Protein AF-0000000076138857 (afdb_homodimer)

Sequence (582 aa):
MSQYQPGILAAPVPLQARHLFFAVDSLAAVPAALDALVQLADSVAVVGFGEPLVSALGAGIEGLRTFPIVSGPGAHNPSTQQALWVWLHGVDRGELLLRSRAFEKALAPAFRLVQATEGFRYKTGFDLTDYEDGTENPHDDAAVEAALTDSGASFAAIQQWQHDLDGFAALPAQERDHIIGRRHSDNEELDDAPESAHTKRTAQESFTPEAFVVRRSMPWAENGQAGLMFLAFGHSFDAFEAQLRRMSGLEDGIVDGLYRISTPLTGGYYWCPPIKEGRLDLSALFVTASHMSQYQPGILAAPVPLQARHLFFAVDSLAAVPAALDALVQLADSVAVVGFGEPLVSALGAGIEGLRTFPIVSGPGAHNPSTQQALWVWLHGVDRGELLLRSRAFEKALAPAFRLVQATEGFRYKTGFDLTDYEDGTENPHDDAAVEAALTDSGASFAAIQQWQHDLDGFAALPAQERDHIIGRRHSDNEELDDAPESAHTKRTAQESFTPEAFVVRRSMPWAENGQAGLMFLAFGHSFDAFEAQLRRMSGLEDGIVDGLYRISTPLTGGYYWCPPIKEGRLDLSALFVTASH

Solvent-accessible surface area (backbone atoms only — not comparable to full-atom values): 29781 Å² total; per-residue (Å²): 129,57,34,48,48,55,39,79,71,53,76,70,69,52,56,24,32,36,41,38,33,23,37,80,72,28,78,87,37,36,67,64,23,49,53,47,46,49,71,67,52,54,70,50,36,38,56,24,43,8,41,66,42,40,50,72,60,70,26,74,59,90,84,64,49,70,37,63,72,49,70,35,99,70,28,62,37,45,49,57,59,43,23,34,36,38,39,41,55,44,80,43,63,48,61,50,51,53,51,49,50,51,52,50,60,56,29,45,74,12,30,41,82,75,46,75,47,58,28,32,34,22,87,97,40,29,38,88,87,66,44,76,52,62,83,80,43,53,56,71,70,53,26,48,60,28,21,30,37,95,62,18,24,31,24,38,43,38,33,39,32,41,44,39,61,68,65,50,66,70,44,56,68,66,55,49,22,28,29,47,18,28,36,75,91,76,65,43,70,43,86,82,34,51,80,31,4,35,51,63,37,52,41,35,78,76,41,89,71,60,28,58,44,36,60,62,55,28,25,32,69,58,96,91,42,39,29,35,38,41,31,33,28,9,51,46,61,60,32,57,50,55,33,51,41,34,31,25,14,69,76,79,66,50,43,26,36,52,50,79,40,34,43,52,69,35,20,29,31,23,43,22,54,18,24,49,95,89,30,70,43,62,64,66,48,57,64,72,76,79,121,132,59,35,49,50,57,37,78,71,54,76,71,69,51,56,25,33,36,42,37,34,23,36,81,73,27,77,87,37,36,65,62,22,51,54,47,47,49,70,68,54,53,71,49,34,37,58,26,41,6,40,66,43,40,50,73,59,71,27,74,58,91,83,66,48,70,38,62,70,48,72,35,103,72,28,61,38,45,50,58,60,43,22,34,37,38,39,43,57,42,80,46,63,47,59,51,51,53,49,49,50,52,52,50,60,55,28,45,74,12,29,40,82,74,44,73,46,58,30,32,35,21,88,96,39,28,37,88,87,65,41,76,52,62,82,80,41,52,56,70,70,53,26,49,59,28,22,30,36,93,62,18,24,31,24,38,43,37,32,38,30,42,43,39,60,67,66,49,67,70,43,56,68,67,55,50,22,29,29,48,18,27,38,75,89,75,66,44,71,44,86,83,34,51,79,32,4,36,50,63,37,53,40,34,78,77,41,89,70,61,28,58,43,34,60,62,55,28,26,32,71,56,96,91,42,38,29,36,38,43,30,33,29,9,50,47,61,62,32,58,49,55,34,50,40,34,30,26,13,67,77,79,65,50,45,24,35,53,52,80,38,33,43,51,70,34,19,28,31,23,43,22,53,17,23,51,96,90,30,72,44,60,65,66,50,57,65,71,73,81,117

Nearest PDB structures (foldseek):
  7qyq-assembly1_D  TM=9.789E-01  e=3.578E-44  Pseudomonas putida
  7qza-assembly1_A  TM=9.774E-01  e=3.417E-43  Pseudomonas putida
  7qyz-assembly1_A  TM=9.757E-01  e=3.469E-42  Pseudomonas putida
  5de0-assembly2_D  TM=8.853E-01  e=1.471E-26  Vibrio cholerae
  2hag-assembly1_A  TM=8.624E-01  e=6.550E-24  Shewanella oneidensis

Secondary structure (DSSP, 8-state):
-PBP-GGGG-SSPPSEEEEEEEEES-GGGHHHHHHHHHHH--SS-EEEE-HHHHHHTT---TT--PPPPEEETTEEE-----SEEEEEEES-HHHHHHHHHHHHHHHTTTEEEEEEEEEE-BTTTB-TTSSBS-TT---HHHHHHHHB-TTS-EEEEEEEEEE-HHHHHHS-HHHHHHHHTB-TTT-PBPTT--TT-HHHHT-GGGSSS----EE--EEEEETTEEEEEEEEEESSSHHHHHHHHHHTTTTTSPPPGGGGTEEEEEEEEEEEPPEETTEE--GGG------/-PBP-GGGG-SSPPSEEEEEEEEES-GGGHHHHHHHHHHH--SS-EEEE-HHHHHHTT---TT--PPPPEEETTEEE-----SEEEEEEES-HHHHHHHHHHHHHHHTTTEEEEEEEEEE-BTTTB-TTSSBS-TT---HHHHHHHHB-TTS-EEEEEEEEEE-HHHHHHS-HHHHHHHHTB-TTT-PBPTT--TT-HHHHT-GGGSSS----EE--EEEEETTEEEEEEEEEESSSHHHHHHHHHHTTTTTSPPPGGGGTEEEEEEEEEEEPPEETTEE--GGG------

Foldseek 3Di:
DWAALQLQQDPPQFFKKKKWFKAWDALVCQVQLVVVVFVLDASNKFKFFAPVQLVSLVFDDPQGDFDDFAADPQATADTPAHGMMMMHGHHDPVVNVVSVVVSQVSNVVTIHTPDMFMFGADDRAPWPLQAHPCPVADDDPRQCQFFADPNNKKKKKKWDKWFQSVVLVPDPQVVNCLLQQARNVPRHGDPPRDCLHLCNLLVQVVDVVRQHWHWSKGKTDDPHIIGITTMTMGNHCVSVVSSVCSCNCVPPNRHRSRSVTMHTDYIYMTMTATDDPRTGDCCSSNPDPPD/DWAALQLQQDPPQFFKKKKWFKAWDALVCQVQLVVVVFVLDASNKFKFFAPVQLVSLVFDDPQGDFDDFAADPQATADAPAHGMMMMGGHHDPVVNVVSVVVSQVSNVVTIHTPDMFMFGADDRAPWPLQAHPCPVADDDPRQCQFFADPNNKKKKKKWDKWFQSVVLVPDDQVVNCLLQQARNVPRHGDPPRDCLHLCNLLVQVVDVVRQHWHWSKGKTDDPHIIGITTMTMGNHCVSVVSSVCSCNCVPPNRHRSRSVTMHTDYIYMTMTATDDPRTGDCCSSNPDPPD

Organism: NCBI:txid2745518

pLDDT: mean 95.63, std 7.84, range [33.62, 98.94]

Radius of gyration: 26.68 Å; Cα contacts (8 Å, |Δi|>4): 1350; chains: 2; bounding box: 66×84×55 Å

InterPro domains:
  IPR006314 Dyp-type peroxidase [PS51404] (3-282)
  IPR006314 Dyp-type peroxidase [PTHR30521] (43-277)
  IPR006314 Dyp-type peroxidase [TIGR01413] (5-277)
  IPR011008 Dimeric alpha-beta barrel [SSF54909] (1-278)
  IPR048328 Dyp-type peroxidase, C-terminal domain [PF20628] (127-276)

Structure (mmCIF, N/CA/C/O backbone):
data_AF-0000000076138857-model_v1
#
loop_
_entity.id
_entity.type
_entity.pdbx_description
1 polymer 'Dyp-type peroxidase'
#
loop_
_atom_site.group_PDB
_atom_site.id
_atom_site.type_symbol
_atom_site.label_atom_id
_atom_site.label_alt_id
_atom_site.label_comp_id
_atom_site.label_asym_id
_atom_site.label_entity_id
_atom_site.label_seq_id
_atom_site.pdbx_PDB_ins_code
_atom_site.Cartn_x
_atom_site.Cartn_y
_atom_site.Cartn_z
_atom_site.occupancy
_atom_site.B_iso_or_equiv
_atom_site.auth_seq_id
_atom_site.auth_comp_id
_atom_site.auth_asym_id
_atom_site.auth_atom_id
_atom_site.pdbx_PDB_model_num
ATOM 1 N N . MET A 1 1 ? 8.727 37.344 -2.723 1 46.59 1 MET A N 1
ATOM 2 C CA . MET A 1 1 ? 7.434 36.812 -2.268 1 46.59 1 MET A CA 1
ATOM 3 C C . MET A 1 1 ? 7.555 35.375 -1.789 1 46.59 1 MET A C 1
ATOM 5 O O . MET A 1 1 ? 8.156 34.531 -2.467 1 46.59 1 MET A O 1
ATOM 9 N N . SER A 1 2 ? 7.359 35.25 -0.429 1 57.41 2 SER A N 1
ATOM 10 C CA . SER A 1 2 ? 7.473 33.875 0.113 1 57.41 2 SER A CA 1
ATOM 11 C C . SER A 1 2 ? 6.52 32.938 -0.587 1 57.41 2 SER A C 1
ATOM 13 O O . SER A 1 2 ? 5.379 33.281 -0.889 1 57.41 2 SER A O 1
ATOM 15 N N . GLN A 1 3 ? 7.156 31.859 -1.065 1 90 3 GLN A N 1
ATOM 16 C CA . GLN A 1 3 ? 6.375 30.812 -1.729 1 90 3 GLN A CA 1
ATOM 17 C C . GLN A 1 3 ? 6.031 29.688 -0.766 1 90 3 GLN A C 1
ATOM 19 O O . GLN A 1 3 ? 6.648 29.547 0.292 1 90 3 GLN A O 1
ATOM 24 N N . TYR A 1 4 ? 4.914 29.266 -0.814 1 95.94 4 TYR A N 1
ATOM 25 C CA . TYR A 1 4 ? 4.48 28.109 -0.025 1 95.94 4 TYR A CA 1
ATOM 26 C C . TYR A 1 4 ? 4.965 26.812 -0.648 1 95.94 4 TYR A C 1
ATOM 28 O O . TYR A 1 4 ? 5.453 26.797 -1.781 1 95.94 4 TYR A O 1
ATOM 36 N N . GLN A 1 5 ? 5.012 25.781 0.161 1 97.25 5 GLN A N 1
ATOM 37 C CA . GLN A 1 5 ? 5.277 24.453 -0.37 1 97.25 5 GLN A CA 1
ATOM 38 C C . GLN A 1 5 ? 4.168 24 -1.318 1 97.25 5 GLN A C 1
ATOM 40 O O . GLN A 1 5 ? 3.025 23.797 -0.896 1 97.25 5 GLN A O 1
ATOM 45 N N . PRO 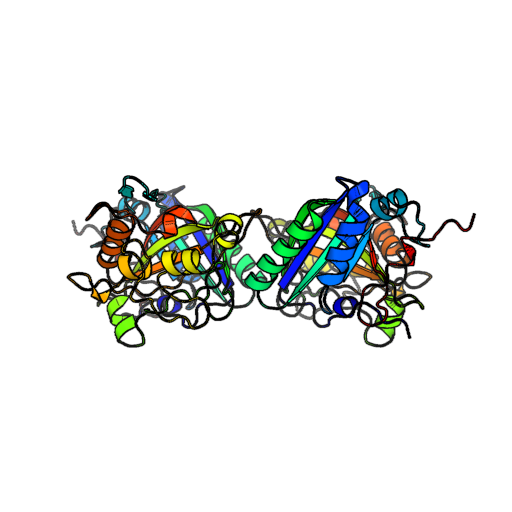A 1 6 ? 4.453 23.812 -2.535 1 94.94 6 PRO A N 1
ATOM 46 C CA . PRO A 1 6 ? 3.4 23.594 -3.531 1 94.94 6 PRO A CA 1
ATOM 47 C C . PRO A 1 6 ? 2.551 22.359 -3.236 1 94.94 6 PRO A C 1
ATOM 49 O O . PRO A 1 6 ? 1.369 22.312 -3.59 1 94.94 6 PRO A O 1
ATOM 52 N N . GLY A 1 7 ? 3.146 21.328 -2.623 1 95.19 7 GLY A N 1
ATOM 53 C CA . GLY A 1 7 ? 2.408 20.109 -2.312 1 95.19 7 GLY A CA 1
ATOM 54 C C . GLY A 1 7 ? 1.172 20.375 -1.469 1 95.19 7 GLY A C 1
ATOM 55 O O . GLY A 1 7 ? 0.234 19.562 -1.477 1 95.19 7 GLY A O 1
ATOM 56 N N . ILE A 1 8 ? 1.116 21.453 -0.767 1 96.62 8 ILE A N 1
ATOM 57 C CA . ILE A 1 8 ? 0.022 21.812 0.129 1 96.62 8 ILE A CA 1
ATOM 58 C C . ILE A 1 8 ? -1.265 21.984 -0.674 1 96.62 8 ILE A C 1
ATOM 60 O O . ILE A 1 8 ? -2.348 21.625 -0.216 1 96.62 8 ILE A O 1
ATOM 64 N N . LEU A 1 9 ? -1.113 22.531 -1.896 1 94.19 9 LEU A N 1
ATOM 65 C CA . LEU A 1 9 ? -2.293 22.828 -2.697 1 94.19 9 LEU A CA 1
ATOM 66 C C . LEU A 1 9 ? -2.4 21.891 -3.893 1 94.19 9 LEU A C 1
ATOM 68 O O . LEU A 1 9 ? -3.039 22.219 -4.895 1 94.19 9 LEU A O 1
ATOM 72 N N . ALA A 1 10 ? -1.716 20.766 -3.795 1 88.81 10 ALA A N 1
ATOM 73 C CA . ALA A 1 10 ? -1.812 19.781 -4.871 1 88.81 10 ALA A CA 1
ATOM 74 C C . ALA A 1 10 ? -3.26 19.359 -5.105 1 88.81 10 ALA A C 1
ATOM 76 O O . ALA A 1 10 ? -3.947 18.938 -4.172 1 88.81 10 ALA A O 1
ATOM 77 N N . ALA A 1 11 ? -3.766 19.484 -6.363 1 87.75 11 ALA A N 1
ATOM 78 C CA . ALA A 1 11 ? -5.109 19.078 -6.77 1 87.75 11 ALA A CA 1
ATOM 79 C C . ALA A 1 11 ? -5.094 18.453 -8.156 1 87.75 11 ALA A C 1
ATOM 81 O O . ALA A 1 11 ? -4.441 18.953 -9.07 1 87.75 11 ALA A O 1
ATOM 82 N N . PRO A 1 12 ? -5.793 17.328 -8.305 1 92 12 PRO A N 1
ATOM 83 C CA . PRO A 1 12 ? -6.457 16.531 -7.266 1 92 12 PRO A CA 1
ATOM 84 C C . PRO A 1 12 ? -5.469 15.891 -6.293 1 92 12 PRO A C 1
ATOM 86 O O . PRO A 1 12 ? -4.254 16.016 -6.465 1 92 12 PRO A O 1
ATOM 89 N N . VAL A 1 13 ? -6.027 15.32 -5.227 1 93.81 13 VAL A N 1
ATOM 90 C CA . VAL A 1 13 ? -5.16 14.578 -4.32 1 93.81 13 VAL A CA 1
ATOM 91 C C . VAL A 1 13 ? -4.32 13.578 -5.117 1 93.81 13 VAL A C 1
ATOM 93 O O . VAL A 1 13 ? -4.789 13.016 -6.105 1 93.81 13 VAL A O 1
ATOM 96 N N . PRO A 1 14 ? -3.082 13.359 -4.672 1 94.62 14 PRO A N 1
ATOM 97 C CA . PRO A 1 14 ? -2.174 12.492 -5.422 1 94.62 14 PRO A CA 1
ATOM 98 C C . PRO A 1 14 ? -2.656 11.047 -5.484 1 94.62 14 PRO A C 1
ATOM 100 O O . PRO A 1 14 ? -3.449 10.617 -4.641 1 94.62 14 PRO A O 1
ATOM 103 N N . LEU A 1 15 ? -2.189 10.305 -6.418 1 97 15 LEU A N 1
ATOM 104 C CA . LEU A 1 15 ? -2.561 8.898 -6.59 1 97 15 LEU A CA 1
ATOM 105 C C . LEU A 1 15 ? -2.004 8.047 -5.453 1 97 15 LEU A C 1
ATOM 107 O O . LEU A 1 15 ? -2.66 7.113 -4.992 1 97 15 LEU A O 1
ATOM 111 N N . GLN A 1 16 ? -0.763 8.375 -5.109 1 97.62 16 GLN A N 1
ATOM 112 C CA . GLN A 1 16 ? -0.045 7.672 -4.055 1 97.62 16 GLN A CA 1
ATOM 113 C C . GLN A 1 16 ? 0.661 8.656 -3.121 1 97.62 16 GLN A C 1
ATOM 115 O O . GLN A 1 16 ? 1.058 9.742 -3.543 1 97.62 16 GLN A O 1
ATOM 120 N N . ALA A 1 17 ? 0.803 8.227 -1.903 1 98.12 17 ALA A N 1
ATOM 121 C CA . ALA A 1 17 ? 1.542 9.062 -0.962 1 98.12 17 ALA A CA 1
ATOM 122 C C . ALA A 1 17 ? 2.107 8.227 0.185 1 98.12 17 ALA A C 1
ATOM 124 O O . ALA A 1 17 ? 1.764 7.055 0.336 1 98.12 17 ALA A O 1
ATOM 125 N N . ARG A 1 18 ? 3.025 8.773 0.893 1 98.25 18 ARG A N 1
ATOM 126 C CA . ARG A 1 18 ? 3.561 8.227 2.135 1 98.25 18 ARG A CA 1
ATOM 127 C C . ARG A 1 18 ? 3.711 9.312 3.191 1 98.25 18 ARG A C 1
ATOM 129 O O . ARG A 1 18 ? 4.297 10.367 2.926 1 98.25 18 ARG A O 1
ATOM 136 N N . HIS A 1 19 ? 3.096 9.102 4.297 1 98.81 19 HIS A N 1
ATOM 137 C CA . HIS A 1 19 ? 3.324 9.922 5.48 1 98.81 19 HIS A CA 1
ATOM 138 C C . HIS A 1 19 ? 4.449 9.344 6.336 1 98.81 19 HIS A C 1
ATOM 140 O O . HIS A 1 19 ? 4.398 8.188 6.742 1 98.81 19 HIS A O 1
ATOM 146 N N . LEU A 1 20 ? 5.445 10.156 6.633 1 98.81 20 LEU A N 1
ATOM 147 C CA . LEU A 1 20 ? 6.531 9.766 7.527 1 98.81 20 LEU A CA 1
ATOM 148 C C . LEU A 1 20 ? 6.531 10.625 8.789 1 98.81 20 LEU A C 1
ATOM 150 O O . LEU A 1 20 ? 6.547 11.859 8.703 1 98.81 20 LEU A O 1
ATOM 154 N N . PHE A 1 21 ? 6.488 9.992 9.914 1 98.94 21 PHE A N 1
ATOM 155 C CA . PHE A 1 21 ? 6.508 10.672 11.203 1 98.94 21 PHE A CA 1
ATOM 156 C C . PHE A 1 21 ? 7.77 10.32 11.984 1 98.94 21 PHE A C 1
ATOM 158 O O . PHE A 1 21 ? 8.102 9.148 12.133 1 98.94 21 PHE A O 1
ATOM 165 N N . PHE A 1 22 ? 8.461 11.375 12.516 1 98.94 22 PHE A N 1
ATOM 166 C CA . PHE A 1 22 ? 9.742 11.156 13.172 1 98.94 22 PHE A CA 1
ATOM 167 C C . PHE A 1 22 ? 9.734 11.742 14.578 1 98.94 22 PHE A C 1
ATOM 169 O O . PHE A 1 22 ? 9.141 12.797 14.812 1 98.94 22 PHE A O 1
ATOM 176 N N . ALA A 1 23 ? 10.406 11.078 15.461 1 98.81 23 ALA A N 1
ATOM 177 C CA . ALA A 1 23 ? 10.742 11.602 16.781 1 98.81 23 ALA A CA 1
ATOM 178 C C . ALA A 1 23 ? 12.219 12.008 16.844 1 98.81 23 ALA A C 1
ATOM 180 O O . ALA A 1 23 ? 13.039 11.5 16.078 1 98.81 23 ALA A O 1
ATOM 181 N N . VAL A 1 24 ? 12.547 12.891 17.766 1 98.56 24 VAL A N 1
ATOM 182 C CA . VAL A 1 24 ? 13.938 13.289 17.953 1 98.56 24 VAL A CA 1
ATOM 183 C C . VAL A 1 24 ? 14.688 12.211 18.734 1 98.56 24 VAL A C 1
ATOM 185 O O . VAL A 1 24 ? 14.203 11.734 19.766 1 98.56 24 VAL A O 1
ATOM 188 N N . ASP A 1 25 ? 15.781 11.836 18.25 1 98.06 25 ASP A N 1
ATOM 189 C CA . ASP A 1 25 ? 16.641 10.867 18.922 1 98.06 25 ASP A CA 1
ATOM 190 C C . ASP A 1 25 ? 17.906 11.539 19.469 1 98.06 25 ASP A C 1
ATOM 192 O O . ASP A 1 25 ? 18.312 11.273 20.594 1 98.06 25 ASP A O 1
ATOM 196 N N . SER A 1 26 ? 18.484 12.453 18.672 1 98.19 26 SER A N 1
ATOM 197 C CA . SER A 1 26 ? 19.688 13.18 19.078 1 98.19 26 SER A CA 1
ATOM 198 C C . SER A 1 26 ? 19.609 14.641 18.672 1 98.19 26 SER A C 1
ATOM 200 O O . SER A 1 26 ? 19.828 14.984 17.5 1 98.19 26 SER A O 1
ATOM 202 N N . LEU A 1 27 ? 19.438 15.43 19.656 1 97.06 27 LEU A N 1
ATOM 203 C CA . LEU A 1 27 ? 19.266 16.859 19.406 1 97.06 27 LEU A CA 1
ATOM 204 C C . LEU A 1 27 ? 20.531 17.453 18.797 1 97.06 27 LEU A C 1
ATOM 206 O O . LEU A 1 27 ? 20.453 18.359 17.969 1 97.06 27 LEU A O 1
ATOM 210 N N . ALA A 1 28 ? 21.625 16.938 19.172 1 97.56 28 ALA A N 1
ATOM 211 C CA . ALA A 1 28 ? 22.906 17.469 18.719 1 97.56 28 ALA A CA 1
ATOM 212 C C . ALA A 1 28 ? 23.078 17.281 17.219 1 97.56 28 ALA A C 1
ATOM 214 O O . ALA A 1 28 ? 23.75 18.062 16.562 1 97.56 28 ALA A O 1
ATOM 215 N N . ALA A 1 29 ? 22.438 16.297 16.656 1 98.5 29 ALA A N 1
ATOM 216 C CA . ALA A 1 29 ? 22.594 15.961 15.242 1 98.5 29 ALA A CA 1
ATOM 217 C C . ALA A 1 29 ? 21.516 16.625 14.391 1 98.5 29 ALA A C 1
ATOM 219 O O . ALA A 1 29 ? 21.531 16.5 13.164 1 98.5 29 ALA A O 1
ATOM 220 N N . VAL A 1 30 ? 20.609 17.344 15.039 1 98.25 30 VAL A N 1
ATOM 221 C CA . VAL A 1 30 ? 19.422 17.875 14.359 1 98.25 30 VAL A CA 1
ATOM 222 C C . VAL A 1 30 ? 19.844 18.875 13.297 1 98.25 30 VAL A C 1
ATOM 224 O O . VAL A 1 30 ? 19.375 18.844 12.164 1 98.25 30 VAL A O 1
ATOM 227 N N . PRO A 1 31 ? 20.812 19.797 13.562 1 97.06 31 PRO A N 1
ATOM 228 C CA . PRO A 1 31 ? 21.156 20.781 12.531 1 97.06 31 PRO A CA 1
ATOM 229 C C . PRO A 1 31 ? 21.641 20.125 11.242 1 97.06 31 PRO A C 1
ATOM 231 O O . PRO A 1 31 ? 21.172 20.484 10.156 1 97.06 31 PRO A O 1
ATOM 234 N N . ALA A 1 32 ? 22.484 19.188 11.352 1 98.06 32 ALA A N 1
ATOM 235 C CA . ALA A 1 32 ? 23 18.484 10.172 1 98.06 32 ALA A CA 1
ATOM 236 C C . ALA A 1 32 ? 21.875 17.719 9.461 1 98.06 32 ALA A C 1
ATOM 238 O O . ALA A 1 32 ? 21.828 17.688 8.227 1 98.06 32 ALA A O 1
ATOM 239 N N . ALA A 1 33 ? 21.016 17.094 10.211 1 98.56 33 ALA A N 1
ATOM 240 C CA . ALA A 1 33 ? 19.891 16.344 9.648 1 98.56 33 ALA A CA 1
ATOM 241 C C . ALA A 1 33 ? 18.938 17.281 8.898 1 98.56 33 ALA A C 1
ATOM 243 O O . ALA A 1 33 ? 18.406 16.922 7.848 1 98.56 33 ALA A O 1
ATOM 244 N N . LEU A 1 34 ? 18.719 18.422 9.414 1 98 34 LEU A N 1
ATOM 245 C CA . LEU A 1 34 ? 17.828 19.391 8.758 1 98 34 LEU A CA 1
ATOM 246 C C . LEU A 1 34 ? 18.453 19.906 7.465 1 98 34 LEU A C 1
ATOM 248 O O . LEU A 1 34 ? 17.75 20.172 6.492 1 98 34 LEU A O 1
ATOM 252 N N . ASP A 1 35 ? 19.781 20.094 7.484 1 97.44 35 ASP A N 1
ATOM 253 C CA . ASP A 1 35 ? 20.469 20.422 6.234 1 97.44 35 ASP A CA 1
ATOM 254 C C . ASP A 1 35 ? 20.219 19.359 5.172 1 97.44 35 ASP A C 1
ATOM 256 O O . ASP A 1 35 ? 19.922 19.688 4.016 1 97.44 35 ASP A O 1
ATOM 260 N N . ALA A 1 36 ? 20.328 18.125 5.586 1 98.06 36 ALA A N 1
ATOM 261 C CA . ALA A 1 36 ? 20.062 17.016 4.676 1 98.06 36 ALA A CA 1
ATOM 262 C C . ALA A 1 36 ? 18.609 17 4.211 1 98.06 36 ALA A C 1
ATOM 264 O O . ALA A 1 36 ? 18.328 16.75 3.037 1 98.06 36 ALA A O 1
ATOM 265 N N . LEU A 1 37 ? 17.719 17.297 5.129 1 98.25 37 LEU A N 1
ATOM 266 C CA . LEU A 1 37 ? 16.297 17.359 4.832 1 98.25 37 LEU A CA 1
ATOM 267 C C . LEU A 1 37 ? 16 18.391 3.75 1 98.25 37 LEU A C 1
ATOM 269 O O . LEU A 1 37 ? 15.266 18.109 2.799 1 98.25 37 LEU A O 1
ATOM 273 N N . VAL A 1 38 ? 16.609 19.531 3.893 1 97.19 38 VAL A N 1
ATOM 274 C CA . VAL A 1 38 ? 16.375 20.625 2.951 1 97.19 38 VAL A CA 1
ATOM 275 C C . VAL A 1 38 ? 16.891 20.219 1.567 1 97.19 38 VAL A C 1
ATOM 277 O O . VAL A 1 38 ? 16.281 20.562 0.553 1 97.19 38 VAL A O 1
ATOM 280 N N . GLN A 1 39 ? 17.922 19.469 1.516 1 96 39 GLN A N 1
ATOM 281 C CA . GLN A 1 39 ? 18.484 19.031 0.244 1 96 39 GLN A CA 1
ATOM 282 C C . GLN A 1 39 ? 17.594 17.984 -0.416 1 96 39 GLN A C 1
ATOM 284 O O . GLN A 1 39 ? 17.516 17.906 -1.644 1 96 39 GLN A O 1
ATOM 289 N N . LEU A 1 40 ? 16.984 17.172 0.388 1 96.56 40 LEU A N 1
ATOM 290 C CA . LEU A 1 40 ? 16.172 16.078 -0.121 1 96.56 40 LEU A CA 1
ATOM 291 C C . LEU A 1 40 ? 14.789 16.562 -0.54 1 96.56 40 LEU A C 1
ATOM 293 O O . LEU A 1 40 ? 14.18 16 -1.457 1 96.56 40 LEU A O 1
ATOM 297 N N . ALA A 1 41 ? 14.305 17.531 0.206 1 95.06 41 ALA A N 1
ATOM 298 C CA . ALA A 1 41 ? 12.938 17.984 -0.032 1 95.06 41 ALA A CA 1
ATOM 299 C C . ALA A 1 41 ? 12.82 18.688 -1.381 1 95.06 41 ALA A C 1
ATOM 301 O O . ALA A 1 41 ? 13.586 19.609 -1.678 1 95.06 41 ALA A O 1
ATOM 302 N N . ASP A 1 42 ? 12 18.156 -2.223 1 89.38 42 ASP A N 1
ATOM 303 C CA . ASP A 1 42 ? 11.727 18.781 -3.512 1 89.38 42 ASP A CA 1
ATOM 304 C C . ASP A 1 42 ? 10.383 19.5 -3.496 1 89.38 42 ASP A C 1
ATOM 306 O O . ASP A 1 42 ? 9.828 19.766 -2.428 1 89.38 42 ASP A O 1
ATOM 310 N N . SER A 1 43 ? 9.883 19.844 -4.703 1 83.94 43 SER A N 1
ATOM 311 C CA . SER A 1 43 ? 8.688 20.672 -4.805 1 83.94 43 SER A CA 1
ATOM 312 C C . SER A 1 43 ? 7.43 19.859 -4.504 1 83.94 43 SER A C 1
ATOM 314 O O . SER A 1 43 ? 6.363 20.438 -4.262 1 83.94 43 SER A O 1
ATOM 316 N N . VAL A 1 44 ? 7.586 18.609 -4.398 1 88.56 44 VAL A N 1
ATOM 317 C CA . VAL A 1 44 ? 6.383 17.781 -4.25 1 88.56 44 VAL A CA 1
ATOM 318 C C . VAL A 1 44 ? 6.207 17.391 -2.785 1 88.56 44 VAL A C 1
ATOM 320 O O . VAL A 1 44 ? 5.078 17.266 -2.301 1 88.56 44 VAL A O 1
ATOM 323 N N . ALA A 1 45 ? 7.254 17.281 -2.09 1 96.12 45 ALA A N 1
ATOM 324 C CA . ALA A 1 45 ? 7.195 16.891 -0.682 1 96.12 45 ALA A CA 1
ATOM 325 C C . ALA A 1 45 ? 6.66 18.031 0.18 1 96.12 45 ALA A C 1
ATOM 327 O O . ALA A 1 45 ? 6.875 19.219 -0.131 1 96.12 45 ALA A O 1
ATOM 328 N N . VAL A 1 46 ? 5.922 17.734 1.184 1 98.44 46 VAL A N 1
ATOM 329 C CA . VAL A 1 46 ? 5.551 18.688 2.225 1 98.44 46 VAL A CA 1
ATOM 330 C C . VAL A 1 46 ? 6.203 18.297 3.547 1 98.44 46 VAL A C 1
ATOM 332 O O . VAL A 1 46 ? 6.137 17.141 3.955 1 98.44 46 VAL A O 1
ATOM 335 N N . VAL A 1 47 ? 6.887 19.219 4.129 1 98.81 47 VAL A N 1
ATOM 336 C CA . VAL A 1 47 ? 7.566 19 5.402 1 98.81 47 VAL A CA 1
ATOM 337 C C . VAL A 1 47 ? 6.906 19.828 6.492 1 98.81 47 VAL A C 1
ATOM 339 O O . VAL A 1 47 ? 6.594 21 6.281 1 98.81 47 VAL A O 1
ATOM 342 N N . GLY A 1 48 ? 6.641 19.219 7.598 1 98.88 48 GLY A N 1
ATOM 343 C CA . GLY A 1 48 ? 6.066 19.891 8.75 1 98.88 48 GLY A CA 1
ATOM 344 C C . GLY A 1 48 ? 6.836 19.625 10.031 1 98.88 48 GLY A C 1
ATOM 345 O O . GLY A 1 48 ? 7.305 18.516 10.273 1 98.88 48 GLY A O 1
ATOM 346 N N . PHE A 1 49 ? 6.934 20.656 10.82 1 98.94 49 PHE A N 1
ATOM 347 C CA . PHE A 1 49 ? 7.656 20.609 12.086 1 98.94 49 PHE A CA 1
ATOM 348 C C . PHE A 1 49 ? 6.688 20.656 13.258 1 98.94 49 PHE A C 1
ATOM 350 O O . PHE A 1 49 ? 5.812 21.516 13.32 1 98.94 49 PHE A O 1
ATOM 357 N N . GLY A 1 50 ? 6.891 19.688 14.188 1 98.88 50 GLY A N 1
ATOM 358 C CA . GLY A 1 50 ? 6.047 19.641 15.367 1 98.88 50 GLY A CA 1
ATOM 359 C C . GLY A 1 50 ? 6.613 20.422 16.547 1 98.88 50 GLY A C 1
ATOM 360 O O . GLY A 1 50 ? 7.805 20.734 16.562 1 98.88 50 GLY A O 1
ATOM 361 N N . GLU A 1 51 ? 5.762 20.672 17.469 1 98.38 51 GLU A N 1
ATOM 362 C CA . GLU A 1 51 ? 6.098 21.484 18.641 1 98.38 51 GLU A CA 1
ATOM 363 C C . GLU A 1 51 ? 7.277 20.875 19.406 1 98.38 51 GLU A C 1
ATOM 365 O O . GLU A 1 51 ? 8.172 21.609 19.844 1 98.38 51 GLU A O 1
ATOM 370 N N . PRO A 1 52 ? 7.355 19.594 19.547 1 98 52 PRO A N 1
ATOM 371 C CA . PRO A 1 52 ? 8.477 19.031 20.297 1 98 52 PRO A CA 1
ATOM 372 C C . PRO A 1 52 ? 9.836 19.391 19.703 1 98 52 PRO A C 1
ATOM 374 O O . PRO A 1 52 ? 10.789 19.656 20.438 1 98 52 PRO A O 1
ATOM 377 N N . LEU A 1 53 ? 9.93 19.375 18.422 1 98.44 53 LEU A N 1
ATOM 378 C CA . LEU A 1 53 ? 11.203 19.703 17.797 1 98.44 53 LEU A CA 1
ATOM 379 C C . LEU A 1 53 ? 11.477 21.203 17.906 1 98.44 53 LEU A C 1
ATOM 381 O O . LEU A 1 53 ? 12.594 21.609 18.25 1 98.44 53 LEU A O 1
ATOM 385 N N . VAL A 1 54 ? 10.5 22.031 17.609 1 98.31 54 VAL A N 1
ATOM 386 C CA . VAL A 1 54 ? 10.656 23.484 17.641 1 98.31 54 VAL A CA 1
ATOM 387 C C . VAL A 1 54 ? 11.078 23.938 19.031 1 98.31 54 VAL A C 1
ATOM 389 O O . VAL A 1 54 ? 12.016 24.719 19.172 1 98.31 54 VAL A O 1
ATOM 392 N N . SER A 1 55 ? 10.438 23.375 20.016 1 97.06 55 SER A N 1
ATOM 393 C CA . SER A 1 55 ? 10.766 23.703 21.406 1 97.06 55 SER A CA 1
ATOM 394 C C . SER A 1 55 ? 12.18 23.234 21.766 1 97.06 55 SER A C 1
ATOM 396 O O . SER A 1 55 ? 12.93 23.969 22.422 1 97.06 55 SER A O 1
ATOM 398 N N . ALA A 1 56 ? 12.516 22.094 21.359 1 96.5 56 ALA A N 1
ATOM 399 C CA . ALA A 1 56 ? 13.836 21.531 21.656 1 96.5 56 ALA A CA 1
ATOM 400 C C . ALA A 1 56 ? 14.945 22.391 21.062 1 96.5 56 ALA A C 1
ATOM 402 O O . ALA A 1 56 ? 16.047 22.469 21.594 1 96.5 56 ALA A O 1
ATOM 403 N N . LEU A 1 57 ? 14.625 23.047 19.984 1 96.56 57 LEU A N 1
ATOM 404 C CA . LEU A 1 57 ? 15.602 23.891 19.312 1 96.56 57 LEU A CA 1
ATOM 405 C C . LEU A 1 57 ? 15.625 25.281 19.938 1 96.56 57 LEU A C 1
ATOM 407 O O . LEU A 1 57 ? 16.391 26.156 19.516 1 96.56 57 LEU A O 1
ATOM 411 N N . GLY A 1 58 ? 14.75 25.484 20.938 1 95.12 58 GLY A N 1
ATOM 412 C CA . GLY A 1 58 ? 14.672 26.781 21.594 1 95.12 58 GLY A CA 1
ATOM 413 C C . GLY A 1 58 ? 13.992 27.844 20.75 1 95.12 58 GLY A C 1
ATOM 414 O O . GLY A 1 58 ? 14.195 29.031 20.953 1 95.12 58 GLY A O 1
ATOM 415 N N . ALA A 1 59 ? 13.281 27.375 19.766 1 95.75 59 ALA A N 1
ATOM 416 C CA . ALA A 1 59 ? 12.57 28.297 18.875 1 95.75 59 ALA A CA 1
ATOM 417 C C . ALA A 1 59 ? 11.109 28.438 19.281 1 95.75 59 ALA A C 1
ATOM 419 O O . ALA A 1 59 ? 10.656 27.766 20.219 1 95.75 59 ALA A O 1
ATOM 420 N N . GLY A 1 60 ? 10.445 29.391 18.641 1 94.62 60 GLY A N 1
ATOM 421 C CA . GLY A 1 60 ? 9.023 29.609 18.828 1 94.62 60 GLY A CA 1
ATOM 422 C C . GLY A 1 60 ? 8.312 30.016 17.547 1 94.62 60 GLY A C 1
ATOM 423 O O . GLY A 1 60 ? 8.695 31 16.906 1 94.62 60 GLY A O 1
ATOM 424 N N . ILE A 1 61 ? 7.426 29.25 17.203 1 96.56 61 ILE A N 1
ATOM 425 C CA . ILE A 1 61 ? 6.586 29.547 16.047 1 96.56 61 ILE A CA 1
ATOM 426 C C . ILE A 1 61 ? 5.184 29.938 16.516 1 96.56 61 ILE A C 1
ATOM 428 O O . ILE A 1 61 ? 4.5 29.141 17.172 1 96.56 61 ILE A O 1
ATOM 432 N N . GLU A 1 62 ? 4.797 31.141 16.203 1 96.56 62 GLU A N 1
ATOM 433 C CA . GLU A 1 62 ? 3.467 31.609 16.594 1 96.56 62 GLU A CA 1
ATOM 434 C C . GLU A 1 62 ? 2.381 30.672 16.062 1 96.56 62 GLU A C 1
ATOM 436 O O . GLU A 1 62 ? 2.379 30.297 14.891 1 96.56 62 GLU A O 1
ATOM 441 N N . GLY A 1 63 ? 1.539 30.203 16.969 1 97.62 63 GLY A N 1
ATOM 442 C CA . GLY A 1 63 ? 0.403 29.375 16.594 1 97.62 63 GLY A CA 1
ATOM 443 C C . GLY A 1 63 ? 0.685 27.891 16.703 1 97.62 63 GLY A C 1
ATOM 444 O O . GLY A 1 63 ? -0.241 27.078 16.719 1 97.62 63 GLY A O 1
ATOM 445 N N . LEU A 1 64 ? 1.975 27.547 16.703 1 98.62 64 LEU A N 1
ATOM 446 C CA . LEU A 1 64 ? 2.309 26.125 16.812 1 98.62 64 LEU A CA 1
ATOM 447 C C . LEU A 1 64 ? 2.018 25.609 18.203 1 98.62 64 LEU A C 1
ATOM 449 O O . LEU A 1 64 ? 2.311 26.281 19.203 1 98.62 64 LEU A O 1
ATOM 453 N N . ARG A 1 65 ? 1.423 24.562 18.312 1 98.38 65 ARG A N 1
ATOM 454 C CA . ARG A 1 65 ? 1.121 23.844 19.562 1 98.38 65 ARG A CA 1
ATOM 455 C C . ARG A 1 65 ? 0.95 22.359 19.312 1 98.38 65 ARG A C 1
ATOM 457 O O . ARG A 1 65 ? 0.925 21.906 18.156 1 98.38 65 ARG A O 1
ATOM 464 N N . THR A 1 66 ? 0.915 21.625 20.359 1 98.38 66 THR A N 1
ATOM 465 C CA . THR A 1 66 ? 0.728 20.188 20.297 1 98.38 66 THR A CA 1
ATOM 466 C C . THR A 1 66 ? -0.738 19.844 20.047 1 98.38 66 THR A C 1
ATOM 468 O O . THR A 1 66 ? -1.634 20.5 20.594 1 98.38 66 THR A O 1
ATOM 471 N N . PHE A 1 67 ? -0.906 18.828 19.219 1 98.69 67 PHE A N 1
ATOM 472 C CA . PHE A 1 67 ? -2.268 18.328 19.031 1 98.69 67 PHE A CA 1
ATOM 473 C C . PHE A 1 67 ? -2.908 18 20.375 1 98.69 67 PHE A C 1
ATOM 475 O O . PHE A 1 67 ? -2.316 17.297 21.188 1 98.69 67 PHE A O 1
ATOM 482 N N . PRO A 1 68 ? -4.047 18.469 20.672 1 97.12 68 PRO A N 1
ATOM 483 C CA . PRO A 1 68 ? -4.68 18.219 21.969 1 97.12 68 PRO A CA 1
ATOM 484 C C . PRO A 1 68 ? -5.336 16.844 22.062 1 97.12 68 PRO A C 1
ATOM 486 O O . PRO A 1 68 ? -5.719 16.266 21.047 1 97.12 68 PRO A O 1
ATOM 489 N N . ILE A 1 69 ? -5.41 16.375 23.281 1 97.12 69 ILE A N 1
ATOM 490 C CA . ILE A 1 69 ? -6.32 15.266 23.531 1 97.12 69 ILE A CA 1
ATOM 491 C C . ILE A 1 69 ? -7.754 15.781 23.609 1 97.12 69 ILE A C 1
ATOM 493 O O . ILE A 1 69 ? -8.07 16.641 24.438 1 97.12 69 ILE A O 1
ATOM 497 N N . VAL A 1 70 ? -8.594 15.367 22.766 1 96.25 70 VAL A N 1
ATOM 498 C CA . VAL A 1 70 ? -9.984 15.805 22.734 1 96.25 70 VAL A CA 1
ATOM 499 C C . VAL A 1 70 ? -10.906 14.609 22.984 1 96.25 70 VAL A C 1
ATOM 501 O O . VAL A 1 70 ? -10.984 13.695 22.156 1 96.25 70 VAL A O 1
ATOM 504 N N . SER A 1 71 ? -11.508 14.648 24.141 1 94.75 71 SER A N 1
ATOM 505 C CA . SER A 1 71 ? -12.414 13.562 24.484 1 94.75 71 SER A CA 1
ATOM 506 C C . SER A 1 71 ? -13.781 14.086 24.922 1 94.75 71 SER A C 1
ATOM 508 O O . SER A 1 71 ? -13.859 15.078 25.641 1 94.75 71 SER A O 1
ATOM 510 N N . GLY A 1 72 ? -14.766 13.523 24.406 1 91.19 72 GLY A N 1
ATOM 511 C CA . GLY A 1 72 ? -16.156 13.742 24.797 1 91.19 72 GLY A CA 1
ATOM 512 C C . GLY A 1 72 ? -16.891 12.461 25.078 1 91.19 72 GLY A C 1
ATOM 513 O O . GLY A 1 72 ? -16.297 11.391 25.172 1 91.19 72 GLY A O 1
ATOM 514 N N . PRO A 1 73 ? -18.219 12.453 25.438 1 86.75 73 PRO A N 1
ATOM 515 C CA . PRO A 1 73 ? -18.984 11.273 25.859 1 86.75 73 PRO A CA 1
ATOM 516 C C . PRO A 1 73 ? -18.891 10.125 24.859 1 86.75 73 PRO A C 1
ATOM 518 O O . PRO A 1 73 ? -18.812 8.961 25.25 1 86.75 73 PRO A O 1
ATOM 521 N N . GLY A 1 74 ? -18.547 10.32 23.609 1 91.75 74 GLY A N 1
ATOM 522 C CA . GLY A 1 74 ? -18.547 9.297 22.578 1 91.75 74 GLY A CA 1
ATOM 523 C C . GLY A 1 74 ? -17.422 9.461 21.578 1 91.75 74 GLY A C 1
ATOM 524 O O . GLY A 1 74 ? -17.422 8.82 20.531 1 91.75 74 GLY A O 1
ATOM 525 N N . ALA A 1 75 ? -16.547 10.258 21.953 1 96.38 75 ALA A N 1
ATOM 526 C CA . ALA A 1 75 ? -15.453 10.539 21.047 1 96.38 75 ALA A CA 1
ATOM 527 C C . ALA A 1 75 ? -14.133 10.664 21.797 1 96.38 75 ALA A C 1
ATOM 529 O O . ALA A 1 75 ? -14.07 11.289 22.859 1 96.38 75 ALA A O 1
ATOM 530 N N . HIS A 1 76 ? -13.172 9.953 21.328 1 97.81 76 HIS A N 1
ATOM 531 C CA . HIS A 1 76 ? -11.82 10.062 21.875 1 97.81 76 HIS A CA 1
ATOM 532 C C . HIS A 1 76 ? -10.797 10.281 20.766 1 97.81 76 HIS A C 1
ATOM 534 O O . HIS A 1 76 ? -10.617 9.422 19.906 1 97.81 76 HIS A O 1
ATOM 540 N N . ASN A 1 77 ? -10.211 11.391 20.75 1 98.5 77 ASN A N 1
ATOM 541 C CA . ASN A 1 77 ? -9.141 11.758 19.812 1 98.5 77 ASN A CA 1
ATOM 542 C C . ASN A 1 77 ? -7.789 11.836 20.516 1 98.5 77 ASN A C 1
ATOM 544 O O . ASN A 1 77 ? -7.512 12.797 21.234 1 98.5 77 ASN A O 1
ATOM 548 N N . PRO A 1 78 ? -6.945 10.852 20.312 1 98.56 78 PRO A N 1
ATOM 549 C CA . PRO A 1 78 ? -5.656 10.859 21.016 1 98.56 78 PRO A CA 1
ATOM 550 C C . PRO A 1 78 ? -4.668 11.852 20.406 1 98.56 78 PRO A C 1
ATOM 552 O O . PRO A 1 78 ? -4.781 12.219 19.234 1 98.56 78 PRO A O 1
ATOM 555 N N . SER A 1 79 ? -3.766 12.305 21.203 1 98.62 79 SER A N 1
ATOM 556 C CA . SER A 1 79 ? -2.607 13.07 20.75 1 98.62 79 SER A CA 1
ATOM 557 C C . SER A 1 79 ? -1.369 12.188 20.641 1 98.62 79 SER A C 1
ATOM 559 O O . SER A 1 79 ? -0.907 11.633 21.641 1 98.62 79 SER A O 1
ATOM 561 N N . THR A 1 80 ? -0.885 12 19.484 1 98.62 80 THR A N 1
ATOM 562 C CA . THR A 1 80 ? 0.338 11.242 19.234 1 98.62 80 THR A CA 1
ATOM 563 C C . THR A 1 80 ? 1.374 12.117 18.531 1 98.62 80 THR A C 1
ATOM 565 O O . THR A 1 80 ? 2.002 11.688 17.562 1 98.62 80 THR A O 1
ATOM 568 N N . GLN A 1 81 ? 1.521 13.273 19.031 1 98.88 81 GLN A N 1
ATOM 569 C CA . GLN A 1 81 ? 2.336 14.32 18.422 1 98.88 81 GLN A CA 1
ATOM 570 C C . GLN A 1 81 ? 3.77 13.844 18.203 1 98.88 81 GLN A C 1
ATOM 572 O O . GLN A 1 81 ? 4.387 13.281 19.109 1 98.88 81 GLN A O 1
ATOM 577 N N . GLN A 1 82 ? 4.27 14.078 17 1 98.81 82 GLN A N 1
ATOM 578 C CA . GLN A 1 82 ? 5.66 13.766 16.672 1 98.81 82 GLN A CA 1
ATOM 579 C C . GLN A 1 82 ? 6.441 15.039 16.344 1 98.81 82 GLN A C 1
ATOM 581 O O . GLN A 1 82 ? 5.871 16.125 16.281 1 98.81 82 GLN A O 1
ATOM 586 N N . ALA A 1 83 ? 7.75 14.891 16.125 1 98.88 83 ALA A N 1
ATOM 587 C CA . ALA A 1 83 ? 8.664 16.016 15.984 1 98.88 83 ALA A CA 1
ATOM 588 C C . ALA A 1 83 ? 8.68 16.531 14.547 1 98.88 83 ALA A C 1
ATOM 590 O O . ALA A 1 83 ? 8.836 17.734 14.312 1 98.88 83 ALA A O 1
ATOM 591 N N . LEU A 1 84 ? 8.578 15.625 13.633 1 98.88 84 LEU A N 1
ATOM 592 C CA . LEU A 1 84 ? 8.75 15.922 12.211 1 98.88 84 LEU A CA 1
ATOM 593 C C . LEU A 1 84 ? 7.832 15.055 11.359 1 98.88 84 LEU A C 1
ATOM 595 O O . LEU A 1 84 ? 7.668 13.867 11.633 1 98.88 84 LEU A O 1
ATOM 599 N N . TRP A 1 85 ? 7.211 15.656 10.406 1 98.94 85 TRP A N 1
ATOM 600 C CA . TRP A 1 85 ? 6.332 14.992 9.453 1 98.94 85 TRP A CA 1
ATOM 601 C C . TRP A 1 85 ? 6.746 15.297 8.023 1 98.94 85 TRP A C 1
ATOM 603 O O . TRP A 1 85 ? 7.055 16.453 7.691 1 98.94 85 TRP A O 1
ATOM 613 N N . VAL A 1 86 ? 6.859 14.328 7.191 1 98.88 86 VAL A N 1
ATOM 614 C CA . VAL A 1 86 ? 7.121 14.469 5.766 1 98.88 86 VAL A CA 1
ATOM 615 C C . VAL A 1 86 ? 6.039 13.75 4.965 1 98.88 86 VAL A C 1
ATOM 617 O O . VAL A 1 86 ? 5.754 12.578 5.215 1 98.88 86 VAL A O 1
ATOM 620 N N . TRP A 1 87 ? 5.387 14.445 4.109 1 98.75 87 TRP A N 1
ATOM 621 C CA . TRP A 1 87 ? 4.398 13.891 3.189 1 98.75 87 TRP A CA 1
ATOM 622 C C . TRP A 1 87 ? 4.957 13.82 1.772 1 98.75 87 TRP A C 1
ATOM 624 O O . TRP A 1 87 ? 5.16 14.852 1.125 1 98.75 87 TRP A O 1
ATOM 634 N N . LEU A 1 88 ? 5.254 12.602 1.37 1 98.31 88 LEU A N 1
ATOM 635 C CA . LEU A 1 88 ? 5.699 12.344 0.005 1 98.31 88 LEU A CA 1
ATOM 636 C C . LEU A 1 88 ? 4.531 11.898 -0.872 1 98.31 88 LEU A C 1
ATOM 638 O O . LEU A 1 88 ? 3.678 11.125 -0.434 1 98.31 88 LEU A O 1
ATOM 642 N N . HIS A 1 89 ? 4.395 12.469 -2.002 1 96.75 89 HIS A N 1
ATOM 643 C CA . HIS A 1 89 ? 3.305 12.008 -2.854 1 96.75 89 HIS A CA 1
ATOM 644 C C . HIS A 1 89 ? 3.732 11.961 -4.316 1 96.75 89 HIS A C 1
ATOM 646 O O . HIS A 1 89 ? 4.746 12.555 -4.691 1 96.75 89 HIS A O 1
ATOM 652 N N . GLY A 1 90 ? 3.117 11.188 -5.113 1 95.81 90 GLY A N 1
ATOM 653 C CA . GLY A 1 90 ? 3.434 10.93 -6.512 1 95.81 90 GLY A CA 1
ATOM 654 C C . GLY A 1 90 ? 2.547 9.875 -7.141 1 95.81 90 GLY A C 1
ATOM 655 O O . GLY A 1 90 ? 1.407 9.68 -6.711 1 95.81 90 GLY A O 1
ATOM 656 N N . VAL A 1 91 ? 3.086 9.242 -8.188 1 96.12 91 VAL A N 1
ATOM 657 C CA . VAL A 1 91 ? 2.244 8.32 -8.945 1 96.12 91 VAL A CA 1
ATOM 658 C C . VAL A 1 91 ? 2.83 6.91 -8.867 1 96.12 91 VAL A C 1
ATOM 660 O O . VAL A 1 91 ? 2.113 5.922 -9.055 1 96.12 91 VAL A O 1
ATOM 663 N N . ASP A 1 92 ? 4.098 6.84 -8.609 1 97.38 92 ASP A N 1
ATOM 664 C CA . ASP A 1 92 ? 4.793 5.555 -8.602 1 97.38 92 ASP A CA 1
ATOM 665 C C . ASP A 1 92 ? 5.113 5.117 -7.172 1 97.38 92 ASP A C 1
ATOM 667 O O . ASP A 1 92 ? 5.938 5.73 -6.496 1 97.38 92 ASP A O 1
ATOM 671 N N . ARG A 1 93 ? 4.52 4.02 -6.711 1 97.38 93 ARG A N 1
ATOM 672 C CA . ARG A 1 93 ? 4.648 3.535 -5.34 1 97.38 93 ARG A CA 1
ATOM 673 C C . ARG A 1 93 ? 6.086 3.127 -5.035 1 97.38 93 ARG A C 1
ATOM 675 O O . ARG A 1 93 ? 6.57 3.316 -3.918 1 97.38 93 ARG A O 1
ATOM 682 N N . GLY A 1 94 ? 6.754 2.508 -6.004 1 98 94 GLY A N 1
ATOM 683 C CA . GLY A 1 94 ? 8.141 2.119 -5.812 1 98 94 GLY A CA 1
ATOM 684 C C . GLY A 1 94 ? 9.07 3.303 -5.637 1 98 94 GLY A C 1
ATOM 685 O O . GLY A 1 94 ? 9.945 3.287 -4.762 1 98 94 GLY A O 1
ATOM 686 N N . GLU A 1 95 ? 8.867 4.312 -6.484 1 97.44 95 GLU A N 1
ATOM 687 C CA . GLU A 1 95 ? 9.664 5.527 -6.34 1 97.44 95 GLU A CA 1
ATOM 688 C C . GLU A 1 95 ? 9.453 6.164 -4.969 1 97.44 95 GLU A C 1
ATOM 690 O O . GLU A 1 95 ? 10.414 6.598 -4.328 1 97.44 95 GLU A O 1
ATOM 695 N N . LEU A 1 96 ? 8.219 6.199 -4.547 1 97.62 96 LEU A N 1
ATOM 696 C CA . LEU A 1 96 ? 7.914 6.805 -3.258 1 97.62 96 LEU A CA 1
ATOM 697 C C . LEU A 1 96 ? 8.539 6.004 -2.119 1 97.62 96 LEU A C 1
ATOM 699 O O . LEU A 1 96 ? 9.008 6.578 -1.135 1 97.62 96 LEU A O 1
ATOM 703 N N . LEU A 1 97 ? 8.508 4.691 -2.254 1 98 97 LEU A N 1
ATOM 704 C CA . LEU A 1 97 ? 9.141 3.842 -1.252 1 98 97 LEU A CA 1
ATOM 705 C C . LEU A 1 97 ? 10.633 4.141 -1.148 1 98 97 LEU A C 1
ATOM 707 O O . LEU A 1 97 ? 11.148 4.355 -0.051 1 98 97 LEU A O 1
ATOM 711 N N . LEU A 1 98 ? 11.281 4.156 -2.242 1 97.25 98 LEU A N 1
ATOM 712 C CA . LEU A 1 98 ? 12.727 4.375 -2.244 1 97.25 98 LEU A CA 1
ATOM 713 C C . LEU A 1 98 ? 13.062 5.777 -1.753 1 97.25 98 LEU A C 1
ATOM 715 O O . LEU A 1 98 ? 14.047 5.969 -1.03 1 97.25 98 LEU A O 1
ATOM 719 N N . ARG A 1 99 ? 12.258 6.738 -2.15 1 97.19 99 ARG A N 1
ATOM 720 C CA . ARG A 1 99 ? 12.438 8.102 -1.652 1 97.19 99 ARG A CA 1
ATOM 721 C C . ARG A 1 99 ? 12.258 8.156 -0.139 1 97.19 99 ARG A C 1
ATOM 723 O O . ARG A 1 99 ? 13.031 8.82 0.557 1 97.19 99 ARG A O 1
ATOM 730 N N . SER A 1 100 ? 11.273 7.504 0.344 1 97.75 100 SER A N 1
ATOM 731 C CA . SER A 1 100 ? 11.039 7.473 1.783 1 97.75 100 SER A CA 1
ATOM 732 C C . SER A 1 100 ? 12.227 6.875 2.525 1 97.75 100 SER A C 1
ATOM 734 O O . SER A 1 100 ? 12.594 7.348 3.604 1 97.75 100 SER A O 1
ATOM 736 N N . ARG A 1 101 ? 12.797 5.855 1.972 1 97 101 ARG A N 1
ATOM 737 C CA . ARG A 1 101 ? 13.969 5.242 2.578 1 97 101 ARG A CA 1
ATOM 738 C C . ARG A 1 101 ? 15.148 6.211 2.598 1 97 101 ARG A C 1
ATOM 740 O O . ARG A 1 101 ? 15.914 6.242 3.561 1 97 101 ARG A O 1
ATOM 747 N N . ALA A 1 102 ? 15.297 6.969 1.562 1 97 102 ALA A N 1
ATOM 748 C CA . ALA A 1 102 ? 16.359 7.977 1.507 1 97 102 ALA A CA 1
ATOM 749 C C . ALA A 1 102 ? 16.172 9.023 2.605 1 97 102 ALA A C 1
ATOM 751 O O . ALA A 1 102 ? 17.141 9.414 3.266 1 97 102 ALA A O 1
ATOM 752 N N . PHE A 1 103 ? 14.961 9.492 2.801 1 98.38 103 PHE A N 1
ATOM 753 C CA . PHE A 1 103 ? 14.664 10.422 3.881 1 98.38 103 PHE A CA 1
ATOM 754 C C . PHE A 1 103 ? 15.016 9.82 5.234 1 98.38 103 PHE A C 1
ATOM 756 O O . PHE A 1 103 ? 15.68 10.453 6.051 1 98.38 103 PHE A O 1
ATOM 763 N N . GLU A 1 104 ? 14.57 8.625 5.402 1 98.12 104 GLU A N 1
ATOM 764 C CA . GLU A 1 104 ? 14.805 7.957 6.68 1 98.12 104 GLU A CA 1
ATOM 765 C C . GLU A 1 104 ? 16.297 7.836 6.969 1 98.12 104 GLU A C 1
ATOM 767 O O . GLU A 1 104 ? 16.75 8.133 8.078 1 98.12 104 GLU A O 1
ATOM 772 N N . LYS A 1 105 ? 17.031 7.434 5.98 1 97.31 105 LYS A N 1
ATOM 773 C CA . LYS A 1 105 ? 18.469 7.258 6.137 1 97.31 105 LYS A CA 1
ATOM 774 C C . LYS A 1 105 ? 19.156 8.586 6.441 1 97.31 105 LYS A C 1
ATOM 776 O O . LYS A 1 105 ? 19.984 8.672 7.348 1 97.31 105 LYS A O 1
ATOM 781 N N . ALA A 1 106 ? 18.781 9.578 5.742 1 98.06 106 ALA A N 1
ATOM 782 C CA . ALA A 1 106 ? 19.391 10.898 5.902 1 98.06 106 ALA A CA 1
ATOM 783 C C . ALA A 1 106 ? 19.078 11.484 7.273 1 98.06 106 ALA A C 1
ATOM 785 O O . ALA A 1 106 ? 19.906 12.203 7.848 1 98.06 106 ALA A O 1
ATOM 786 N N . LEU A 1 107 ? 17.984 11.164 7.832 1 98.75 107 LEU A N 1
ATOM 787 C CA . LEU A 1 107 ? 17.516 11.781 9.07 1 98.75 107 LEU A CA 1
ATOM 788 C C . LEU A 1 107 ? 17.875 10.922 10.273 1 98.75 107 LEU A C 1
ATOM 790 O O . LEU A 1 107 ? 17.797 11.383 11.414 1 98.75 107 LEU A O 1
ATOM 794 N N . ALA A 1 108 ? 18.375 9.742 10.055 1 98.38 108 ALA A N 1
ATOM 795 C CA . ALA A 1 108 ? 18.562 8.719 11.078 1 98.38 108 ALA A CA 1
ATOM 796 C C . ALA A 1 108 ? 19.516 9.195 12.164 1 98.38 108 ALA A C 1
ATOM 798 O O . ALA A 1 108 ? 19.359 8.836 13.336 1 98.38 108 ALA A O 1
ATOM 799 N N . PRO A 1 109 ? 20.516 10.008 11.844 1 98.5 109 PRO A N 1
ATOM 800 C CA . PRO A 1 109 ? 21.422 10.445 12.914 1 98.5 109 PRO A CA 1
ATOM 801 C C . PRO A 1 109 ? 20.703 11.258 13.992 1 98.5 109 PRO A C 1
ATOM 803 O O . PRO A 1 109 ? 21.141 11.258 15.148 1 98.5 109 PRO A O 1
ATOM 806 N N . ALA A 1 110 ? 19.594 11.906 13.602 1 98.81 110 ALA A N 1
ATOM 807 C CA . ALA A 1 110 ? 18.938 12.828 14.539 1 98.81 110 ALA A CA 1
ATOM 808 C C . ALA A 1 110 ? 17.531 12.367 14.883 1 98.81 110 ALA A C 1
ATOM 810 O O . ALA A 1 110 ? 17 12.719 15.93 1 98.81 110 ALA A O 1
ATOM 811 N N . PHE A 1 111 ? 16.938 11.617 13.969 1 98.88 111 PHE A N 1
ATOM 812 C CA . PHE A 1 111 ? 15.523 11.305 14.094 1 98.88 111 PHE A CA 1
ATOM 813 C C . PHE A 1 111 ? 15.273 9.805 13.945 1 98.88 111 PHE A C 1
ATOM 815 O O . PHE A 1 111 ? 15.984 9.133 13.195 1 98.88 111 PHE A O 1
ATOM 822 N N . ARG A 1 112 ? 14.297 9.336 14.594 1 98.62 112 ARG A N 1
ATOM 823 C CA . ARG A 1 112 ? 13.82 7.969 14.43 1 98.62 112 ARG A CA 1
ATOM 824 C C . ARG A 1 112 ? 12.445 7.945 13.766 1 98.62 112 ARG A C 1
ATOM 826 O O . ARG A 1 112 ? 11.531 8.656 14.195 1 98.62 112 ARG A O 1
ATOM 833 N N . LEU A 1 113 ? 12.297 7.141 12.797 1 98.5 113 LEU A N 1
ATOM 834 C CA . LEU A 1 113 ? 10.992 6.945 12.172 1 98.5 113 LEU A CA 1
ATOM 835 C C . LEU A 1 113 ? 10.039 6.215 13.117 1 98.5 113 LEU A C 1
ATOM 837 O O . LEU A 1 113 ? 10.32 5.09 13.531 1 98.5 113 LEU A O 1
ATOM 841 N N . VAL A 1 114 ? 8.945 6.848 13.43 1 98.19 114 VAL A N 1
ATOM 842 C CA . VAL A 1 114 ? 7.98 6.285 14.367 1 98.19 114 VAL A CA 1
ATOM 843 C C . VAL A 1 114 ? 6.867 5.574 13.594 1 98.19 114 VAL A C 1
ATOM 845 O O . VAL A 1 114 ? 6.316 4.578 14.07 1 98.19 114 VAL A O 1
ATOM 848 N N . GLN A 1 115 ? 6.582 6.129 12.43 1 97.81 115 GLN A N 1
ATOM 849 C CA . GLN A 1 115 ? 5.469 5.613 11.633 1 97.81 115 GLN A CA 1
ATOM 850 C C . GLN A 1 115 ? 5.613 6.004 10.164 1 97.81 115 GLN A C 1
ATOM 852 O O . GLN A 1 115 ? 6.02 7.125 9.852 1 97.81 115 GLN A O 1
ATOM 857 N N . ALA A 1 116 ? 5.383 5.105 9.367 1 98.19 116 ALA A N 1
ATOM 858 C CA . ALA A 1 116 ? 5.184 5.34 7.938 1 98.19 116 ALA A CA 1
ATOM 859 C C . ALA A 1 116 ? 3.855 4.762 7.465 1 98.19 116 ALA A C 1
ATOM 861 O O . ALA A 1 116 ? 3.535 3.607 7.758 1 98.19 116 ALA A O 1
ATOM 862 N N . THR A 1 117 ? 3.014 5.539 6.816 1 98.06 117 THR A N 1
ATOM 863 C CA . THR A 1 117 ? 1.71 5.094 6.336 1 98.06 117 THR A CA 1
ATOM 864 C C . THR A 1 117 ? 1.522 5.453 4.867 1 98.06 117 THR A C 1
ATOM 866 O O . THR A 1 117 ? 1.701 6.605 4.473 1 98.06 117 THR A O 1
ATOM 869 N N . GLU A 1 118 ? 1.189 4.473 4.078 1 98 118 GLU A N 1
ATOM 870 C CA . GLU A 1 118 ? 0.893 4.734 2.676 1 98 118 GLU A CA 1
ATOM 871 C C . GLU A 1 118 ? -0.549 5.203 2.494 1 98 118 GLU A C 1
ATOM 873 O O . GLU A 1 118 ? -1.463 4.672 3.129 1 98 118 GLU A O 1
ATOM 878 N N . GLY A 1 119 ? -0.708 6.219 1.706 1 98.12 119 GLY A N 1
ATOM 879 C CA . GLY A 1 119 ? -2.012 6.691 1.264 1 98.12 119 GLY A CA 1
ATOM 880 C C . GLY A 1 119 ? -2.217 6.555 -0.233 1 98.12 119 GLY A C 1
ATOM 881 O O . GLY A 1 119 ? -1.251 6.469 -0.993 1 98.12 119 GLY A O 1
ATOM 882 N N . PHE A 1 120 ? -3.439 6.516 -0.579 1 98.56 120 PHE A N 1
ATOM 883 C CA . PHE A 1 120 ? -3.754 6.406 -1.999 1 98.56 120 PHE A CA 1
ATOM 884 C C . PHE A 1 120 ? -5.066 7.113 -2.318 1 98.56 120 PHE A C 1
ATOM 886 O O . PHE A 1 120 ? -5.895 7.324 -1.432 1 98.56 120 PHE A O 1
ATOM 893 N N . ARG A 1 121 ? -5.211 7.461 -3.504 1 97.88 121 ARG A N 1
ATOM 894 C CA . ARG A 1 121 ? -6.477 8.023 -3.961 1 97.88 121 ARG A CA 1
ATOM 895 C C . ARG A 1 121 ? -7.461 6.922 -4.352 1 97.88 121 ARG A C 1
ATOM 897 O O . ARG A 1 121 ? -7.105 6 -5.086 1 97.88 121 ARG A O 1
ATOM 904 N N . TYR A 1 122 ? -8.602 6.941 -3.803 1 98.31 122 TYR A N 1
ATOM 905 C CA . TYR A 1 122 ? -9.719 6.086 -4.199 1 98.31 122 TYR A CA 1
ATOM 906 C C . TYR A 1 122 ? -10.711 6.855 -5.062 1 98.31 122 TYR A C 1
ATOM 908 O O . TYR A 1 122 ? -11.25 7.879 -4.637 1 98.31 122 TYR A O 1
ATOM 916 N N . LYS A 1 123 ? -10.93 6.332 -6.371 1 97.12 123 LYS A N 1
ATOM 917 C CA . LYS A 1 123 ? -11.75 7.043 -7.348 1 97.12 123 LYS A CA 1
ATOM 918 C C . LYS A 1 123 ? -11.242 8.469 -7.559 1 97.12 123 LYS A C 1
ATOM 920 O O . LYS A 1 123 ? -10.086 8.672 -7.93 1 97.12 123 LYS A O 1
ATOM 925 N N . THR A 1 124 ? -11.969 9.492 -7.43 1 95 124 THR A N 1
ATOM 926 C CA . THR A 1 124 ? -11.539 10.875 -7.637 1 95 124 THR A CA 1
ATOM 927 C C . THR A 1 124 ? -11.297 11.57 -6.301 1 95 124 THR A C 1
ATOM 929 O O . THR A 1 124 ? -11.312 12.805 -6.23 1 95 124 THR A O 1
ATOM 932 N N . GLY A 1 125 ? -11.141 10.82 -5.281 1 95.88 125 GLY A N 1
ATOM 933 C CA . GLY A 1 125 ? -10.938 11.406 -3.967 1 95.88 125 GLY A CA 1
ATOM 934 C C . GLY A 1 125 ? -12 11 -2.963 1 95.88 125 GLY A C 1
ATOM 935 O O . GLY A 1 125 ? -12.445 11.82 -2.158 1 95.88 125 GLY A O 1
ATOM 936 N N . PHE A 1 126 ? -12.406 9.727 -3.027 1 97.25 126 PHE A N 1
ATOM 937 C CA . PHE A 1 126 ? -13.438 9.188 -2.152 1 97.25 126 PHE A CA 1
ATOM 938 C C . PHE A 1 126 ? -12.828 8.578 -0.898 1 97.25 126 PHE A C 1
ATOM 940 O O . PHE A 1 126 ? -11.641 8.242 -0.883 1 97.25 126 PHE A O 1
ATOM 947 N N . ASP A 1 127 ? -13.633 8.578 0.083 1 97.31 127 ASP A N 1
ATOM 948 C CA . ASP A 1 127 ? -13.398 7.73 1.244 1 97.31 127 ASP A CA 1
ATOM 949 C C . ASP A 1 127 ? -13.781 6.277 0.95 1 97.31 127 ASP A C 1
ATOM 951 O O . ASP A 1 127 ? -14.633 6.016 0.104 1 97.31 127 ASP A O 1
ATOM 955 N N . LEU A 1 128 ? -13.172 5.34 1.709 1 98.12 128 LEU A N 1
ATOM 956 C CA . LEU A 1 128 ? -13.43 3.924 1.461 1 98.12 128 LEU A CA 1
ATOM 957 C C . LEU A 1 128 ? -14.875 3.568 1.813 1 98.12 128 LEU A C 1
ATOM 959 O O . LEU A 1 128 ? -15.352 2.488 1.463 1 98.12 128 LEU A O 1
ATOM 963 N N . THR A 1 129 ? -15.586 4.473 2.479 1 97.31 129 THR A N 1
ATOM 964 C CA . THR A 1 129 ? -17.031 4.309 2.676 1 97.31 129 THR A CA 1
ATOM 965 C C . THR A 1 129 ? -17.781 4.562 1.375 1 97.31 129 THR A C 1
ATOM 967 O O . THR A 1 129 ? -19 4.352 1.306 1 97.31 129 THR A O 1
ATOM 970 N N . ASP A 1 130 ? -17.078 5.039 0.39 1 96.69 130 ASP A N 1
ATOM 971 C CA . ASP A 1 130 ? -17.578 5.281 -0.958 1 96.69 130 ASP A CA 1
ATOM 972 C C . ASP A 1 130 ? -18.328 6.609 -1.031 1 96.69 130 ASP A C 1
ATOM 974 O O . ASP A 1 130 ? -19.156 6.812 -1.922 1 96.69 130 ASP A O 1
ATOM 978 N N . TYR A 1 131 ? -18.125 7.449 -0.047 1 97.19 131 TYR A N 1
ATOM 979 C CA . TYR A 1 131 ? -18.578 8.836 -0.116 1 97.19 131 TYR A CA 1
ATOM 980 C C . TYR A 1 131 ? -17.422 9.766 -0.484 1 97.19 131 TYR A C 1
ATOM 982 O O . TYR A 1 131 ? -16.281 9.531 -0.087 1 97.19 131 TYR A O 1
ATOM 990 N N . GLU A 1 132 ? -17.734 10.781 -1.168 1 94.31 132 GLU A N 1
ATOM 991 C CA . GLU A 1 132 ? -16.703 11.75 -1.561 1 94.31 132 GLU A CA 1
ATOM 992 C C . GLU A 1 132 ? -16.172 12.516 -0.352 1 94.31 132 GLU A C 1
ATOM 994 O O . GLU A 1 132 ? -16.953 12.93 0.515 1 94.31 132 GLU A O 1
ATOM 999 N N . ASP A 1 133 ? -14.922 12.641 -0.284 1 90.94 133 ASP A N 1
ATOM 1000 C CA . ASP A 1 133 ? -14.281 13.445 0.748 1 90.94 133 ASP A CA 1
ATOM 1001 C C . ASP A 1 133 ? -13.859 14.805 0.199 1 90.94 133 ASP A C 1
ATOM 1003 O O . ASP A 1 133 ? -13.445 14.914 -0.957 1 90.94 133 ASP A O 1
ATOM 1007 N N . GLY A 1 134 ? -13.984 15.836 0.938 1 83.69 134 GLY A N 1
ATOM 1008 C CA . GLY A 1 134 ? -13.516 17.156 0.57 1 83.69 134 GLY A CA 1
ATOM 1009 C C . GLY A 1 134 ? -14.445 17.875 -0.385 1 83.69 134 GLY A C 1
ATOM 1010 O O . GLY A 1 134 ? -14.008 18.688 -1.205 1 83.69 134 GLY A O 1
ATOM 1011 N N . THR A 1 135 ? -15.648 17.547 -0.334 1 85.06 135 THR A N 1
ATOM 1012 C CA . THR A 1 135 ? -16.641 18.188 -1.193 1 85.06 135 THR A CA 1
ATOM 1013 C C . THR A 1 135 ? -16.641 19.703 -0.971 1 85.06 135 THR A C 1
ATOM 1015 O O . THR A 1 135 ? -16.844 20.469 -1.912 1 85.06 135 THR A O 1
ATOM 1018 N N . GLU A 1 136 ? -16.344 20.188 0.239 1 87.19 136 GLU A N 1
ATOM 1019 C CA . GLU A 1 136 ? -16.422 21.609 0.581 1 87.19 136 GLU A CA 1
ATOM 1020 C C . GLU A 1 136 ? -15.047 22.25 0.592 1 87.19 136 GLU A C 1
ATOM 1022 O O . GLU A 1 136 ? -14.859 23.328 1.182 1 87.19 136 GLU A O 1
ATOM 1027 N N . ASN A 1 137 ? -14.125 21.625 0.004 1 93.62 137 ASN A N 1
ATOM 1028 C CA . ASN A 1 137 ? -12.789 22.203 -0.084 1 93.62 137 ASN A CA 1
ATOM 1029 C C . ASN A 1 137 ? -12.812 23.547 -0.807 1 93.62 137 ASN A C 1
ATOM 1031 O O . ASN A 1 137 ? -13.391 23.672 -1.889 1 93.62 137 ASN A O 1
ATOM 1035 N N . PRO A 1 138 ? -12.195 24.578 -0.168 1 95.56 138 PRO A N 1
ATOM 1036 C CA . PRO A 1 138 ? -12.039 25.812 -0.938 1 95.56 138 PRO A CA 1
ATOM 1037 C C . PRO A 1 138 ? -11.156 25.625 -2.174 1 95.56 138 PRO A C 1
ATOM 1039 O O . PRO A 1 138 ? -10.352 24.703 -2.227 1 95.56 138 PRO A O 1
ATOM 1042 N N . HIS A 1 139 ? -11.367 26.547 -3.17 1 93.94 139 HIS A N 1
ATOM 1043 C CA . HIS A 1 139 ? -10.625 26.438 -4.422 1 93.94 139 HIS A CA 1
ATOM 1044 C C . HIS A 1 139 ? -9.875 27.734 -4.734 1 93.94 139 HIS A C 1
ATOM 1046 O O . HIS A 1 139 ? -10.219 28.797 -4.227 1 93.94 139 HIS A O 1
ATOM 1052 N N . ASP A 1 140 ? -8.867 27.547 -5.469 1 93.38 140 ASP A N 1
ATOM 1053 C CA . ASP A 1 140 ? -8.094 28.656 -6.004 1 93.38 140 ASP A CA 1
ATOM 1054 C C . ASP A 1 140 ? -7.699 29.641 -4.895 1 93.38 140 ASP A C 1
ATOM 1056 O O . ASP A 1 140 ? -7.141 29.234 -3.875 1 93.38 140 ASP A O 1
ATOM 1060 N N . ASP A 1 141 ? -8.102 30.875 -5.094 1 95.25 141 ASP A N 1
ATOM 1061 C CA . ASP A 1 141 ? -7.68 31.906 -4.152 1 95.25 141 ASP A CA 1
ATOM 1062 C C . ASP A 1 141 ? -8.211 31.625 -2.75 1 95.25 141 ASP A C 1
ATOM 1064 O O . ASP A 1 141 ? -7.543 31.906 -1.756 1 95.25 141 ASP A O 1
ATOM 1068 N N . ALA A 1 142 ? -9.352 31.078 -2.695 1 96.38 142 ALA A N 1
ATOM 1069 C CA . ALA A 1 142 ? -9.93 30.734 -1.396 1 96.38 142 ALA A CA 1
ATOM 1070 C C . ALA A 1 142 ? -9.117 29.656 -0.702 1 96.38 142 ALA A C 1
ATOM 1072 O O . ALA A 1 142 ? -8.992 29.641 0.525 1 96.38 142 ALA A O 1
ATOM 1073 N N . ALA A 1 143 ? -8.609 28.781 -1.492 1 96.69 143 ALA A N 1
ATOM 1074 C CA . ALA A 1 143 ? -7.758 27.734 -0.932 1 96.69 143 ALA A CA 1
ATOM 1075 C C . ALA A 1 143 ? -6.469 28.328 -0.373 1 96.69 143 ALA A C 1
ATOM 1077 O O . ALA A 1 143 ? -6.02 27.938 0.711 1 96.69 143 ALA A O 1
ATOM 1078 N N . VAL A 1 144 ? -5.926 29.234 -1.107 1 96.81 144 VAL A N 1
ATOM 1079 C CA . VAL A 1 144 ? -4.699 29.891 -0.672 1 96.81 144 VAL A CA 1
ATOM 1080 C C . VAL A 1 144 ? -4.945 30.625 0.648 1 96.81 144 VAL A C 1
ATOM 1082 O O . VAL A 1 144 ? -4.176 30.469 1.599 1 96.81 144 VAL A O 1
ATOM 1085 N N . GLU A 1 145 ? -5.996 31.312 0.709 1 96.94 145 GLU A N 1
ATOM 1086 C CA . GLU A 1 145 ? -6.336 32.094 1.893 1 96.94 145 GLU A CA 1
ATOM 1087 C C . GLU A 1 145 ? -6.578 31.203 3.1 1 96.94 145 GLU A C 1
ATOM 1089 O O . GLU A 1 145 ? -6.191 31.547 4.223 1 96.94 145 GLU A O 1
ATOM 1094 N N . ALA A 1 146 ? -7.191 30.109 2.85 1 97.88 146 ALA A N 1
ATOM 1095 C CA . ALA A 1 146 ? -7.527 29.203 3.938 1 97.88 146 ALA A CA 1
ATOM 1096 C C . ALA A 1 146 ? -6.285 28.469 4.434 1 97.88 146 ALA A C 1
ATOM 1098 O O . ALA A 1 146 ? -6.125 28.25 5.637 1 97.88 146 ALA A O 1
ATOM 1099 N N . ALA A 1 147 ? -5.383 28.156 3.545 1 98.19 147 ALA A N 1
ATOM 1100 C CA . ALA A 1 147 ? -4.312 27.219 3.852 1 98.19 147 ALA A CA 1
ATOM 1101 C C . ALA A 1 147 ? -3.057 27.938 4.328 1 98.19 147 ALA A C 1
ATOM 1103 O O . ALA A 1 147 ? -2.236 27.375 5.047 1 98.19 147 ALA A O 1
ATOM 1104 N N . LEU A 1 148 ? -2.902 29.188 3.898 1 98.31 148 LEU A N 1
ATOM 1105 C CA . LEU A 1 148 ? -1.569 29.781 4.008 1 98.31 148 LEU A CA 1
ATOM 1106 C C . LEU A 1 148 ? -1.603 31.047 4.844 1 98.31 148 LEU A C 1
ATOM 1108 O O . LEU A 1 148 ? -2.568 31.812 4.777 1 98.31 148 LEU A O 1
ATOM 1112 N N . THR A 1 149 ? -0.539 31.266 5.594 1 97.62 149 THR A N 1
ATOM 1113 C CA . THR A 1 149 ? -0.285 32.562 6.207 1 97.62 149 THR A CA 1
ATOM 1114 C C . THR A 1 149 ? 0.297 33.531 5.188 1 97.62 149 THR A C 1
ATOM 1116 O O . THR A 1 149 ? 0.65 33.156 4.074 1 97.62 149 THR A O 1
ATOM 1119 N N . ASP A 1 150 ? 0.439 34.75 5.656 1 95.25 150 ASP A N 1
ATOM 1120 C CA . ASP A 1 150 ? 1 35.781 4.781 1 95.25 150 ASP A CA 1
ATOM 1121 C C . ASP A 1 150 ? 2.447 35.469 4.418 1 95.25 150 ASP A C 1
ATOM 1123 O O . ASP A 1 150 ? 2.922 35.844 3.346 1 95.25 150 ASP A O 1
ATOM 1127 N N . SER A 1 151 ? 3.125 34.719 5.281 1 94.38 151 SER A N 1
ATOM 1128 C CA . SER A 1 151 ? 4.527 34.406 5.051 1 94.38 151 SER A CA 1
ATOM 1129 C C . SER A 1 151 ? 4.676 33.25 4.082 1 94.38 151 SER A C 1
ATOM 1131 O O . SER A 1 151 ? 5.781 32.938 3.629 1 94.38 151 SER A O 1
ATOM 1133 N N . GLY A 1 152 ? 3.576 32.562 3.791 1 96.25 152 GLY A N 1
ATOM 1134 C CA . GLY A 1 152 ? 3.639 31.359 2.959 1 96.25 152 GLY A CA 1
ATOM 1135 C C . GLY A 1 152 ? 3.691 30.078 3.764 1 96.25 152 GLY A C 1
ATOM 1136 O O . GLY A 1 152 ? 3.684 28.984 3.195 1 96.25 152 GLY A O 1
ATOM 1137 N N . ALA A 1 153 ? 3.701 30.219 5.062 1 98.06 153 ALA A N 1
ATOM 1138 C CA . ALA A 1 153 ? 3.65 29.047 5.938 1 98.06 153 ALA A CA 1
ATOM 1139 C C . ALA A 1 153 ? 2.236 28.469 6.008 1 98.06 153 ALA A C 1
ATOM 1141 O O . ALA A 1 153 ? 1.276 29.125 5.594 1 98.06 153 ALA A O 1
ATOM 1142 N N . SER A 1 154 ? 2.186 27.281 6.453 1 98.69 154 SER A N 1
ATOM 1143 C CA . SER A 1 154 ? 0.912 26.609 6.688 1 98.69 154 SER A CA 1
ATOM 1144 C C . SER A 1 154 ? 0.961 25.75 7.953 1 98.69 154 SER A C 1
ATOM 1146 O O . SER A 1 154 ? 2.023 25.594 8.555 1 98.69 154 SER A O 1
ATOM 1148 N N . PHE A 1 155 ? -0.171 25.391 8.406 1 98.94 155 PHE A N 1
ATOM 1149 C CA . PHE A 1 155 ? -0.335 24.484 9.539 1 98.94 155 PHE A CA 1
ATOM 1150 C C . PHE A 1 155 ? -1.11 23.234 9.117 1 98.94 155 PHE A C 1
ATOM 1152 O O . PHE A 1 155 ? -2.188 23.328 8.531 1 98.94 155 PHE A O 1
ATOM 1159 N N . ALA A 1 156 ? -0.532 22.109 9.398 1 98.94 156 ALA A N 1
ATOM 1160 C CA . ALA A 1 156 ? -1.154 20.844 9.023 1 98.94 156 ALA A CA 1
ATOM 1161 C C . ALA A 1 156 ? -1.698 20.109 10.25 1 98.94 156 ALA A C 1
ATOM 1163 O O . ALA A 1 156 ? -0.996 19.969 11.25 1 98.94 156 ALA A O 1
ATOM 1164 N N . ALA A 1 157 ? -2.918 19.719 10.188 1 98.94 157 ALA A N 1
ATOM 1165 C CA . ALA A 1 157 ? -3.533 18.797 11.141 1 98.94 157 ALA A CA 1
ATOM 1166 C C . ALA A 1 157 ? -3.732 17.422 10.523 1 98.94 157 ALA A C 1
ATOM 1168 O O . ALA A 1 157 ? -4.336 17.281 9.453 1 98.94 157 ALA A O 1
ATOM 1169 N N . ILE A 1 158 ? -3.221 16.422 11.195 1 98.88 158 ILE A N 1
ATOM 1170 C CA . ILE A 1 158 ? -3.238 15.07 10.625 1 98.88 158 ILE A CA 1
ATOM 1171 C C . ILE A 1 158 ? -3.812 14.094 11.648 1 98.88 158 ILE A C 1
ATOM 1173 O O . ILE A 1 158 ? -3.432 14.109 12.82 1 98.88 158 ILE A O 1
ATOM 1177 N N . GLN A 1 159 ? -4.742 13.273 11.234 1 98.88 159 GLN A N 1
ATOM 1178 C CA . GLN A 1 159 ? -5.273 12.164 12.023 1 98.88 159 GLN A CA 1
ATOM 1179 C C . GLN A 1 159 ? -5.359 10.891 11.188 1 98.88 159 GLN A C 1
ATOM 1181 O O . GLN A 1 159 ? -5.715 10.938 10.008 1 98.88 159 GLN A O 1
ATOM 1186 N N . GLN A 1 160 ? -4.988 9.82 11.766 1 98.88 160 GLN A N 1
ATOM 1187 C CA . GLN A 1 160 ? -5.281 8.516 11.18 1 98.88 160 GLN A CA 1
ATOM 1188 C C . GLN A 1 160 ? -6.562 7.926 11.758 1 98.88 160 GLN A C 1
ATOM 1190 O O . GLN A 1 160 ? -6.66 7.719 12.969 1 98.88 160 GLN A O 1
ATOM 1195 N N . TRP A 1 161 ? -7.547 7.699 10.938 1 98.81 161 TRP A N 1
ATOM 1196 C CA . TRP A 1 161 ? -8.82 7.113 11.336 1 98.81 161 TRP A CA 1
ATOM 1197 C C . TRP A 1 161 ? -8.938 5.676 10.828 1 98.81 161 TRP A C 1
ATOM 1199 O O . TRP A 1 161 ? -8.641 5.395 9.672 1 98.81 161 TRP A O 1
ATOM 1209 N N . GLN A 1 162 ? -9.305 4.781 11.672 1 98.81 162 GLN A N 1
ATOM 1210 C CA . GLN A 1 162 ? -9.602 3.41 11.273 1 98.81 162 GLN A CA 1
ATOM 1211 C C . GLN A 1 162 ? -11.109 3.203 11.102 1 98.81 162 GLN A C 1
ATOM 1213 O O . GLN A 1 162 ? -11.891 3.488 12.008 1 98.81 162 GLN A O 1
ATOM 1218 N N . HIS A 1 163 ? -11.508 2.717 9.953 1 98.75 163 HIS A N 1
ATOM 1219 C CA . HIS A 1 163 ? -12.922 2.504 9.664 1 98.75 163 HIS A CA 1
ATOM 1220 C C . HIS A 1 163 ? -13.352 1.086 10.023 1 98.75 163 HIS A C 1
ATOM 1222 O O . HIS A 1 163 ? -12.609 0.131 9.797 1 98.75 163 HIS A O 1
ATOM 1228 N N . ASP A 1 164 ? -14.508 0.967 10.57 1 98.25 164 ASP A N 1
ATOM 1229 C CA . ASP A 1 164 ? -15.25 -0.293 10.586 1 98.25 164 ASP A CA 1
ATOM 1230 C C . ASP A 1 164 ? -16.047 -0.476 9.297 1 98.25 164 ASP A C 1
ATOM 1232 O O . ASP A 1 164 ? -17.266 -0.321 9.289 1 98.25 164 ASP A O 1
ATOM 1236 N N . LEU A 1 165 ? -15.383 -0.846 8.297 1 97.62 165 LEU A N 1
ATOM 1237 C CA . LEU A 1 165 ? -15.992 -0.901 6.973 1 97.62 165 LEU A CA 1
ATOM 1238 C C . LEU A 1 165 ? -17.109 -1.941 6.93 1 97.62 165 LEU A C 1
ATOM 1240 O O . LEU A 1 165 ? -18.141 -1.725 6.297 1 97.62 165 LEU A O 1
ATOM 1244 N N . ASP A 1 166 ? -16.922 -3.047 7.57 1 96.06 166 ASP A N 1
ATOM 1245 C CA . ASP A 1 166 ? -17.953 -4.082 7.605 1 96.06 166 ASP A CA 1
ATOM 1246 C C . ASP A 1 166 ? -19.172 -3.607 8.367 1 96.06 166 ASP A C 1
ATOM 1248 O O . ASP A 1 166 ? -20.312 -3.805 7.918 1 96.06 166 ASP A O 1
ATOM 1252 N N . GLY A 1 167 ? -18.891 -2.988 9.516 1 97.19 167 GLY A N 1
ATOM 1253 C CA . GLY A 1 167 ? -20 -2.432 10.266 1 97.19 167 GLY A CA 1
ATOM 1254 C C . GLY A 1 167 ? -20.781 -1.384 9.492 1 97.19 167 GLY A C 1
ATOM 1255 O O . GLY A 1 167 ? -22 -1.375 9.516 1 97.19 167 GLY A O 1
ATOM 1256 N N . PHE A 1 168 ? -20.109 -0.547 8.789 1 97.88 168 PHE A N 1
ATOM 1257 C CA . PHE A 1 168 ? -20.75 0.497 7.996 1 97.88 168 PHE A CA 1
ATOM 1258 C C . PHE A 1 168 ? -21.562 -0.11 6.871 1 97.88 168 PHE A C 1
ATOM 1260 O O . PHE A 1 168 ? -22.703 0.297 6.641 1 97.88 168 PHE A O 1
ATOM 1267 N N . ALA A 1 169 ? -21.031 -1.07 6.219 1 95.38 169 ALA A N 1
ATOM 1268 C CA . ALA A 1 169 ? -21.703 -1.709 5.09 1 95.38 169 ALA A CA 1
ATOM 1269 C C . ALA A 1 169 ? -22.969 -2.439 5.543 1 95.38 169 ALA A C 1
ATOM 1271 O O . ALA A 1 169 ? -23.906 -2.602 4.766 1 95.38 169 ALA A O 1
ATOM 1272 N N . ALA A 1 170 ? -23 -2.838 6.727 1 96.56 170 ALA A N 1
ATOM 1273 C CA . ALA A 1 170 ? -24.109 -3.623 7.254 1 96.56 170 ALA A CA 1
ATOM 1274 C C . ALA A 1 170 ? -25.281 -2.725 7.637 1 96.56 170 ALA A C 1
ATOM 1276 O O . ALA A 1 170 ? -26.391 -3.205 7.848 1 96.56 170 ALA A O 1
ATOM 1277 N N . LEU A 1 171 ? -25.078 -1.439 7.691 1 97.94 171 LEU A N 1
ATOM 1278 C CA . LEU A 1 171 ? -26.156 -0.506 8.039 1 97.94 171 LEU A CA 1
ATOM 1279 C C . LEU A 1 171 ? -27.109 -0.33 6.871 1 97.94 171 LEU A C 1
ATOM 1281 O O . LEU A 1 171 ? -26.719 -0.425 5.707 1 97.94 171 LEU A O 1
ATOM 1285 N N . PRO A 1 172 ? -28.391 -0.026 7.254 1 97.62 172 PRO A N 1
ATOM 1286 C CA . PRO A 1 172 ? -29.281 0.38 6.172 1 97.62 172 PRO A CA 1
ATOM 1287 C C . PRO A 1 172 ? -28.797 1.611 5.422 1 97.62 172 PRO A C 1
ATOM 1289 O O . PRO A 1 172 ? -28.188 2.506 6.023 1 97.62 172 PRO A O 1
ATOM 1292 N N . ALA A 1 173 ? -29.094 1.63 4.184 1 97 173 ALA A N 1
ATOM 1293 C CA . ALA A 1 173 ? -28.625 2.701 3.314 1 97 173 ALA A CA 1
ATOM 1294 C C . ALA A 1 173 ? -28.969 4.07 3.889 1 97 173 ALA A C 1
ATOM 1296 O O . ALA A 1 173 ? -28.141 4.984 3.883 1 97 173 ALA A O 1
ATOM 1297 N N . GLN A 1 174 ? -30.141 4.195 4.355 1 96.81 174 GLN A N 1
ATOM 1298 C CA . GLN A 1 174 ? -30.578 5.477 4.898 1 96.81 174 GLN A CA 1
ATOM 1299 C C . GLN A 1 174 ? -29.75 5.871 6.117 1 96.81 174 GLN A C 1
ATOM 1301 O O . GLN A 1 174 ? -29.438 7.051 6.309 1 96.81 174 GLN A O 1
ATOM 1306 N N . GLU A 1 175 ? -29.453 4.922 6.906 1 97.75 175 GLU A N 1
ATOM 1307 C CA . GLU A 1 175 ? -28.641 5.199 8.086 1 97.75 175 GLU A CA 1
ATOM 1308 C C . GLU A 1 175 ? -27.219 5.629 7.703 1 97.75 175 GLU A C 1
ATOM 1310 O O . GLU A 1 175 ? -26.656 6.547 8.305 1 97.75 175 GLU A O 1
ATOM 1315 N N . ARG A 1 176 ? -26.609 4.973 6.723 1 98.38 176 ARG A N 1
ATOM 1316 C CA . ARG A 1 176 ? -25.312 5.383 6.219 1 98.38 176 ARG A CA 1
ATOM 1317 C C . ARG A 1 176 ? -25.344 6.824 5.719 1 98.38 176 ARG A C 1
ATOM 1319 O O . ARG A 1 176 ? -24.484 7.637 6.086 1 98.38 176 ARG A O 1
ATOM 1326 N N . ASP A 1 177 ? -26.375 7.102 4.953 1 98.38 177 ASP A N 1
ATOM 1327 C CA . ASP A 1 177 ? -26.547 8.461 4.441 1 98.38 177 ASP A CA 1
ATOM 1328 C C . ASP A 1 177 ? -26.703 9.453 5.586 1 98.38 177 ASP A C 1
ATOM 1330 O O . ASP A 1 177 ? -26.188 10.57 5.52 1 98.38 177 ASP A O 1
ATOM 1334 N N . HIS A 1 178 ? -27.406 9.062 6.594 1 98.25 178 HIS A N 1
ATOM 1335 C CA . HIS A 1 178 ? -27.672 9.938 7.727 1 98.25 178 HIS A CA 1
ATOM 1336 C C . HIS A 1 178 ? -26.391 10.18 8.539 1 98.25 178 HIS A C 1
ATOM 1338 O O . HIS A 1 178 ? -26.203 11.266 9.094 1 98.25 178 HIS A O 1
ATOM 1344 N N . ILE A 1 179 ? -25.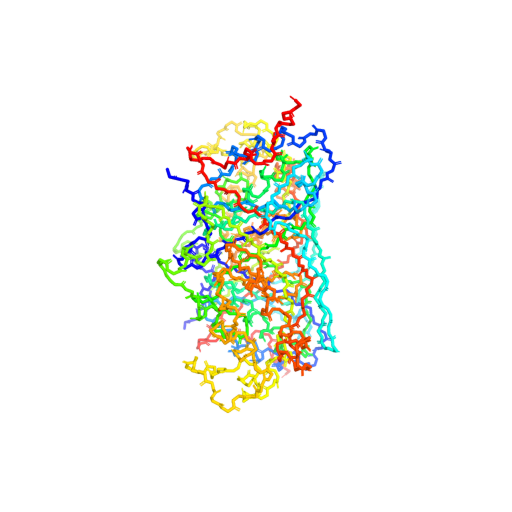562 9.195 8.664 1 98.31 179 ILE A N 1
ATOM 1345 C CA . ILE A 1 179 ? -24.297 9.375 9.344 1 98.31 179 ILE A CA 1
ATOM 1346 C C . ILE A 1 179 ? -23.453 10.406 8.609 1 98.31 179 ILE A C 1
ATOM 1348 O O . ILE A 1 179 ? -22.891 11.32 9.227 1 98.31 179 ILE A O 1
ATOM 1352 N N . ILE A 1 180 ? -23.438 10.297 7.312 1 97.94 180 ILE A N 1
ATOM 1353 C CA . ILE A 1 180 ? -22.641 11.18 6.477 1 97.94 180 ILE A CA 1
ATOM 1354 C C . ILE A 1 180 ? -23.344 12.523 6.32 1 97.94 180 ILE A C 1
ATOM 1356 O O . ILE A 1 180 ? -22.703 13.578 6.395 1 97.94 180 ILE A O 1
ATOM 1360 N N . GLY A 1 181 ? -24.625 12.547 6.121 1 97.75 181 GLY A N 1
ATOM 1361 C CA . GLY A 1 181 ? -25.422 13.734 5.863 1 97.75 181 GLY A CA 1
ATOM 1362 C C . GLY A 1 181 ? -25.641 13.992 4.383 1 97.75 181 GLY A C 1
ATOM 1363 O O . GLY A 1 181 ? -26.125 15.062 4.004 1 97.75 181 GLY A O 1
ATOM 1364 N N . ARG A 1 182 ? -25.281 13.023 3.521 1 97.62 182 ARG A N 1
ATOM 1365 C CA . ARG A 1 182 ? -25.453 13.102 2.074 1 97.62 182 ARG A CA 1
ATOM 1366 C C . ARG A 1 182 ? -25.969 11.789 1.509 1 97.62 182 ARG A C 1
ATOM 1368 O O . ARG A 1 182 ? -25.688 10.719 2.049 1 97.62 182 ARG A O 1
ATOM 1375 N N . ARG A 1 183 ? -26.625 11.938 0.444 1 96.56 183 ARG A N 1
ATOM 1376 C CA . ARG A 1 183 ? -27.094 10.75 -0.257 1 96.56 183 ARG A CA 1
ATOM 1377 C C . ARG A 1 183 ? -25.984 10.125 -1.085 1 96.56 183 ARG A C 1
ATOM 1379 O O . ARG A 1 183 ? -25.328 10.805 -1.882 1 96.56 183 ARG A O 1
ATOM 1386 N N . HIS A 1 184 ? -25.828 8.875 -0.85 1 95.5 184 HIS A N 1
ATOM 1387 C CA . HIS A 1 184 ? -24.734 8.148 -1.476 1 95.5 184 HIS A CA 1
ATOM 1388 C C . HIS A 1 184 ? -24.812 8.227 -2.996 1 95.5 184 HIS A C 1
ATOM 1390 O O . HIS A 1 184 ? -23.797 8.422 -3.668 1 95.5 184 HIS A O 1
ATOM 1396 N N . SER A 1 185 ? -25.969 8.219 -3.574 1 93.81 185 SER A N 1
ATOM 1397 C CA . SER A 1 185 ? -26.188 8.031 -5.004 1 93.81 185 SER A CA 1
ATOM 1398 C C . SER A 1 185 ? -25.797 9.281 -5.789 1 93.81 185 SER A C 1
ATOM 1400 O O . SER A 1 185 ? -25.312 9.188 -6.918 1 93.81 185 SER A O 1
ATOM 1402 N N . ASP A 1 186 ? -25.969 10.492 -5.148 1 93.62 186 ASP A N 1
ATOM 1403 C CA . ASP A 1 186 ? -25.75 11.695 -5.945 1 93.62 186 ASP A CA 1
ATOM 1404 C C . ASP A 1 186 ? -25 12.75 -5.148 1 93.62 186 ASP A C 1
ATOM 1406 O O . ASP A 1 186 ? -24.859 13.891 -5.59 1 93.62 186 ASP A O 1
ATOM 1410 N N . ASN A 1 187 ? -24.625 12.406 -3.945 1 93.69 187 ASN A N 1
ATOM 1411 C CA . ASN A 1 187 ? -23.766 13.25 -3.125 1 93.69 187 ASN A CA 1
ATOM 1412 C C . ASN A 1 187 ? -24.5 14.508 -2.654 1 93.69 187 ASN A C 1
ATOM 1414 O O . ASN A 1 187 ? -23.875 15.477 -2.24 1 93.69 187 ASN A O 1
ATOM 1418 N N . GLU A 1 188 ? -25.812 14.477 -2.721 1 95.19 188 GLU A N 1
ATOM 1419 C CA . GLU A 1 188 ? -26.578 15.633 -2.266 1 95.19 188 GLU A CA 1
ATOM 1420 C C . GLU A 1 188 ? -26.75 15.617 -0.75 1 95.19 188 GLU A C 1
ATOM 1422 O O . GLU A 1 188 ? -27 14.562 -0.16 1 95.19 188 GLU A O 1
ATOM 1427 N N . GLU A 1 189 ? -26.625 16.734 -0.179 1 95.31 189 GLU A N 1
ATOM 1428 C CA . GLU A 1 189 ? -26.859 16.844 1.259 1 95.31 189 GLU A CA 1
ATOM 1429 C C . GLU A 1 189 ? -28.328 16.594 1.598 1 95.31 189 GLU A C 1
ATOM 1431 O O . GLU A 1 189 ? -29.219 17.047 0.877 1 95.31 189 GLU A O 1
ATOM 1436 N N . LEU A 1 190 ? -28.484 15.992 2.719 1 96.81 190 LEU A N 1
ATOM 1437 C CA . LEU A 1 190 ? -29.828 15.641 3.164 1 96.81 190 LEU A CA 1
ATOM 1438 C C . LEU A 1 190 ? -30.375 16.672 4.141 1 96.81 190 LEU A C 1
ATOM 1440 O O . LEU A 1 190 ? -29.828 16.844 5.238 1 96.81 190 LEU A O 1
ATOM 1444 N N . ASP A 1 191 ? -31.469 17.234 3.826 1 94.44 191 ASP A N 1
ATOM 1445 C CA . ASP A 1 191 ? -32.094 18.234 4.695 1 94.44 191 ASP A CA 1
ATOM 1446 C C . ASP A 1 191 ? -32.562 17.594 6.004 1 94.44 191 ASP A C 1
ATOM 1448 O O . ASP A 1 191 ? -32.5 18.219 7.062 1 94.44 191 ASP A O 1
ATOM 1452 N N . ASP A 1 192 ? -33 16.422 5.918 1 95.56 192 ASP A N 1
ATOM 1453 C CA . ASP A 1 192 ? -33.562 15.773 7.09 1 95.56 192 ASP A CA 1
ATOM 1454 C C . ASP A 1 192 ? -32.531 14.953 7.836 1 95.56 192 ASP A C 1
ATOM 1456 O O . ASP A 1 192 ? -32.875 14.125 8.68 1 95.56 192 ASP A O 1
ATOM 1460 N N . ALA A 1 193 ? -31.281 15.109 7.461 1 97.19 193 ALA A N 1
ATOM 1461 C CA . ALA A 1 193 ? -30.234 14.422 8.219 1 97.19 193 ALA A CA 1
ATOM 1462 C C . ALA A 1 193 ? -30.266 14.836 9.688 1 97.19 193 ALA A C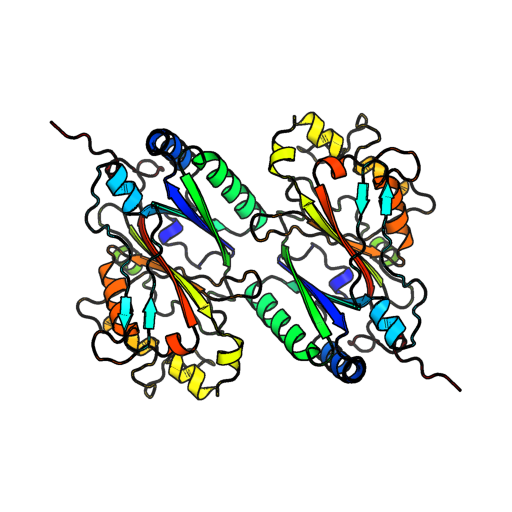 1
ATOM 1464 O O . ALA A 1 193 ? -30.578 15.984 10.008 1 97.19 193 ALA A O 1
ATOM 1465 N N . PRO A 1 194 ? -29.953 13.891 10.555 1 98.06 194 PRO A N 1
ATOM 1466 C CA . PRO A 1 194 ? -29.922 14.25 11.977 1 98.06 194 PRO A CA 1
ATOM 1467 C C . PRO A 1 194 ? -28.812 15.242 12.297 1 98.06 194 PRO A C 1
ATOM 1469 O O . PRO A 1 194 ? -27.891 15.445 11.492 1 98.06 194 PRO A O 1
ATOM 1472 N N . GLU A 1 195 ? -28.844 15.859 13.477 1 97.56 195 GLU A N 1
ATOM 1473 C CA . GLU A 1 195 ? -27.844 16.828 13.906 1 97.56 195 GLU A CA 1
ATOM 1474 C C . GLU A 1 195 ? -26.469 16.188 14.031 1 97.56 195 GLU A C 1
ATOM 1476 O O . GLU A 1 195 ? -25.438 16.875 13.945 1 97.56 195 GLU A O 1
ATOM 1481 N N . SER A 1 196 ? -26.422 14.891 14.211 1 98.12 196 SER A N 1
ATOM 1482 C CA . SER A 1 196 ? -25.172 14.148 14.375 1 98.12 196 SER A CA 1
ATOM 1483 C C . SER A 1 196 ? -24.5 13.875 13.031 1 98.12 196 SER A C 1
ATOM 1485 O O . SER A 1 196 ? -23.375 13.375 12.977 1 98.12 196 SER A O 1
ATOM 1487 N N . ALA A 1 197 ? -25.203 14.242 11.961 1 98.31 197 ALA A N 1
ATOM 1488 C CA . ALA A 1 197 ? -24.625 14 10.648 1 98.31 197 ALA A CA 1
ATOM 1489 C C . ALA A 1 197 ? -23.297 14.734 10.492 1 98.31 197 ALA A C 1
ATOM 1491 O O . ALA A 1 197 ? -23.156 15.883 10.922 1 98.31 197 ALA A O 1
ATOM 1492 N N . HIS A 1 198 ? -22.375 14.078 9.836 1 97.69 198 HIS A N 1
ATOM 1493 C CA . HIS A 1 198 ? -21.031 14.617 9.703 1 97.69 198 HIS A CA 1
ATOM 1494 C C . HIS A 1 198 ? -21.047 15.984 9.023 1 97.69 198 HIS A C 1
ATOM 1496 O O . HIS A 1 198 ? -20.359 16.906 9.461 1 97.69 198 HIS A O 1
ATOM 1502 N N . THR A 1 199 ? -21.828 16.109 7.926 1 96.69 199 THR A N 1
ATOM 1503 C CA . THR A 1 199 ? -21.859 17.359 7.168 1 96.69 199 THR A CA 1
ATOM 1504 C C . THR A 1 199 ? -22.406 18.5 8.031 1 96.69 199 THR A C 1
ATOM 1506 O O . THR A 1 199 ? -22.031 19.656 7.848 1 96.69 199 THR A O 1
ATOM 1509 N N . LYS A 1 200 ? -23.281 18.172 8.906 1 96.69 200 LYS A N 1
ATOM 1510 C CA . LYS A 1 200 ? -23.828 19.203 9.789 1 96.69 200 LYS A CA 1
ATOM 1511 C C . LYS A 1 200 ? -22.844 19.562 10.898 1 96.69 200 LYS A C 1
ATOM 1513 O O . LYS A 1 200 ? -22.719 20.719 11.273 1 96.69 200 LYS A O 1
ATOM 1518 N N . ARG A 1 201 ? -22.188 18.547 11.391 1 97.06 201 ARG A N 1
ATOM 1519 C CA . ARG A 1 201 ? -21.219 18.781 12.453 1 97.06 201 ARG A CA 1
ATOM 1520 C C . ARG A 1 201 ? -20.047 19.609 11.953 1 97.06 201 ARG A C 1
ATOM 1522 O O . ARG A 1 201 ? -19.438 20.359 12.719 1 97.06 201 ARG A O 1
ATOM 1529 N N . THR A 1 202 ? -19.719 19.5 10.633 1 96.25 202 THR A N 1
ATOM 1530 C CA . THR A 1 202 ? -18.484 20.078 10.141 1 96.25 202 THR A CA 1
ATOM 1531 C C . THR A 1 202 ? -18.75 21.109 9.055 1 96.25 202 THR A C 1
ATOM 1533 O O . THR A 1 202 ? -17.875 21.438 8.258 1 96.25 202 THR A O 1
ATOM 1536 N N . ALA A 1 203 ? -19.969 21.609 8.977 1 94.69 203 ALA A N 1
ATOM 1537 C CA . ALA A 1 203 ? -20.266 22.656 8.016 1 94.69 203 ALA A CA 1
ATOM 1538 C C . ALA A 1 203 ? -19.406 23.906 8.273 1 94.69 203 ALA A C 1
ATOM 1540 O O . ALA A 1 203 ? -19.688 24.672 9.195 1 94.69 203 ALA A O 1
ATOM 1541 N N . GLN A 1 204 ? -18.469 24.156 7.422 1 93.5 204 GLN A N 1
ATOM 1542 C CA . GLN A 1 204 ? -17.422 25.125 7.68 1 93.5 204 GLN A CA 1
ATOM 1543 C C . GLN A 1 204 ? -17.969 26.531 7.789 1 93.5 204 GLN A C 1
ATOM 1545 O O . GLN A 1 204 ? -17.469 27.359 8.555 1 93.5 204 GLN A O 1
ATOM 1550 N N . GLU A 1 205 ? -19.047 26.812 7.066 1 93.81 205 GLU A N 1
ATOM 1551 C CA . GLU A 1 205 ? -19.656 28.141 7.051 1 93.81 205 GLU A CA 1
ATOM 1552 C C . GLU A 1 205 ? -20.469 28.391 8.32 1 93.81 205 GLU A C 1
ATOM 1554 O O . GLU A 1 205 ? -20.859 29.531 8.602 1 93.81 205 GLU A O 1
ATOM 1559 N N . SER A 1 206 ? -20.703 27.328 9.055 1 93.19 206 SER A N 1
ATOM 1560 C CA . SER A 1 206 ? -21.609 27.453 10.203 1 93.19 206 SER A CA 1
ATOM 1561 C C . SER A 1 206 ? -20.859 27.938 11.445 1 93.19 206 SER A C 1
ATOM 1563 O O . SER A 1 206 ? -21.484 28.234 12.469 1 93.19 206 SER A O 1
ATOM 1565 N N . PHE A 1 207 ? -19.609 28.016 11.367 1 95.81 207 PHE A N 1
ATOM 1566 C CA . PHE A 1 207 ? -18.797 28.469 12.492 1 95.81 207 PHE A CA 1
ATOM 1567 C C . PHE A 1 207 ? -18.594 29.969 12.445 1 95.81 207 PHE A C 1
ATOM 1569 O O . PHE A 1 207 ? -18.797 30.609 11.398 1 95.81 207 PHE A O 1
ATOM 1576 N N . THR A 1 208 ? -18.234 30.578 13.641 1 95.5 208 THR A N 1
ATOM 1577 C CA . THR A 1 208 ? -17.828 31.969 13.75 1 95.5 208 THR A CA 1
ATOM 1578 C C . THR A 1 208 ? -16.5 32.094 14.5 1 95.5 208 THR A C 1
ATOM 1580 O O . THR A 1 208 ? -16.438 31.844 15.711 1 95.5 208 THR A O 1
ATOM 1583 N N . PRO A 1 209 ? -15.492 32.531 13.789 1 95.94 209 PRO A N 1
ATOM 1584 C CA . PRO A 1 209 ? -15.414 32.719 12.344 1 95.94 209 PRO A CA 1
ATOM 1585 C C . PRO A 1 209 ? -15.562 31.422 11.555 1 95.94 209 PRO A C 1
ATOM 1587 O O . PRO A 1 209 ? -15.477 30.344 12.125 1 95.94 209 PRO A O 1
ATOM 1590 N N . GLU A 1 210 ? -15.789 31.531 10.234 1 96.56 210 GLU A N 1
ATOM 1591 C CA . GLU A 1 210 ? -15.891 30.359 9.375 1 96.56 210 GLU A CA 1
ATOM 1592 C C . GLU A 1 210 ? -14.641 29.484 9.477 1 96.56 210 GLU A C 1
ATOM 1594 O O . GLU A 1 210 ? -13.523 30 9.57 1 96.56 210 GLU A O 1
ATOM 1599 N N . ALA A 1 211 ? -14.82 28.219 9.43 1 97.38 211 ALA A N 1
ATOM 1600 C CA . ALA A 1 211 ? -13.75 27.266 9.734 1 97.38 211 ALA A CA 1
ATOM 1601 C C . ALA A 1 211 ? -13.32 26.5 8.484 1 97.38 211 ALA A C 1
ATOM 1603 O O . ALA A 1 211 ? -13.32 25.281 8.469 1 97.38 211 ALA A O 1
ATOM 1604 N N . PHE A 1 212 ? -12.836 27.234 7.492 1 97.31 212 PHE A N 1
ATOM 1605 C CA . PHE A 1 212 ? -12.406 26.609 6.25 1 97.31 212 PHE A CA 1
ATOM 1606 C C . PHE A 1 212 ? -11.008 26.016 6.398 1 97.31 212 PHE A C 1
ATOM 1608 O O . PHE A 1 212 ? -10.125 26.641 6.988 1 97.31 212 PHE A O 1
ATOM 1615 N N . VAL A 1 213 ? -10.844 24.828 5.945 1 97.75 213 VAL A N 1
ATOM 1616 C CA . VAL A 1 213 ? -9.555 24.156 5.82 1 97.75 213 VAL A CA 1
ATOM 1617 C C . VAL A 1 213 ? -9.422 23.547 4.422 1 97.75 213 VAL A C 1
ATOM 1619 O O . VAL A 1 213 ? -10.414 23.359 3.719 1 97.75 213 VAL A O 1
ATOM 1622 N N . VAL A 1 214 ? -8.203 23.328 3.947 1 97.69 214 VAL A N 1
ATOM 1623 C CA . VAL A 1 214 ? -7.949 22.594 2.705 1 97.69 214 VAL A CA 1
ATOM 1624 C C . VAL A 1 214 ? -7.602 21.141 3.016 1 97.69 214 VAL A C 1
ATOM 1626 O O . VAL A 1 214 ? -6.543 20.859 3.574 1 97.69 214 VAL A O 1
ATOM 1629 N N . ARG A 1 215 ? -8.477 20.266 2.623 1 97.44 215 ARG A N 1
ATOM 1630 C CA . ARG A 1 215 ? -8.305 18.859 2.934 1 97.44 215 ARG A CA 1
ATOM 1631 C C . ARG A 1 215 ? -7.531 18.141 1.83 1 97.44 215 ARG A C 1
ATOM 1633 O O . ARG A 1 215 ? -7.762 18.391 0.645 1 97.44 215 ARG A O 1
ATOM 1640 N N . ARG A 1 216 ? -6.613 17.328 2.215 1 97 216 ARG A N 1
ATOM 1641 C CA . ARG A 1 216 ? -5.859 16.438 1.336 1 97 216 ARG A CA 1
ATOM 1642 C C . ARG A 1 216 ? -5.848 15.016 1.879 1 97 216 ARG A C 1
ATOM 1644 O O . ARG A 1 216 ? -4.805 14.359 1.899 1 97 216 ARG A O 1
ATOM 1651 N N . SER A 1 217 ? -6.984 14.555 2.354 1 97.81 217 SER A N 1
ATOM 1652 C CA . SER A 1 217 ? -7.137 13.242 2.973 1 97.81 217 SER A CA 1
ATOM 1653 C C . SER A 1 217 ? -7 12.125 1.942 1 97.81 217 SER A C 1
ATOM 1655 O O . SER A 1 217 ? -7.375 12.297 0.78 1 97.81 217 SER A O 1
ATOM 1657 N N . MET A 1 218 ? -6.469 11.047 2.396 1 98.19 218 MET A N 1
ATOM 1658 C CA . MET A 1 218 ? -6.32 9.859 1.551 1 98.19 218 MET A CA 1
ATOM 1659 C C . MET A 1 218 ? -6.609 8.594 2.34 1 98.19 218 MET A C 1
ATOM 1661 O O . MET A 1 218 ? -6.215 8.477 3.502 1 98.19 218 MET A O 1
ATOM 1665 N N . PRO A 1 219 ? -7.238 7.613 1.698 1 98.69 219 PRO A N 1
ATOM 1666 C CA . PRO A 1 219 ? -7.367 6.305 2.344 1 98.69 219 PRO A CA 1
ATOM 1667 C C . PRO A 1 219 ? -6.02 5.641 2.613 1 98.69 219 PRO A C 1
ATOM 1669 O O . PRO A 1 219 ? -5.023 5.977 1.966 1 98.69 219 PRO A O 1
ATOM 1672 N N . TRP A 1 220 ? -6.051 4.82 3.557 1 98.44 220 TRP A N 1
ATOM 1673 C CA . TRP A 1 220 ? -4.938 3.922 3.84 1 98.44 220 TRP A CA 1
ATOM 1674 C C . TRP A 1 220 ? -5.438 2.506 4.113 1 98.44 220 TRP A C 1
ATOM 1676 O O . TRP A 1 220 ? -6.609 2.309 4.441 1 98.44 220 TRP A O 1
ATOM 1686 N N . ALA A 1 221 ? -4.641 1.517 3.83 1 97.56 221 ALA A N 1
ATOM 1687 C CA . ALA A 1 221 ? -4.898 0.111 4.133 1 97.56 221 ALA A CA 1
ATOM 1688 C C . ALA A 1 221 ? -3.605 -0.621 4.48 1 97.56 221 ALA A C 1
ATOM 1690 O O . ALA A 1 221 ? -2.635 -0.574 3.721 1 97.56 221 ALA A O 1
ATOM 1691 N N . GLU A 1 222 ? -3.598 -1.263 5.574 1 94.38 222 GLU A N 1
ATOM 1692 C CA . GLU A 1 222 ? -2.416 -1.977 6.051 1 94.38 222 GLU A CA 1
ATOM 1693 C C . GLU A 1 222 ? -2.791 -3.051 7.066 1 94.38 222 GLU A C 1
ATOM 1695 O O . GLU A 1 222 ? -3.588 -2.803 7.977 1 94.38 222 GLU A O 1
ATOM 1700 N N . ASN A 1 223 ? -2.26 -4.254 6.918 1 91.75 223 ASN A N 1
ATOM 1701 C CA . ASN A 1 223 ? -2.4 -5.344 7.879 1 91.75 223 ASN A CA 1
ATOM 1702 C C . ASN A 1 223 ? -3.867 -5.633 8.188 1 91.75 223 ASN A C 1
ATOM 1704 O O . ASN A 1 223 ? -4.242 -5.785 9.352 1 91.75 223 ASN A O 1
ATOM 1708 N N . GLY A 1 224 ? -4.672 -5.535 7.238 1 91.62 224 GLY A N 1
ATOM 1709 C CA . GLY A 1 224 ? -6.074 -5.898 7.387 1 91.62 224 GLY A CA 1
ATOM 1710 C C . GLY A 1 224 ? -6.934 -4.754 7.887 1 91.62 224 GLY A C 1
ATOM 1711 O O . GLY A 1 224 ? -8.156 -4.895 8 1 91.62 224 GLY A O 1
ATOM 1712 N N . GLN A 1 225 ? -6.285 -3.656 8.219 1 96.12 225 GLN A N 1
ATOM 1713 C CA . GLN A 1 225 ? -7.008 -2.463 8.648 1 96.12 225 GLN A CA 1
ATOM 1714 C C . GLN A 1 225 ? -7.035 -1.408 7.543 1 96.12 225 GLN A C 1
ATOM 1716 O O . GLN A 1 225 ? -6.23 -1.456 6.609 1 96.12 225 GLN A O 1
ATOM 1721 N N . ALA A 1 226 ? -8.016 -0.544 7.621 1 98.44 226 ALA A N 1
ATOM 1722 C CA . ALA A 1 226 ? -8.164 0.504 6.613 1 98.44 226 ALA A CA 1
ATOM 1723 C C . ALA A 1 226 ? -8.93 1.698 7.176 1 98.44 226 ALA A C 1
ATOM 1725 O O . ALA A 1 226 ? -9.633 1.576 8.18 1 98.44 226 ALA A O 1
ATOM 1726 N N . GLY A 1 227 ? -8.727 2.77 6.559 1 98.69 227 GLY A N 1
ATOM 1727 C CA . GLY A 1 227 ? -9.422 3.98 6.961 1 98.69 227 GLY A CA 1
ATOM 1728 C C . GLY A 1 227 ? -8.984 5.207 6.188 1 98.69 227 GLY A C 1
ATOM 1729 O O . GLY A 1 227 ? -8.891 5.168 4.957 1 98.69 227 GLY A O 1
ATOM 1730 N N . LEU A 1 228 ? -8.836 6.285 6.934 1 98.69 228 LEU A N 1
ATOM 1731 C CA . LEU A 1 228 ? -8.539 7.566 6.305 1 98.69 228 LEU A CA 1
ATOM 1732 C C . LEU A 1 228 ? -7.398 8.273 7.023 1 98.69 228 LEU A C 1
ATOM 1734 O O . LEU A 1 228 ? -7.422 8.414 8.25 1 98.69 228 LEU A O 1
ATOM 1738 N N . MET A 1 229 ? -6.406 8.625 6.234 1 98.75 229 MET A N 1
ATOM 1739 C CA . MET A 1 229 ? -5.477 9.648 6.707 1 98.75 229 MET A CA 1
ATOM 1740 C C . MET A 1 229 ? -6.035 11.047 6.473 1 98.75 229 MET A C 1
ATOM 1742 O O . MET A 1 229 ? -5.906 11.594 5.375 1 98.75 229 MET A O 1
ATOM 1746 N N . PHE A 1 230 ? -6.633 11.531 7.52 1 98.69 230 PHE A N 1
ATOM 1747 C CA . PHE A 1 230 ? -7.141 12.898 7.422 1 98.69 230 PHE A CA 1
ATOM 1748 C C . PHE A 1 230 ? -5.996 13.906 7.441 1 98.69 230 PHE A C 1
ATOM 1750 O O . PHE A 1 230 ? -5.102 13.812 8.281 1 98.69 230 PHE A O 1
ATOM 1757 N N . LEU A 1 231 ? -6.02 14.766 6.5 1 98.56 231 LEU A N 1
ATOM 1758 C CA . LEU A 1 231 ? -5.027 15.836 6.402 1 98.56 231 LEU A CA 1
ATOM 1759 C C . LEU A 1 231 ? -5.688 17.156 6.02 1 98.56 231 LEU A C 1
ATOM 1761 O O . LEU A 1 231 ? -6.379 17.234 5 1 98.56 231 LEU A O 1
ATOM 1765 N N . ALA A 1 232 ? -5.512 18.125 6.82 1 98.31 232 ALA A N 1
ATOM 1766 C CA . ALA A 1 232 ? -6.051 19.453 6.559 1 98.31 232 ALA A CA 1
ATOM 1767 C C . ALA A 1 232 ? -4.977 20.531 6.734 1 98.31 232 ALA A C 1
ATOM 1769 O O . ALA A 1 232 ? -4.207 20.484 7.699 1 98.31 232 ALA A O 1
ATOM 1770 N N . PHE A 1 233 ? -4.934 21.438 5.812 1 98.62 233 PHE A N 1
ATOM 1771 C CA . PHE A 1 233 ? -4.059 22.609 5.902 1 98.62 233 PHE A CA 1
ATOM 1772 C C . PHE A 1 233 ? -4.855 23.859 6.234 1 98.62 233 PHE A C 1
ATOM 1774 O O . PHE A 1 233 ? -5.977 24.031 5.758 1 98.62 233 PHE A O 1
ATOM 1781 N N . GLY A 1 234 ? -4.277 24.703 7.039 1 98.69 234 GLY A N 1
ATOM 1782 C CA . GLY A 1 234 ? -4.844 26 7.398 1 98.69 234 GLY A CA 1
ATOM 1783 C C . GLY A 1 234 ? -3.793 27.047 7.707 1 98.69 234 GLY A C 1
ATOM 1784 O O . GLY A 1 234 ? -2.623 26.719 7.914 1 98.69 234 GLY A O 1
ATOM 1785 N N . HIS A 1 235 ? -4.238 28.297 7.691 1 98.44 235 HIS A N 1
ATOM 1786 C CA . HIS A 1 235 ? -3.336 29.359 8.117 1 98.44 235 HIS A CA 1
ATOM 1787 C C . HIS A 1 235 ? -3.174 29.359 9.633 1 98.44 235 HIS A C 1
ATOM 1789 O O . HIS A 1 235 ? -2.348 30.109 10.172 1 98.44 235 HIS A O 1
ATOM 1795 N N . SER A 1 236 ? -3.881 28.594 10.336 1 98.5 236 SER A N 1
ATOM 1796 C CA . SER A 1 236 ? -3.799 28.25 11.75 1 98.5 236 SER A CA 1
ATOM 1797 C C . SER A 1 236 ? -4.52 26.938 12.039 1 98.5 236 SER A C 1
ATOM 1799 O O . SER A 1 236 ? -5.121 26.344 11.148 1 98.5 236 SER A O 1
ATOM 1801 N N . PHE A 1 237 ? -4.48 26.469 13.336 1 98.75 237 PHE A N 1
ATOM 1802 C CA . PHE A 1 237 ? -5.16 25.234 13.711 1 98.75 237 PHE A CA 1
ATOM 1803 C C . PHE A 1 237 ? -6.605 25.516 14.102 1 98.75 237 PHE A C 1
ATOM 1805 O O . PHE A 1 237 ? -7.383 24.578 14.328 1 98.75 237 PHE A O 1
ATOM 1812 N N . ASP A 1 238 ? -6.996 26.766 14.164 1 98.44 238 ASP A N 1
ATOM 1813 C CA . ASP A 1 238 ? -8.242 27.156 14.82 1 98.44 238 ASP A CA 1
ATOM 1814 C C . ASP A 1 238 ? -9.445 26.562 14.109 1 98.44 238 ASP A C 1
ATOM 1816 O O . ASP A 1 238 ? -10.367 26.047 14.75 1 98.44 238 ASP A O 1
ATOM 1820 N N . ALA A 1 239 ? -9.469 26.656 12.797 1 98.19 239 ALA A N 1
ATOM 1821 C CA . ALA A 1 239 ? -10.594 26.125 12.031 1 98.19 239 ALA A CA 1
ATOM 1822 C C . ALA A 1 239 ? -10.766 24.625 12.281 1 98.19 239 ALA A C 1
ATOM 1824 O O . ALA A 1 239 ? -11.883 24.156 12.516 1 98.19 239 ALA A O 1
ATOM 1825 N N . PHE A 1 240 ? -9.688 23.891 12.242 1 98.38 240 PHE A N 1
ATOM 1826 C CA . PHE A 1 240 ? -9.727 22.453 12.484 1 98.38 240 PHE A CA 1
ATOM 1827 C C . PHE A 1 240 ? -10.219 22.156 13.898 1 98.38 240 PHE A C 1
ATOM 1829 O O . PHE A 1 240 ? -11.07 21.281 14.094 1 98.38 240 PHE A O 1
ATOM 1836 N N . GLU A 1 241 ? -9.664 22.844 14.844 1 98.06 241 GLU A N 1
ATOM 1837 C CA . GLU A 1 241 ? -10.031 22.609 16.234 1 98.06 241 GLU A CA 1
ATOM 1838 C C . GLU A 1 241 ? -11.516 22.875 16.469 1 98.06 241 GLU A C 1
ATOM 1840 O O . GLU A 1 241 ? -12.172 22.141 17.219 1 98.06 241 GLU A O 1
ATOM 1845 N N . ALA A 1 242 ? -12.016 23.938 15.875 1 97.94 242 ALA A N 1
ATOM 1846 C CA . ALA A 1 242 ? -13.445 24.219 16 1 97.94 242 ALA A CA 1
ATOM 1847 C C . ALA A 1 242 ? -14.281 23.047 15.5 1 97.94 242 ALA A C 1
ATOM 1849 O O . ALA A 1 242 ? -15.227 22.609 16.172 1 97.94 242 ALA A O 1
ATOM 1850 N N . GLN A 1 243 ? -13.922 22.516 14.383 1 97.81 243 GLN A N 1
ATOM 1851 C CA . GLN A 1 243 ? -14.648 21.391 13.805 1 97.81 243 GLN A CA 1
ATOM 1852 C C . GLN A 1 243 ? -14.516 20.156 14.672 1 97.81 243 GLN A C 1
ATOM 1854 O O . GLN A 1 243 ? -15.5 19.453 14.938 1 97.81 243 GLN A O 1
ATOM 1859 N N . LEU A 1 244 ? -13.305 19.891 15.148 1 98.12 244 LEU A N 1
ATOM 1860 C CA . LEU A 1 244 ? -13.047 18.688 15.945 1 98.12 244 LEU A CA 1
ATOM 1861 C C . LEU A 1 244 ? -13.828 18.734 17.25 1 98.12 244 LEU A C 1
ATOM 1863 O O . LEU A 1 244 ? -14.383 17.719 17.688 1 98.12 244 LEU A O 1
ATOM 1867 N N . ARG A 1 245 ? -13.836 19.844 17.906 1 97.12 245 ARG A N 1
ATOM 1868 C CA . ARG A 1 245 ? -14.57 20 19.156 1 97.12 245 ARG A CA 1
ATOM 1869 C C . ARG A 1 245 ? -16.062 19.766 18.953 1 97.12 245 ARG A C 1
ATOM 1871 O O . ARG A 1 245 ? -16.703 19.078 19.75 1 97.12 245 ARG A O 1
ATOM 1878 N N . ARG A 1 246 ? -16.594 20.312 17.906 1 97.06 246 ARG A N 1
ATOM 1879 C CA . ARG A 1 246 ? -18.016 20.094 17.609 1 97.06 246 ARG A CA 1
ATOM 1880 C C . ARG A 1 246 ? -18.281 18.625 17.281 1 97.06 246 ARG A C 1
ATOM 1882 O O . ARG A 1 246 ? -19.25 18.047 17.781 1 97.06 246 ARG A O 1
ATOM 1889 N N . MET A 1 247 ? -17.438 18.031 16.438 1 97.94 247 MET A N 1
ATOM 1890 C CA . MET A 1 247 ? -17.578 16.609 16.094 1 97.94 247 MET A CA 1
ATOM 1891 C C . MET A 1 247 ? -17.594 15.75 17.359 1 97.94 247 MET A C 1
ATOM 1893 O O . MET A 1 247 ? -18.312 14.758 17.422 1 97.94 247 MET A O 1
ATOM 1897 N N . SER A 1 248 ? -16.828 16.188 18.344 1 97.94 248 SER A N 1
ATOM 1898 C CA . SER A 1 248 ? -16.625 15.367 19.547 1 97.94 248 SER A CA 1
ATOM 1899 C C . SER A 1 248 ? -17.734 15.602 20.562 1 97.94 248 SER A C 1
ATOM 1901 O O . SER A 1 248 ? -17.734 15 21.641 1 97.94 248 SER A O 1
ATOM 1903 N N . GLY A 1 249 ? -18.609 16.547 20.297 1 96.94 249 GLY A N 1
ATOM 1904 C CA . GLY A 1 249 ? -19.75 16.797 21.188 1 96.94 249 GLY A CA 1
ATOM 1905 C C . GLY A 1 249 ? -19.406 17.734 22.328 1 96.94 249 GLY A C 1
ATOM 1906 O O . GLY A 1 249 ? -20.156 17.812 23.312 1 96.94 249 GLY A O 1
ATOM 1907 N N . LEU A 1 250 ? -18.359 18.359 22.234 1 96.12 250 LEU A N 1
ATOM 1908 C CA . LEU A 1 250 ? -17.922 19.203 23.344 1 96.12 250 LEU A CA 1
ATOM 1909 C C . LEU A 1 250 ? -18.719 20.5 23.406 1 96.12 250 LEU A C 1
ATOM 1911 O O . LEU A 1 250 ? -18.766 21.141 24.438 1 96.12 250 LEU A O 1
ATOM 1915 N N . GLU A 1 251 ? -19.281 20.906 22.344 1 92.44 251 GLU A N 1
ATOM 1916 C CA . GLU A 1 251 ? -20.031 22.156 22.297 1 92.44 251 GLU A CA 1
ATOM 1917 C C . GLU A 1 251 ? -21.469 21.969 22.75 1 92.44 251 GLU A C 1
ATOM 1919 O O . GLU A 1 251 ? -22.016 22.797 23.484 1 92.44 251 GLU A O 1
ATOM 1924 N N . ASP A 1 252 ? -22.109 20.859 22.375 1 95.06 252 ASP A N 1
ATOM 1925 C CA . ASP A 1 252 ? -23.562 20.75 22.578 1 95.06 252 ASP A CA 1
ATOM 1926 C C . ASP A 1 252 ? -23.938 19.328 22.984 1 95.06 252 ASP A C 1
ATOM 1928 O O . ASP A 1 252 ? -25.125 19.016 23.094 1 95.06 252 ASP A O 1
ATOM 1932 N N . GLY A 1 253 ? -22.938 18.484 23.125 1 96.06 253 GLY A N 1
ATOM 1933 C CA . GLY A 1 253 ? -23.172 17.125 23.562 1 96.06 253 GLY A CA 1
ATOM 1934 C C . GLY A 1 253 ? -23.516 16.188 22.406 1 96.06 253 GLY A C 1
ATOM 1935 O O . GLY A 1 253 ? -23.688 14.984 22.625 1 96.06 253 GLY A O 1
ATOM 1936 N N . ILE A 1 254 ? -23.656 16.672 21.203 1 97.56 254 ILE A N 1
ATOM 1937 C CA . ILE A 1 254 ? -23.984 15.859 20.031 1 97.56 254 ILE A CA 1
ATOM 1938 C C . ILE A 1 254 ? -22.703 15.398 19.359 1 97.56 254 ILE A C 1
ATOM 1940 O O . ILE A 1 254 ? -21.922 16.219 18.859 1 97.56 254 ILE A O 1
ATOM 1944 N N . VAL A 1 255 ? -22.5 14.094 19.344 1 97.94 255 VAL A N 1
ATOM 1945 C CA . VAL A 1 255 ? -21.297 13.508 18.766 1 97.94 255 VAL A CA 1
ATOM 1946 C C . VAL A 1 255 ? -21.516 13.203 17.297 1 97.94 255 VAL A C 1
ATOM 1948 O O . VAL A 1 255 ? -22.578 12.688 16.922 1 97.94 255 VAL A O 1
ATOM 1951 N N . ASP A 1 256 ? -20.594 13.523 16.469 1 98.31 256 ASP A N 1
ATOM 1952 C CA . ASP A 1 256 ? -20.609 13.203 15.047 1 98.31 256 ASP A CA 1
ATOM 1953 C C . ASP A 1 256 ? -20.812 11.703 14.828 1 98.31 256 ASP A C 1
A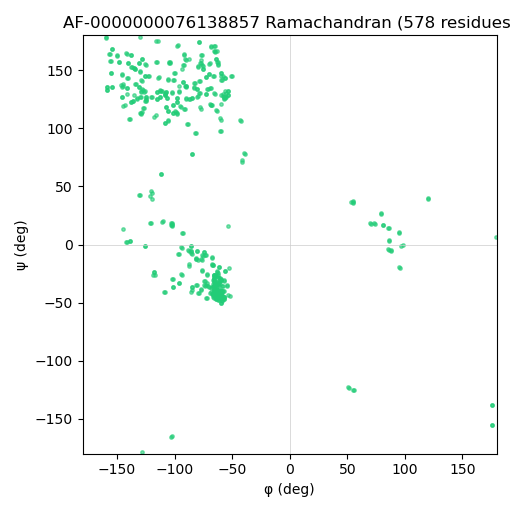TOM 1955 O O . ASP A 1 256 ? -20.125 10.875 15.43 1 98.31 256 ASP A O 1
ATOM 1959 N N . GLY A 1 257 ? -21.719 11.398 13.938 1 97.94 257 GLY A N 1
ATOM 1960 C CA . GLY A 1 257 ? -22.047 10.008 13.656 1 97.94 257 GLY A CA 1
ATOM 1961 C C . GLY A 1 257 ? -20.859 9.211 13.117 1 97.94 257 GLY A C 1
ATOM 1962 O O . GLY A 1 257 ? -20.859 7.984 13.18 1 97.94 257 GLY A O 1
ATOM 1963 N N . LEU A 1 258 ? -19.859 9.867 12.617 1 97.56 258 LEU A N 1
ATOM 1964 C CA . LEU A 1 258 ? -18.672 9.195 12.078 1 97.56 258 LEU A CA 1
ATOM 1965 C C . LEU A 1 258 ? -18 8.359 13.156 1 97.56 258 LEU A C 1
ATOM 1967 O O . LEU A 1 258 ? -17.391 7.332 12.859 1 97.56 258 LEU A O 1
ATOM 1971 N N . TYR A 1 259 ? -18.109 8.766 14.398 1 98.31 259 TYR A N 1
ATOM 1972 C CA . TYR A 1 259 ? -17.453 8.062 15.492 1 98.31 259 TYR A CA 1
ATOM 1973 C C . TYR A 1 259 ? -18.078 6.68 15.695 1 98.31 259 TYR A C 1
ATOM 1975 O O . TYR A 1 259 ? -17.5 5.824 16.359 1 98.31 259 TYR A O 1
ATOM 1983 N N . ARG A 1 260 ? -19.219 6.477 15.164 1 97 260 ARG A N 1
ATOM 1984 C CA . ARG A 1 260 ? -19.859 5.168 15.25 1 97 260 ARG A CA 1
ATOM 1985 C C . ARG A 1 260 ? -19.156 4.148 14.367 1 97 260 ARG A C 1
ATOM 1987 O O . ARG A 1 260 ? -19.188 2.947 14.633 1 97 260 ARG A O 1
ATOM 1994 N N . ILE A 1 261 ? -18.484 4.664 13.305 1 97.69 261 ILE A N 1
ATOM 1995 C CA . ILE A 1 261 ? -18 3.74 12.289 1 97.69 261 ILE A CA 1
ATOM 1996 C C . ILE A 1 261 ? -16.5 3.945 12.078 1 97.69 261 ILE A C 1
ATOM 1998 O O . ILE A 1 261 ? -15.891 3.271 11.242 1 97.69 261 ILE A O 1
ATOM 2002 N N . SER A 1 262 ? -15.953 4.863 12.781 1 98.25 262 SER A N 1
ATOM 2003 C CA . SER A 1 262 ? -14.539 5.191 12.609 1 98.25 262 SER A CA 1
ATOM 2004 C C . SER A 1 262 ? -13.906 5.594 13.93 1 98.25 262 SER A C 1
ATOM 2006 O O . SER A 1 262 ? -14.555 6.207 14.781 1 98.25 262 SER A O 1
ATOM 2008 N N . THR A 1 263 ? -12.656 5.262 14.094 1 98.38 263 THR A N 1
ATOM 2009 C CA . THR A 1 263 ? -11.922 5.523 15.328 1 98.38 263 THR A CA 1
ATOM 2010 C C . THR A 1 263 ? -10.617 6.262 15.031 1 98.38 263 THR A C 1
ATOM 2012 O O . THR A 1 263 ? -9.766 5.758 14.305 1 98.38 263 THR A O 1
ATOM 2015 N N . PRO A 1 264 ? -10.492 7.453 15.539 1 98.38 264 PRO A N 1
ATOM 2016 C CA . PRO A 1 264 ? -9.18 8.094 15.406 1 98.38 264 PRO A CA 1
ATOM 2017 C C . PRO A 1 264 ? -8.078 7.363 16.172 1 98.38 264 PRO A C 1
ATOM 2019 O O . PRO A 1 264 ? -8.234 7.082 17.359 1 98.38 264 PRO A O 1
ATOM 2022 N N . LEU A 1 265 ? -7 7.09 15.523 1 98.56 265 LEU A N 1
ATOM 2023 C CA . LEU A 1 265 ? -5.883 6.363 16.125 1 98.56 265 LEU A CA 1
ATOM 2024 C C . LEU A 1 265 ? -4.766 7.316 16.531 1 98.56 265 LEU A C 1
ATOM 2026 O O . LEU A 1 265 ? -4.039 7.055 17.484 1 98.56 265 LEU A O 1
ATOM 2030 N N . THR A 1 266 ? -4.547 8.328 15.742 1 98.69 266 THR A N 1
ATOM 2031 C CA . THR A 1 266 ? -3.453 9.266 15.969 1 98.69 266 THR A CA 1
ATOM 2032 C C . THR A 1 266 ? -3.916 10.695 15.719 1 98.69 266 THR A C 1
ATOM 2034 O O . THR A 1 266 ? -4.992 10.922 15.156 1 98.69 266 THR A O 1
ATOM 2037 N N . GLY A 1 267 ? -3.148 11.648 16.203 1 98.75 267 GLY A N 1
ATOM 2038 C CA . GLY A 1 267 ? -3.32 13.07 15.953 1 98.75 267 GLY A CA 1
ATOM 2039 C C . GLY A 1 267 ? -2.027 13.859 16.078 1 98.75 267 GLY A C 1
ATOM 2040 O O . GLY A 1 267 ? -1.237 13.625 17 1 98.75 267 GLY A O 1
ATOM 2041 N N . GLY A 1 268 ? -1.777 14.742 15.172 1 98.88 268 GLY A N 1
ATOM 2042 C CA . GLY A 1 268 ? -0.58 15.562 15.188 1 98.88 268 GLY A CA 1
ATOM 2043 C C . GLY A 1 268 ? -0.749 16.875 14.453 1 98.88 268 GLY A C 1
ATOM 2044 O O . GLY A 1 268 ? -1.511 16.953 13.484 1 98.88 268 GLY A O 1
ATOM 2045 N N . TYR A 1 269 ? -0.041 17.906 14.969 1 98.94 269 TYR A N 1
ATOM 2046 C CA . TYR A 1 269 ? 0.025 19.234 14.375 1 98.94 269 TYR A CA 1
ATOM 2047 C C . TYR A 1 269 ? 1.432 19.547 13.875 1 98.94 269 TYR A C 1
ATOM 2049 O O . TYR A 1 269 ? 2.418 19.203 14.531 1 98.94 269 TYR A O 1
ATOM 2057 N N . TYR A 1 270 ? 1.482 20.25 12.773 1 98.94 270 TYR A N 1
ATOM 2058 C CA . TYR A 1 270 ? 2.795 20.562 12.227 1 98.94 270 TYR A CA 1
ATOM 2059 C C . TYR A 1 270 ? 2.785 21.938 11.555 1 98.94 270 TYR A C 1
ATOM 2061 O O . TYR A 1 270 ? 1.829 22.281 10.859 1 98.94 270 TYR A O 1
ATOM 2069 N N . TRP A 1 271 ? 3.777 22.688 11.781 1 98.88 271 TRP A N 1
ATOM 2070 C CA . TRP A 1 271 ? 4.047 23.922 11.047 1 98.88 271 TRP A CA 1
ATOM 2071 C C . TRP A 1 271 ? 4.848 23.641 9.781 1 98.88 271 TRP A C 1
ATOM 2073 O O . TRP A 1 271 ? 5.902 23 9.836 1 98.88 271 TRP A O 1
ATOM 2083 N N . CYS A 1 272 ? 4.344 24.062 8.688 1 98.81 272 CYS A N 1
ATOM 2084 C CA . CYS A 1 272 ? 5.012 23.922 7.398 1 98.81 272 CYS A CA 1
ATOM 2085 C C . CYS A 1 272 ? 5.668 25.234 6.973 1 98.81 272 CYS A C 1
ATOM 2087 O O . CYS A 1 272 ? 4.98 26.172 6.578 1 98.81 272 CYS A O 1
ATOM 2089 N N . PRO A 1 273 ? 6.961 25.266 6.922 1 97.94 273 PRO A N 1
ATOM 2090 C CA . PRO A 1 273 ? 7.648 26.531 6.617 1 97.94 273 PRO A CA 1
ATOM 2091 C C . PRO A 1 273 ? 7.457 26.969 5.168 1 97.94 273 PRO A C 1
ATOM 2093 O O . PRO A 1 273 ? 7.168 26.141 4.301 1 97.94 273 PRO A O 1
ATOM 2096 N N . PRO A 1 274 ? 7.586 28.25 4.953 1 97.06 274 PRO A N 1
ATOM 2097 C CA . PRO A 1 274 ? 7.578 28.734 3.572 1 97.06 274 PRO A CA 1
ATOM 2098 C C . PRO A 1 274 ? 8.812 28.312 2.785 1 97.06 274 PRO A C 1
ATOM 2100 O O . PRO A 1 274 ? 9.703 27.656 3.336 1 97.06 274 PRO A O 1
ATOM 2103 N N . ILE A 1 275 ? 8.742 28.562 1.535 1 96.25 275 ILE A N 1
ATOM 2104 C CA . ILE A 1 275 ? 9.867 28.344 0.634 1 96.25 275 ILE A CA 1
ATOM 2105 C C . ILE A 1 275 ? 10.539 29.672 0.314 1 96.25 275 ILE A C 1
ATOM 2107 O O . ILE A 1 275 ? 9.867 30.672 0.067 1 96.25 275 ILE A O 1
ATOM 2111 N N . LYS A 1 276 ? 11.781 29.734 0.431 1 93.12 276 LYS A N 1
ATOM 2112 C CA . LYS A 1 276 ? 12.625 30.859 0.022 1 93.12 276 LYS A CA 1
ATOM 2113 C C . LYS A 1 276 ? 13.719 30.391 -0.934 1 93.12 276 LYS A C 1
ATOM 2115 O O . LYS A 1 276 ? 14.484 29.484 -0.621 1 93.12 276 LYS A O 1
ATOM 2120 N N . GLU A 1 277 ? 13.789 31 -2.062 1 90.56 277 GLU A N 1
ATOM 2121 C CA . GLU A 1 277 ? 14.766 30.656 -3.09 1 90.56 277 GLU A CA 1
ATOM 2122 C C . GLU A 1 277 ? 14.719 29.172 -3.428 1 90.56 277 GLU A C 1
ATOM 2124 O O . GLU A 1 277 ? 15.758 28.516 -3.479 1 90.56 277 GLU A O 1
ATOM 2129 N N . GLY A 1 278 ? 13.547 28.625 -3.42 1 90.12 278 GLY A N 1
ATOM 2130 C CA . GLY A 1 278 ? 13.32 27.281 -3.898 1 90.12 278 GLY A CA 1
ATOM 2131 C C . GLY A 1 278 ? 13.547 26.219 -2.832 1 90.12 278 GLY A C 1
ATOM 2132 O O . GLY A 1 278 ? 13.453 25.016 -3.107 1 90.12 278 GLY A O 1
ATOM 2133 N N . ARG A 1 279 ? 13.859 26.734 -1.613 1 93.69 279 ARG A N 1
ATOM 2134 C CA . ARG A 1 279 ? 14.125 25.797 -0.536 1 93.69 279 ARG A CA 1
ATOM 2135 C C . ARG A 1 279 ? 13.289 26.109 0.698 1 93.69 279 ARG A C 1
ATOM 2137 O O . ARG A 1 279 ? 12.82 27.25 0.86 1 93.69 279 ARG A O 1
ATOM 2144 N N . LEU A 1 280 ? 13.164 25.094 1.522 1 96.62 280 LEU A N 1
ATOM 2145 C CA . LEU A 1 280 ? 12.484 25.328 2.795 1 96.62 280 LEU A CA 1
ATOM 2146 C C . LEU A 1 280 ? 13.188 26.438 3.584 1 96.62 280 LEU A C 1
ATOM 2148 O O . LEU A 1 280 ? 14.406 26.406 3.744 1 96.62 280 LEU A O 1
ATOM 2152 N N . ASP A 1 281 ? 12.438 27.391 3.998 1 96.12 281 ASP A N 1
ATOM 2153 C CA . ASP A 1 281 ? 12.977 28.438 4.852 1 96.12 281 ASP A CA 1
ATOM 2154 C C . ASP A 1 281 ? 12.859 28.062 6.328 1 96.12 281 ASP A C 1
ATOM 2156 O O . ASP A 1 281 ? 11.797 28.234 6.934 1 96.12 281 ASP A O 1
ATOM 2160 N N . LEU A 1 282 ? 13.984 27.656 6.91 1 96.44 282 LEU A N 1
ATOM 2161 C CA . LEU A 1 282 ? 13.969 27.188 8.289 1 96.44 282 LEU A CA 1
ATOM 2162 C C . LEU A 1 282 ? 14.508 28.25 9.242 1 96.44 282 LEU A C 1
ATOM 2164 O O . LEU A 1 282 ? 14.844 27.953 10.383 1 96.44 282 LEU A O 1
ATOM 2168 N N . SER A 1 283 ? 14.578 29.484 8.781 1 94.62 283 SER A N 1
ATOM 2169 C CA . SER A 1 283 ? 15.172 30.562 9.578 1 94.62 283 SER A CA 1
ATOM 2170 C C . SER A 1 283 ? 14.43 30.75 10.898 1 94.62 283 SER A C 1
ATOM 2172 O O . SER A 1 283 ? 15.039 31.125 11.906 1 94.62 283 SER A O 1
ATOM 2174 N N . ALA A 1 284 ? 13.148 30.469 10.875 1 94.06 284 ALA A N 1
ATOM 2175 C CA . ALA A 1 284 ? 12.344 30.641 12.078 1 94.06 284 ALA A CA 1
ATOM 2176 C C . ALA A 1 284 ? 12.742 29.656 13.164 1 94.06 284 ALA A C 1
ATOM 2178 O O . ALA A 1 284 ? 12.398 29.844 14.336 1 94.06 284 ALA A O 1
ATOM 2179 N N . LEU A 1 285 ? 13.469 28.578 12.766 1 94.94 285 LEU A N 1
ATOM 2180 C CA . LEU A 1 285 ? 13.82 27.531 13.727 1 94.94 285 LEU A CA 1
ATOM 2181 C C . LEU A 1 285 ? 15.125 27.875 14.438 1 94.94 285 LEU A C 1
ATOM 2183 O O . LEU A 1 285 ? 15.453 27.266 15.461 1 94.94 285 LEU A O 1
ATOM 2187 N N . PHE A 1 286 ? 15.914 28.766 13.898 1 87.31 286 PHE A N 1
ATOM 2188 C CA . PHE A 1 286 ? 17.219 29.062 14.469 1 87.31 286 PHE A CA 1
ATOM 2189 C C . PHE A 1 286 ? 17.328 30.516 14.891 1 87.31 286 PHE A C 1
ATOM 2191 O O . PHE A 1 286 ? 18.422 31.031 15.117 1 87.31 286 PHE A O 1
ATOM 2198 N N . VAL A 1 287 ? 16.312 31.125 15.445 1 65.38 287 VAL A N 1
ATOM 2199 C CA . VAL A 1 287 ? 16.406 32.531 15.836 1 65.38 287 VAL A CA 1
ATOM 2200 C C . VAL A 1 287 ? 17.531 32.719 16.859 1 65.38 287 VAL A C 1
ATOM 2202 O O . VAL A 1 287 ? 17.594 31.984 17.844 1 65.38 287 VAL A O 1
ATOM 2205 N N . THR A 1 288 ? 18.672 33.125 16.375 1 52.22 288 THR A N 1
ATOM 2206 C CA . THR A 1 288 ? 19.781 33.594 17.172 1 52.22 288 THR A CA 1
ATOM 2207 C C . THR A 1 288 ? 19.297 34.531 18.297 1 52.22 288 THR A C 1
ATOM 2209 O O . THR A 1 288 ? 18.422 35.375 18.062 1 52.22 288 THR A O 1
ATOM 2212 N N . ALA A 1 289 ? 19.281 34.125 19.641 1 46.03 289 ALA A N 1
ATOM 2213 C CA . ALA A 1 289 ? 19.125 35 20.797 1 46.03 289 ALA A CA 1
ATOM 2214 C C . ALA A 1 289 ? 19.875 36.312 20.594 1 46.03 289 ALA A C 1
ATOM 2216 O O . ALA A 1 289 ? 21.094 36.312 20.391 1 46.03 289 ALA A O 1
ATOM 2217 N N . SER A 1 290 ? 19.375 37.188 19.875 1 37.97 290 SER A N 1
ATOM 2218 C CA . SER A 1 290 ? 20.062 38.469 20.109 1 37.97 290 SER A CA 1
ATOM 2219 C C . SER A 1 290 ? 20.328 38.688 21.594 1 37.97 290 SER A C 1
ATOM 2221 O O . SER A 1 290 ? 19.391 38.812 22.375 1 37.97 290 SER A O 1
ATOM 2223 N N . HIS A 1 291 ? 21.234 38 22.141 1 33.62 291 HIS A N 1
ATOM 2224 C CA . HIS A 1 291 ? 21.688 38.688 23.344 1 33.62 291 HIS A CA 1
ATOM 2225 C C . HIS A 1 291 ? 22.094 40.125 23.016 1 33.62 291 HIS A C 1
ATOM 2227 O O . HIS A 1 291 ? 22.719 40.375 21.984 1 33.62 291 HIS A O 1
ATOM 2233 N N . MET B 1 1 ? -14.172 -23.531 -27.828 1 54.59 1 MET B N 1
ATOM 2234 C CA . MET B 1 1 ? -12.75 -23.203 -27.734 1 54.59 1 MET B CA 1
ATOM 2235 C C . MET B 1 1 ? -12.422 -22.656 -26.344 1 54.59 1 MET B C 1
ATOM 2237 O O . MET B 1 1 ? -13.016 -21.672 -25.891 1 54.59 1 MET B O 1
ATOM 2241 N N . SER B 1 2 ? -11.797 -23.609 -25.469 1 64.62 2 SER B N 1
ATOM 2242 C CA . SER B 1 2 ? -11.484 -23.25 -24.094 1 64.62 2 SER B CA 1
ATOM 2243 C C . SER B 1 2 ? -10.531 -22.062 -24.047 1 64.62 2 SER B C 1
ATOM 2245 O O . SER B 1 2 ? -9.562 -22 -24.797 1 64.62 2 SER B O 1
ATOM 2247 N N . GLN B 1 3 ? -11.109 -21 -23.344 1 91.69 3 GLN B N 1
ATOM 2248 C CA . GLN B 1 3 ? -10.312 -19.781 -23.188 1 91.69 3 GLN B CA 1
ATOM 2249 C C . GLN B 1 3 ? -9.547 -19.797 -21.875 1 91.69 3 GLN B C 1
ATOM 2251 O O . GLN B 1 3 ? -9.781 -20.672 -21.016 1 91.69 3 GLN B O 1
ATOM 2256 N N . TYR B 1 4 ? -8.508 -19.203 -21.828 1 96.56 4 TYR B N 1
ATOM 2257 C CA . TYR B 1 4 ? -7.723 -19.031 -20.609 1 96.56 4 TYR B CA 1
ATOM 2258 C C . TYR B 1 4 ? -8.172 -17.797 -19.828 1 96.56 4 TYR B C 1
ATOM 2260 O O . TYR B 1 4 ? -8.945 -16.984 -20.344 1 96.56 4 TYR B O 1
ATOM 2268 N N . GLN B 1 5 ? -7.855 -17.766 -18.562 1 97.44 5 GLN B N 1
ATOM 2269 C CA . GLN B 1 5 ? -8.07 -16.562 -17.781 1 97.44 5 GLN B CA 1
ATOM 2270 C C . GLN B 1 5 ? -7.219 -15.406 -18.297 1 97.44 5 GLN B C 1
ATOM 2272 O O . GLN B 1 5 ? -5.988 -15.445 -18.219 1 97.44 5 GLN B O 1
ATOM 2277 N N . PRO B 1 6 ? -7.812 -14.391 -18.797 1 95.38 6 PRO B N 1
ATOM 2278 C CA . PRO B 1 6 ? -7.062 -13.352 -19.516 1 95.38 6 PRO B CA 1
ATOM 2279 C C . PRO B 1 6 ? -6.008 -12.68 -18.641 1 95.38 6 PRO B C 1
ATOM 2281 O O . PRO B 1 6 ? -4.977 -12.227 -19.141 1 95.38 6 PRO B O 1
ATOM 2284 N N . GLY B 1 7 ? -6.262 -12.586 -17.328 1 95.62 7 GLY B N 1
ATOM 2285 C CA . GLY B 1 7 ? -5.312 -11.953 -16.422 1 95.62 7 GLY B CA 1
ATOM 2286 C C . GLY B 1 7 ? -3.934 -12.586 -16.469 1 95.62 7 GLY B C 1
ATOM 2287 O O . GLY B 1 7 ? -2.938 -11.945 -16.125 1 95.62 7 GLY B O 1
ATOM 2288 N N . ILE B 1 8 ? -3.826 -13.797 -16.891 1 96.88 8 ILE B N 1
ATOM 2289 C CA . ILE B 1 8 ? -2.58 -14.555 -16.969 1 96.88 8 ILE B CA 1
ATOM 2290 C C . ILE B 1 8 ? -1.612 -13.875 -17.922 1 96.88 8 ILE B C 1
ATOM 2292 O O . ILE B 1 8 ? -0.404 -13.844 -17.688 1 96.88 8 ILE B O 1
ATOM 2296 N N . LEU B 1 9 ? -2.182 -13.289 -19 1 94.62 9 LEU B N 1
ATOM 2297 C CA . LEU B 1 9 ? -1.334 -12.719 -20.031 1 94.62 9 LEU B CA 1
ATOM 2298 C C . LEU B 1 9 ? -1.434 -11.195 -20.031 1 94.62 9 LEU B C 1
ATOM 2300 O O . LEU B 1 9 ? -1.161 -10.547 -21.047 1 94.62 9 LEU B O 1
ATOM 2304 N N . ALA B 1 10 ? -1.892 -10.648 -18.922 1 89.19 10 ALA B N 1
ATOM 2305 C CA . ALA B 1 10 ? -1.965 -9.195 -18.828 1 89.19 10 ALA B CA 1
ATOM 2306 C C . ALA B 1 10 ? -0.599 -8.555 -19.062 1 89.19 10 ALA B C 1
ATOM 2308 O O . ALA B 1 10 ? 0.381 -8.914 -18.406 1 89.19 10 ALA B O 1
ATOM 2309 N N . ALA B 1 11 ? -0.492 -7.602 -20.016 1 88.12 11 ALA B N 1
ATOM 2310 C CA . ALA B 1 11 ? 0.723 -6.852 -20.328 1 88.12 11 ALA B CA 1
ATOM 2311 C C . ALA B 1 11 ? 0.404 -5.395 -20.641 1 88.12 11 ALA B C 1
ATOM 2313 O O . ALA B 1 11 ? -0.55 -5.102 -21.375 1 88.12 11 ALA B O 1
ATOM 2314 N N . PRO B 1 12 ? 1.185 -4.48 -20.078 1 92.12 12 PRO B N 1
ATOM 2315 C CA . PRO B 1 12 ? 2.215 -4.691 -19.047 1 92.12 12 PRO B CA 1
ATOM 2316 C C . PRO B 1 12 ? 1.638 -5.176 -17.719 1 92.12 12 PRO B C 1
ATOM 2318 O O . PRO B 1 12 ? 0.417 -5.301 -17.578 1 92.12 12 PRO B O 1
ATOM 2321 N N . VAL B 1 13 ? 2.543 -5.562 -16.844 1 93.94 13 VAL B N 1
ATOM 2322 C CA . VAL B 1 13 ? 2.07 -5.902 -15.5 1 93.94 13 VAL B CA 1
ATOM 2323 C C . VAL B 1 13 ? 1.183 -4.781 -14.961 1 93.94 13 VAL B C 1
ATOM 2325 O O . VAL B 1 13 ? 1.425 -3.605 -15.242 1 93.94 13 VAL B O 1
ATOM 2328 N N . PRO B 1 14 ? 0.163 -5.152 -14.195 1 94.88 14 PRO B N 1
ATOM 2329 C CA . PRO B 1 14 ? -0.794 -4.156 -13.711 1 94.88 14 PRO B CA 1
ATOM 2330 C C . PRO B 1 14 ? -0.155 -3.129 -12.781 1 94.88 14 PRO B C 1
ATOM 2332 O O . PRO B 1 14 ? 0.897 -3.393 -12.195 1 94.88 14 PRO B O 1
ATOM 2335 N N . LEU B 1 15 ? -0.759 -2.008 -12.617 1 97.06 15 LEU B N 1
ATOM 2336 C CA . LEU B 1 15 ? -0.264 -0.943 -11.75 1 97.06 15 LEU B CA 1
ATOM 2337 C C . LEU B 1 15 ? -0.355 -1.349 -10.281 1 97.06 15 LEU B C 1
ATOM 2339 O O . LEU B 1 15 ? 0.527 -1.02 -9.484 1 97.06 15 LEU B O 1
ATOM 2343 N N . GLN B 1 16 ? -1.48 -1.985 -9.984 1 97.69 16 GLN B N 1
ATOM 2344 C CA . GLN B 1 16 ? -1.765 -2.447 -8.625 1 97.69 16 GLN B CA 1
ATOM 2345 C C . GLN B 1 16 ? -2.305 -3.875 -8.633 1 97.69 16 GLN B C 1
ATOM 2347 O O . GLN B 1 16 ? -2.945 -4.297 -9.602 1 97.69 16 GLN B O 1
ATOM 2352 N N . ALA B 1 17 ? -2.027 -4.551 -7.555 1 98.19 17 ALA B N 1
ATOM 2353 C CA . ALA B 1 17 ? -2.576 -5.902 -7.441 1 98.19 17 ALA B CA 1
ATOM 2354 C C . ALA B 1 17 ? -2.676 -6.332 -5.98 1 98.19 17 ALA B C 1
ATOM 2356 O O . ALA B 1 17 ? -2.146 -5.656 -5.09 1 98.19 17 ALA B O 1
ATOM 2357 N N . ARG B 1 18 ? -3.422 -7.348 -5.723 1 98.31 18 ARG B N 1
ATOM 2358 C CA . ARG B 1 18 ? -3.508 -8.031 -4.434 1 98.31 18 ARG B CA 1
ATOM 2359 C C . ARG B 1 18 ? -3.502 -9.539 -4.613 1 98.31 18 ARG B C 1
ATOM 2361 O O . ARG B 1 18 ? -4.281 -10.086 -5.398 1 98.31 18 ARG B O 1
ATOM 2368 N N . HIS B 1 19 ? -2.576 -10.164 -3.982 1 98.81 19 HIS B N 1
ATOM 2369 C CA . HIS B 1 19 ? -2.572 -11.617 -3.855 1 98.81 19 HIS B CA 1
ATOM 2370 C C . HIS B 1 19 ? -3.32 -12.062 -2.605 1 98.81 19 HIS B C 1
ATOM 2372 O O . HIS B 1 19 ? -2.996 -11.625 -1.496 1 98.81 19 HIS B O 1
ATOM 2378 N N . LEU B 1 20 ? -4.293 -12.93 -2.77 1 98.81 20 LEU B N 1
ATOM 2379 C CA . LEU B 1 20 ? -5.02 -13.516 -1.647 1 98.81 20 LEU B CA 1
ATOM 2380 C C . LEU B 1 20 ? -4.781 -15.023 -1.572 1 98.81 20 LEU B C 1
ATOM 2382 O O . LEU B 1 20 ? -4.988 -15.742 -2.555 1 98.81 20 LEU B O 1
ATOM 2386 N N . PHE B 1 21 ? -4.332 -15.484 -0.442 1 98.94 21 PHE B N 1
ATOM 2387 C CA . PHE B 1 21 ? -4.082 -16.906 -0.218 1 98.94 21 PHE B CA 1
ATOM 2388 C C . PHE B 1 21 ? -5.008 -17.453 0.861 1 98.94 21 PHE B C 1
ATOM 2390 O O . PHE B 1 21 ? -5.121 -16.875 1.944 1 98.94 21 PHE B O 1
ATOM 2397 N N . PHE B 1 22 ? -5.664 -18.609 0.562 1 98.94 22 PHE B N 1
ATOM 2398 C CA . PHE B 1 22 ? -6.664 -19.156 1.474 1 98.94 22 PHE B CA 1
ATOM 2399 C C . PHE B 1 22 ? -6.34 -20.594 1.839 1 98.94 22 PHE B C 1
ATOM 2401 O O . PHE B 1 22 ? -5.852 -21.359 1.002 1 98.94 22 PHE B O 1
ATOM 2408 N N . ALA B 1 23 ? -6.641 -20.953 3.049 1 98.81 23 ALA B N 1
ATOM 2409 C CA . ALA B 1 23 ? -6.664 -22.328 3.512 1 98.81 23 ALA B CA 1
ATOM 2410 C C . ALA B 1 23 ? -8.094 -22.844 3.652 1 98.81 23 ALA B C 1
ATOM 2412 O O . ALA B 1 23 ? -9.031 -22.047 3.818 1 98.81 23 ALA B O 1
ATOM 2413 N N . VAL B 1 24 ? -8.266 -24.141 3.602 1 98.56 24 VAL B N 1
ATOM 2414 C CA . VAL B 1 24 ? -9.594 -24.719 3.795 1 98.56 24 VAL B CA 1
ATOM 2415 C C . VAL B 1 24 ? -9.938 -24.75 5.281 1 98.56 24 VAL B C 1
ATOM 2417 O O . VAL B 1 24 ? -9.125 -25.188 6.105 1 98.56 24 VAL B O 1
ATOM 2420 N N . ASP B 1 25 ? -11.062 -24.281 5.602 1 98.06 25 ASP B N 1
ATOM 2421 C CA . ASP B 1 25 ? -11.547 -24.312 6.973 1 98.06 25 ASP B CA 1
ATOM 2422 C C . ASP B 1 25 ? -12.688 -25.328 7.129 1 98.06 25 ASP B C 1
ATOM 2424 O O . ASP B 1 25 ? -12.727 -26.078 8.102 1 98.06 25 ASP B O 1
ATOM 2428 N N . SER B 1 26 ? -13.578 -25.375 6.137 1 98.19 26 SER B N 1
ATOM 2429 C CA . SER B 1 26 ? -14.711 -26.297 6.148 1 98.19 26 SER B CA 1
ATOM 2430 C C . SER B 1 26 ? -14.945 -26.906 4.766 1 98.19 26 SER B C 1
ATOM 2432 O O . SER B 1 26 ? -15.523 -26.25 3.893 1 98.19 26 SER B O 1
ATOM 2434 N N . LEU B 1 27 ? -14.617 -28.141 4.688 1 97.06 27 LEU B N 1
ATOM 2435 C CA . LEU B 1 27 ? -14.719 -28.812 3.402 1 97.06 27 LEU B CA 1
ATOM 2436 C C . LEU B 1 27 ? -16.172 -28.906 2.947 1 97.06 27 LEU B C 1
ATOM 2438 O O . LEU B 1 27 ? -16.453 -28.828 1.749 1 97.06 27 LEU B O 1
ATOM 2442 N N . ALA B 1 28 ? -17.047 -29.016 3.883 1 97.56 28 ALA B N 1
ATOM 2443 C CA . ALA B 1 28 ? -18.453 -29.172 3.574 1 97.56 28 ALA B CA 1
ATOM 2444 C C . ALA B 1 28 ? -19.016 -27.922 2.889 1 97.56 28 ALA B C 1
ATOM 2446 O O . ALA B 1 28 ? -19.953 -28.016 2.09 1 97.56 28 ALA B O 1
ATOM 2447 N N . ALA B 1 29 ? -18.438 -26.781 3.139 1 98.5 29 ALA B N 1
ATOM 2448 C CA . ALA B 1 29 ? -18.938 -25.516 2.621 1 98.5 29 ALA B CA 1
ATOM 2449 C C . ALA B 1 29 ? -18.25 -25.141 1.316 1 98.5 29 ALA B C 1
ATOM 2451 O O . ALA B 1 29 ? -18.578 -24.125 0.7 1 98.5 29 ALA B O 1
ATOM 2452 N N . VAL B 1 30 ? -17.281 -25.953 0.881 1 98.25 30 VAL B N 1
ATOM 2453 C CA . VAL B 1 30 ? -16.438 -25.625 -0.251 1 98.25 30 VAL B CA 1
ATOM 2454 C C . VAL B 1 30 ? -17.281 -25.5 -1.519 1 98.25 30 VAL B C 1
ATOM 2456 O O . VAL B 1 30 ? -17.125 -24.547 -2.277 1 98.25 30 VAL B O 1
ATOM 2459 N N . PRO B 1 31 ? -18.25 -26.406 -1.799 1 97.06 31 PRO B N 1
ATOM 2460 C CA . PRO B 1 31 ? -19 -26.281 -3.047 1 97.06 31 PRO B CA 1
ATOM 2461 C C . PRO B 1 31 ? -19.734 -24.953 -3.16 1 97.06 31 PRO B C 1
ATOM 2463 O O . PRO B 1 31 ? -19.656 -24.281 -4.191 1 97.06 31 PRO B O 1
ATOM 2466 N N . ALA B 1 32 ? -20.375 -24.562 -2.143 1 98 32 ALA B N 1
ATOM 2467 C CA . ALA B 1 32 ? -21.094 -23.281 -2.16 1 98 32 ALA B CA 1
ATOM 2468 C C . ALA B 1 32 ? -20.141 -22.109 -2.297 1 98 32 ALA B C 1
ATOM 2470 O O . ALA B 1 32 ? -20.438 -21.141 -2.996 1 98 32 ALA B O 1
ATOM 2471 N N . ALA B 1 33 ? -19.016 -22.172 -1.62 1 98.5 33 ALA B N 1
ATOM 2472 C CA . ALA B 1 33 ? -18 -21.125 -1.697 1 98.5 33 ALA B CA 1
ATOM 2473 C C . ALA B 1 33 ? -17.438 -21 -3.109 1 98.5 33 ALA B C 1
ATOM 2475 O O . ALA B 1 33 ? -17.172 -19.906 -3.594 1 98.5 33 ALA B O 1
ATOM 2476 N N . LEU B 1 34 ? -17.219 -22.094 -3.746 1 98 34 LEU B N 1
ATOM 2477 C CA . LEU B 1 34 ? -16.703 -22.078 -5.109 1 98 34 LEU B CA 1
ATOM 2478 C C . LEU B 1 34 ? -17.734 -21.5 -6.078 1 98 34 LEU B C 1
ATOM 2480 O O . LEU B 1 34 ? -17.359 -20.828 -7.043 1 98 34 LEU B O 1
ATOM 2484 N N . ASP B 1 35 ? -19.016 -21.797 -5.832 1 97.44 35 ASP B N 1
ATOM 2485 C CA . ASP B 1 35 ? -20.062 -21.156 -6.621 1 97.44 35 ASP B CA 1
ATOM 2486 C C . ASP B 1 35 ? -19.969 -19.641 -6.496 1 97.44 35 ASP B C 1
ATOM 2488 O O . ASP B 1 35 ? -20.078 -18.922 -7.492 1 97.44 35 ASP B O 1
ATOM 2492 N N . ALA B 1 36 ? -19.797 -19.188 -5.277 1 98.06 36 ALA B N 1
ATOM 2493 C CA . ALA B 1 36 ? -19.656 -17.75 -5.027 1 98.06 36 ALA B CA 1
ATOM 2494 C C . ALA B 1 36 ? -18.406 -17.203 -5.699 1 98.06 36 ALA B C 1
ATOM 2496 O O . ALA B 1 36 ? -18.438 -16.094 -6.262 1 98.06 36 ALA B O 1
ATOM 2497 N N . LEU B 1 37 ? -17.344 -17.969 -5.645 1 98.25 37 LEU B N 1
ATOM 2498 C CA . LEU B 1 37 ? -16.078 -17.578 -6.262 1 98.25 37 LEU B CA 1
ATOM 2499 C C . LEU B 1 37 ? -16.25 -17.359 -7.762 1 98.25 37 LEU B C 1
ATOM 2501 O O . LEU B 1 37 ? -15.789 -16.359 -8.305 1 98.25 37 LEU B O 1
ATOM 2505 N N . VAL B 1 38 ? -16.938 -18.266 -8.383 1 97.25 38 VAL B N 1
ATOM 2506 C CA . VAL B 1 38 ? -17.141 -18.203 -9.828 1 97.25 38 VAL B CA 1
ATOM 2507 C C . VAL B 1 38 ? -17.953 -16.953 -10.18 1 97.25 38 VAL B C 1
ATOM 2509 O O . VAL B 1 38 ? -17.703 -16.312 -11.203 1 97.25 38 VAL B O 1
ATOM 2512 N N . GLN B 1 39 ? -18.859 -16.594 -9.344 1 96.12 39 GLN B N 1
ATOM 2513 C CA . GLN B 1 39 ? -19.688 -15.422 -9.586 1 96.12 39 GLN B CA 1
ATOM 2514 C C . GLN B 1 39 ? -18.891 -14.133 -9.414 1 96.12 39 GLN B C 1
ATOM 2516 O O . GLN B 1 39 ? -19.141 -13.141 -10.102 1 96.12 39 GLN B O 1
ATOM 2521 N N . LEU B 1 40 ? -17.969 -14.164 -8.516 1 96.62 40 LEU B N 1
ATOM 2522 C CA . LEU B 1 40 ? -17.188 -12.969 -8.195 1 96.62 40 LEU B CA 1
ATOM 2523 C C . LEU B 1 40 ? -16.062 -12.766 -9.203 1 96.62 40 LEU B C 1
ATOM 2525 O O . LEU B 1 40 ? -15.664 -11.633 -9.477 1 96.62 40 LEU B O 1
ATOM 2529 N N . ALA B 1 41 ? -15.523 -13.875 -9.648 1 95.25 41 ALA B N 1
ATOM 2530 C CA . ALA B 1 41 ? -14.359 -13.797 -10.523 1 95.25 41 ALA B CA 1
ATOM 2531 C C . ALA B 1 41 ? -14.719 -13.188 -11.875 1 95.25 41 ALA B C 1
ATOM 2533 O O . ALA B 1 41 ? -15.664 -13.633 -12.523 1 95.25 41 ALA B O 1
ATOM 2534 N N . ASP B 1 42 ? -14.094 -12.102 -12.18 1 89.62 42 ASP B N 1
ATOM 2535 C CA . ASP B 1 42 ? -14.281 -11.469 -13.484 1 89.62 42 ASP B CA 1
ATOM 2536 C C . ASP B 1 42 ? -13.102 -11.75 -14.406 1 89.62 42 ASP B C 1
ATOM 2538 O O . ASP B 1 42 ? -12.297 -12.656 -14.141 1 89.62 42 ASP B O 1
ATOM 2542 N N . SER B 1 43 ? -13.016 -10.977 -15.508 1 84.69 43 SER B N 1
ATOM 2543 C CA . SER B 1 43 ? -12.016 -11.25 -16.547 1 84.69 43 SER B CA 1
ATOM 2544 C C . SER B 1 43 ? -10.625 -10.805 -16.094 1 84.69 43 SER B C 1
ATOM 2546 O O . SER B 1 43 ? -9.625 -11.211 -16.688 1 84.69 43 SER B O 1
ATOM 2548 N N . VAL B 1 44 ? -10.562 -10.117 -15.039 1 89.12 44 VAL B N 1
ATOM 2549 C CA . VAL B 1 44 ? -9.273 -9.555 -14.672 1 89.12 44 VAL B CA 1
ATOM 2550 C C . VAL B 1 44 ? -8.648 -10.398 -13.562 1 89.12 44 VAL B C 1
ATOM 2552 O O . VAL B 1 44 ? -7.422 -10.531 -13.492 1 89.12 44 VAL B O 1
ATOM 2555 N N . ALA B 1 45 ? -9.438 -10.992 -12.773 1 96.25 45 ALA B N 1
ATOM 2556 C CA . ALA B 1 45 ? -8.945 -11.812 -11.672 1 96.25 45 ALA B CA 1
ATOM 2557 C C . ALA B 1 45 ? -8.352 -13.125 -12.195 1 96.25 45 ALA B C 1
ATOM 2559 O O . ALA B 1 45 ? -8.805 -13.656 -13.203 1 96.25 45 ALA B O 1
ATOM 2560 N N . VAL B 1 46 ? -7.332 -13.602 -11.586 1 98.56 46 VAL B N 1
ATOM 2561 C CA . VAL B 1 46 ? -6.812 -14.945 -11.812 1 98.56 46 VAL B CA 1
ATOM 2562 C C . VAL B 1 46 ? -7.008 -15.797 -10.562 1 98.56 46 VAL B C 1
ATOM 2564 O O . VAL B 1 46 ? -6.672 -15.375 -9.453 1 98.56 46 VAL B O 1
ATOM 2567 N N . VAL B 1 47 ? -7.613 -16.922 -10.727 1 98.81 47 VAL B N 1
ATOM 2568 C CA . VAL B 1 47 ? -7.867 -17.844 -9.633 1 98.81 47 VAL B CA 1
ATOM 2569 C C . VAL B 1 47 ? -7.043 -19.125 -9.828 1 98.81 47 VAL B C 1
ATOM 2571 O O . VAL B 1 47 ? -6.969 -19.656 -10.938 1 98.81 47 VAL B O 1
ATOM 2574 N N . GLY B 1 48 ? -6.398 -19.531 -8.789 1 98.88 48 GLY B N 1
ATOM 2575 C CA . GLY B 1 48 ? -5.617 -20.766 -8.797 1 98.88 48 GLY B CA 1
ATOM 2576 C C . GLY B 1 48 ? -5.949 -21.688 -7.648 1 98.88 48 GLY B C 1
ATOM 2577 O O . GLY B 1 48 ? -6.18 -21.234 -6.523 1 98.88 48 GLY B O 1
ATOM 2578 N N . PHE B 1 49 ? -5.969 -22.953 -7.957 1 98.94 49 PHE B N 1
ATOM 2579 C CA . PHE B 1 49 ? -6.289 -23.984 -6.984 1 98.94 49 PHE B CA 1
ATOM 2580 C C . PHE B 1 49 ? -5.043 -24.781 -6.609 1 98.94 49 PHE B C 1
ATOM 2582 O O . PHE B 1 49 ? -4.312 -25.25 -7.484 1 98.94 49 PHE B O 1
ATOM 2589 N N . GLY B 1 50 ? -4.832 -24.922 -5.277 1 98.88 50 GLY B N 1
ATOM 2590 C CA . GLY B 1 50 ? -3.691 -25.672 -4.785 1 98.88 50 GLY B CA 1
ATOM 2591 C C . GLY B 1 50 ? -4.004 -27.141 -4.547 1 98.88 50 GLY B C 1
ATOM 2592 O O . GLY B 1 50 ? -5.168 -27.516 -4.426 1 98.88 50 GLY B O 1
ATOM 2593 N N . GLU B 1 51 ? -2.969 -27.891 -4.441 1 98.38 51 GLU B N 1
ATOM 2594 C CA . GLU B 1 51 ? -3.064 -29.344 -4.281 1 98.38 51 GLU B CA 1
ATOM 2595 C C . GLU B 1 51 ? -3.887 -29.703 -3.051 1 98.38 51 GLU B C 1
ATOM 2597 O O . GLU B 1 51 ? -4.715 -30.625 -3.098 1 98.38 51 GLU B O 1
ATOM 2602 N N . PRO B 1 52 ? -3.742 -29 -1.958 1 98 52 PRO B N 1
ATOM 2603 C CA . PRO B 1 52 ? -4.516 -29.375 -0.772 1 98 52 PRO B CA 1
ATOM 2604 C C . PRO B 1 52 ? -6.023 -29.344 -1.015 1 98 52 PRO B C 1
ATOM 2606 O O . PRO B 1 52 ? -6.758 -30.203 -0.517 1 98 52 PRO B O 1
ATOM 2609 N N . LEU B 1 53 ? -6.477 -28.359 -1.716 1 98.44 53 LEU B N 1
ATOM 2610 C CA . LEU B 1 53 ? -7.91 -28.266 -1.983 1 98.44 53 LEU B CA 1
ATOM 2611 C C . LEU B 1 53 ? -8.344 -29.328 -2.984 1 98.44 53 LEU B C 1
ATOM 2613 O O . LEU B 1 53 ? -9.359 -30 -2.779 1 98.44 53 LEU B O 1
ATOM 2617 N N . VAL B 1 54 ? -7.609 -29.5 -4.059 1 98.31 54 VAL B N 1
ATOM 2618 C CA . VAL B 1 54 ? -7.949 -30.453 -5.109 1 98.31 54 VAL B CA 1
ATOM 2619 C C . VAL B 1 54 ? -8.016 -31.859 -4.523 1 98.31 54 VAL B C 1
ATOM 2621 O O . VAL B 1 54 ? -8.977 -32.594 -4.777 1 98.31 54 VAL B O 1
ATOM 2624 N N . SER B 1 55 ? -7.051 -32.188 -3.701 1 97.06 55 SER B N 1
ATOM 2625 C CA . SER B 1 55 ? -7.016 -33.469 -3.049 1 97.06 55 SER B CA 1
ATOM 2626 C C . SER B 1 55 ? -8.195 -33.656 -2.096 1 97.06 55 SER B C 1
ATOM 2628 O O . SER B 1 55 ? -8.82 -34.719 -2.059 1 97.06 55 SER B O 1
ATOM 2630 N N . ALA B 1 56 ? -8.477 -32.688 -1.359 1 96.38 56 ALA B N 1
ATOM 2631 C CA . ALA B 1 56 ? -9.562 -32.75 -0.39 1 96.38 56 ALA B CA 1
ATOM 2632 C C . ALA B 1 56 ? -10.906 -32.969 -1.083 1 96.38 56 ALA B C 1
ATOM 2634 O O . ALA B 1 56 ? -11.805 -33.594 -0.513 1 96.38 56 ALA B O 1
ATOM 2635 N N . LEU B 1 57 ? -11 -32.531 -2.287 1 96.56 57 LEU B N 1
ATOM 2636 C CA . LEU B 1 57 ? -12.227 -32.688 -3.055 1 96.56 57 LEU B CA 1
ATOM 2637 C C . LEU B 1 57 ? -12.266 -34.031 -3.75 1 96.56 57 LEU B C 1
ATOM 2639 O O . LEU B 1 57 ? -13.234 -34.344 -4.434 1 96.56 57 LEU B O 1
ATOM 2643 N N . GLY B 1 58 ? -11.172 -34.812 -3.568 1 95.12 58 GLY B N 1
ATOM 2644 C CA . GLY B 1 58 ? -11.086 -36.125 -4.203 1 95.12 58 GLY B CA 1
ATOM 2645 C C . GLY B 1 58 ? -10.836 -36.031 -5.695 1 95.12 58 GLY B C 1
ATOM 2646 O O . GLY B 1 58 ? -11.133 -36.969 -6.434 1 95.12 58 GLY B O 1
ATOM 2647 N N . ALA B 1 59 ? -10.375 -34.906 -6.105 1 95.75 59 ALA B N 1
ATOM 2648 C CA . ALA B 1 59 ? -10.078 -34.688 -7.523 1 95.75 59 ALA B CA 1
ATOM 2649 C C . ALA B 1 59 ? -8.594 -34.906 -7.805 1 95.75 59 ALA B C 1
ATOM 2651 O O . ALA B 1 59 ? -7.801 -35.125 -6.887 1 95.75 59 ALA B O 1
ATOM 2652 N N . GLY B 1 60 ? -8.281 -34.906 -9.094 1 94.56 60 GLY B N 1
ATOM 2653 C CA . GLY B 1 60 ? -6.902 -35 -9.555 1 94.56 60 GLY B CA 1
ATOM 2654 C C . GLY B 1 60 ? -6.641 -34.188 -10.812 1 94.56 60 GLY B C 1
ATOM 2655 O O . GLY B 1 60 ? -7.328 -34.344 -11.82 1 94.56 60 GLY B O 1
ATOM 2656 N N . ILE B 1 61 ? -5.793 -33.312 -10.672 1 96.56 61 ILE B N 1
ATOM 2657 C CA . ILE B 1 61 ? -5.363 -32.5 -11.805 1 96.56 61 ILE B CA 1
ATOM 2658 C C . ILE B 1 61 ? -3.957 -32.906 -12.234 1 96.56 61 ILE B C 1
ATOM 2660 O O . ILE B 1 61 ? -3.014 -32.812 -11.445 1 96.56 61 ILE B O 1
ATOM 2664 N N . GLU B 1 62 ? -3.852 -33.375 -13.453 1 96.56 62 GLU B N 1
ATOM 2665 C CA . GLU B 1 62 ? -2.545 -33.781 -13.961 1 96.56 62 GLU B CA 1
ATOM 2666 C C . GLU B 1 62 ? -1.529 -32.625 -13.852 1 96.56 62 GLU B C 1
ATOM 2668 O O . GLU B 1 62 ? -1.812 -31.5 -14.25 1 96.56 62 GLU B O 1
ATOM 2673 N N . GLY B 1 63 ? -0.41 -32.906 -13.227 1 97.62 63 GLY B N 1
ATOM 2674 C CA . GLY B 1 63 ? 0.679 -31.953 -13.133 1 97.62 63 GLY B CA 1
ATOM 2675 C C . GLY B 1 63 ? 0.651 -31.141 -11.852 1 97.62 63 GLY B C 1
ATOM 2676 O O . GLY B 1 63 ? 1.646 -30.516 -11.492 1 97.62 63 GLY B O 1
ATOM 2677 N N . LEU B 1 64 ? -0.524 -31.109 -11.219 1 98.62 64 LEU B N 1
ATOM 2678 C CA . LEU B 1 64 ? -0.614 -30.344 -9.977 1 98.62 64 LEU B CA 1
ATOM 2679 C C . LEU B 1 64 ? 0.134 -31.047 -8.852 1 98.62 64 LEU B C 1
ATOM 2681 O O . LEU B 1 64 ? 0.048 -32.281 -8.711 1 98.62 64 LEU B O 1
ATOM 2685 N N . ARG B 1 65 ? 0.87 -30.391 -8.148 1 98.38 65 ARG B N 1
ATOM 2686 C CA . ARG B 1 65 ? 1.604 -30.844 -6.977 1 98.38 65 ARG B CA 1
ATOM 2687 C C . ARG B 1 65 ? 1.896 -29.688 -6.027 1 98.38 65 ARG B C 1
ATOM 2689 O O . ARG B 1 65 ? 1.642 -28.531 -6.355 1 98.38 65 ARG B O 1
ATOM 2696 N N . THR B 1 66 ? 2.334 -30.047 -4.875 1 98.38 66 THR B N 1
ATOM 2697 C CA . THR B 1 66 ? 2.688 -29.062 -3.861 1 98.38 66 THR B CA 1
ATOM 2698 C C . THR B 1 66 ? 4.059 -28.453 -4.152 1 98.38 66 THR B C 1
ATOM 2700 O O . THR B 1 66 ? 4.969 -29.141 -4.609 1 98.38 66 THR B O 1
ATOM 2703 N N . PHE B 1 67 ? 4.129 -27.156 -3.904 1 98.69 67 PHE B N 1
ATOM 2704 C CA . PHE B 1 67 ? 5.438 -26.516 -4.023 1 98.69 67 PHE B CA 1
ATOM 2705 C C . PHE B 1 67 ? 6.473 -27.234 -3.174 1 98.69 67 PHE B C 1
ATOM 2707 O O . PHE B 1 67 ? 6.238 -27.5 -1.993 1 98.69 67 PHE B O 1
ATOM 2714 N N . PRO B 1 68 ? 7.562 -27.594 -3.68 1 97 68 PRO B N 1
ATOM 2715 C CA . PRO B 1 68 ? 8.57 -28.359 -2.928 1 97 68 PRO B CA 1
ATOM 2716 C C . PRO B 1 68 ? 9.406 -27.469 -2.008 1 97 68 PRO B C 1
ATOM 2718 O O . PRO B 1 68 ? 9.555 -26.281 -2.268 1 97 68 PRO B O 1
ATOM 2721 N N . ILE B 1 69 ? 9.883 -28.094 -0.96 1 96.88 69 ILE B N 1
ATOM 2722 C CA . ILE B 1 69 ? 10.969 -27.469 -0.222 1 96.88 69 ILE B CA 1
ATOM 2723 C C . ILE B 1 69 ? 12.281 -27.656 -0.979 1 96.88 69 ILE B C 1
ATOM 2725 O O . ILE B 1 69 ? 12.711 -28.781 -1.229 1 96.88 69 ILE B O 1
ATOM 2729 N N . VAL B 1 70 ? 12.883 -26.625 -1.403 1 96.06 70 VAL B N 1
ATOM 2730 C CA . VAL B 1 70 ? 14.141 -26.688 -2.146 1 96.06 70 VAL B CA 1
ATOM 2731 C C . VAL B 1 70 ? 15.242 -26 -1.349 1 96.06 70 VAL B C 1
ATOM 2733 O O . VAL B 1 70 ? 15.203 -24.781 -1.151 1 96.06 70 VAL B O 1
ATOM 2736 N N . SER B 1 71 ? 16.141 -26.828 -0.901 1 94.5 71 SER B N 1
ATOM 2737 C CA . SER B 1 71 ? 17.25 -26.281 -0.126 1 94.5 71 SER B CA 1
ATOM 2738 C C . SER B 1 71 ? 18.594 -26.75 -0.67 1 94.5 71 SER B C 1
ATOM 2740 O O . SER B 1 71 ? 18.734 -27.922 -1.033 1 94.5 71 SER B O 1
ATOM 2742 N N . GLY B 1 72 ? 19.484 -25.859 -0.811 1 90.88 72 GLY B N 1
ATOM 2743 C CA . GLY B 1 72 ? 20.875 -26.109 -1.155 1 90.88 72 GLY B CA 1
ATOM 2744 C C . GLY B 1 72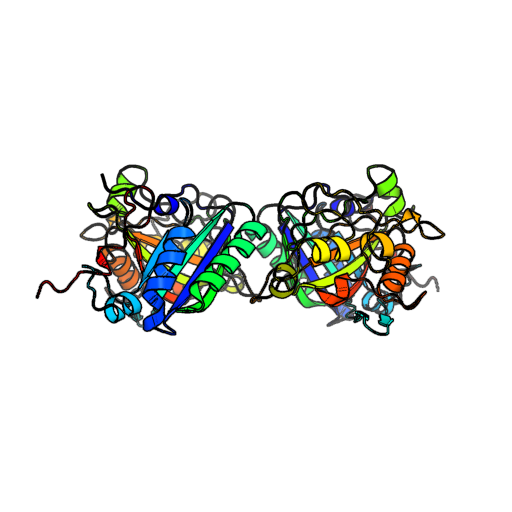 ? 21.859 -25.406 -0.24 1 90.88 72 GLY B C 1
ATOM 2745 O O . GLY B 1 72 ? 21.469 -24.859 0.793 1 90.88 72 GLY B O 1
ATOM 2746 N N . PRO B 1 73 ? 23.312 -25.578 -0.435 1 86.19 73 PRO B N 1
ATOM 2747 C CA . PRO B 1 73 ? 24.344 -25 0.434 1 86.19 73 PRO B CA 1
ATOM 2748 C C . PRO B 1 73 ? 24.188 -23.484 0.625 1 86.19 73 PRO B C 1
ATOM 2750 O O . PRO B 1 73 ? 24.547 -22.953 1.676 1 86.19 73 PRO B O 1
ATOM 2753 N N . GLY B 1 74 ? 23.172 -22.797 0.362 1 91.94 74 GLY B N 1
ATOM 2754 C CA . GLY B 1 74 ? 23.031 -21.359 0.492 1 91.94 74 GLY B CA 1
ATOM 2755 C C . GLY B 1 74 ? 21.672 -20.859 0.069 1 91.94 74 GLY B C 1
ATOM 2756 O O . GLY B 1 74 ? 21.453 -19.641 -0.067 1 91.94 74 GLY B O 1
ATOM 2757 N N . ALA B 1 75 ? 20.906 -21.703 -0.175 1 96.38 75 ALA B N 1
ATOM 2758 C CA . ALA B 1 75 ? 19.562 -21.344 -0.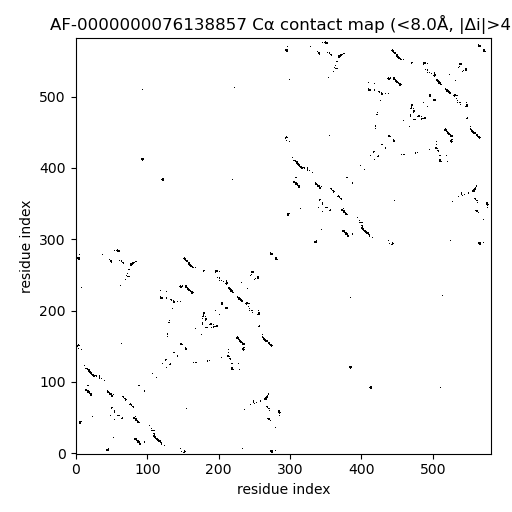62 1 96.38 75 ALA B CA 1
ATOM 2759 C C . ALA B 1 75 ? 18.5 -22.172 0.095 1 96.38 75 ALA B C 1
ATOM 2761 O O . ALA B 1 75 ? 18.656 -23.391 0.24 1 96.38 75 ALA B O 1
ATOM 2762 N N . HIS B 1 76 ? 17.562 -21.5 0.624 1 97.75 76 HIS B N 1
ATOM 2763 C CA . HIS B 1 76 ? 16.422 -22.172 1.238 1 97.75 76 HIS B CA 1
ATOM 2764 C C . HIS B 1 76 ? 15.102 -21.594 0.719 1 97.75 76 HIS B C 1
ATOM 2766 O O . HIS B 1 76 ? 14.805 -20.422 0.928 1 97.75 76 HIS B O 1
ATOM 2772 N N . ASN B 1 77 ? 14.391 -22.359 0.021 1 98.44 77 ASN B N 1
ATOM 2773 C CA . ASN B 1 77 ? 13.07 -22.031 -0.497 1 98.44 77 ASN B CA 1
ATOM 2774 C C . ASN B 1 77 ? 11.969 -22.797 0.233 1 98.44 77 ASN B C 1
ATOM 2776 O O . ASN B 1 77 ? 11.773 -23.984 -0.01 1 98.44 77 ASN B O 1
ATOM 2780 N N . PRO B 1 78 ? 11.25 -22.125 1.104 1 98.5 78 PRO B N 1
ATOM 2781 C CA . PRO B 1 78 ? 10.227 -22.828 1.87 1 98.5 78 PRO B CA 1
ATOM 2782 C C . PRO B 1 78 ? 8.977 -23.141 1.041 1 98.5 78 PRO B C 1
ATOM 2784 O O . PRO B 1 78 ? 8.711 -22.469 0.048 1 98.5 78 PRO B O 1
ATOM 2787 N N . SER B 1 79 ? 8.281 -24.156 1.415 1 98.56 79 SER B N 1
ATOM 2788 C CA . SER B 1 79 ? 6.945 -24.438 0.895 1 98.56 79 SER B CA 1
ATOM 2789 C C . SER B 1 79 ? 5.859 -23.984 1.857 1 98.56 79 SER B C 1
ATOM 2791 O O . SER B 1 79 ? 5.777 -24.453 2.99 1 98.56 79 SER B O 1
ATOM 2793 N N . THR B 1 80 ? 5.094 -23.047 1.484 1 98.62 80 THR B N 1
ATOM 2794 C CA . THR B 1 80 ? 3.965 -22.531 2.256 1 98.62 80 THR B CA 1
ATOM 2795 C C . THR B 1 80 ? 2.662 -22.703 1.476 1 98.62 80 THR B C 1
ATOM 2797 O O . THR B 1 80 ? 1.85 -21.781 1.42 1 98.62 80 THR B O 1
ATOM 2800 N N . GLN B 1 81 ? 2.512 -23.828 0.919 1 98.81 81 GLN B N 1
ATOM 2801 C CA . GLN B 1 81 ? 1.423 -24.141 -0.002 1 98.81 81 GLN B CA 1
ATOM 2802 C C . GLN B 1 81 ? 0.065 -23.875 0.64 1 98.81 81 GLN B C 1
ATOM 2804 O O . GLN B 1 81 ? -0.186 -24.281 1.771 1 98.81 81 GLN B O 1
ATOM 2809 N N . GLN B 1 82 ? -0.781 -23.156 -0.088 1 98.81 82 GLN B N 1
ATOM 2810 C CA . GLN B 1 82 ? -2.15 -22.906 0.351 1 98.81 82 GLN B CA 1
ATOM 2811 C C . GLN B 1 82 ? -3.158 -23.578 -0.585 1 98.81 82 GLN B C 1
ATOM 2813 O O . GLN B 1 82 ? -2.781 -24.125 -1.618 1 98.81 82 GLN B O 1
ATOM 2818 N N . ALA B 1 83 ? -4.434 -23.5 -0.229 1 98.88 83 ALA B N 1
ATOM 2819 C CA . ALA B 1 83 ? -5.496 -24.219 -0.919 1 98.88 83 ALA B CA 1
ATOM 2820 C C . ALA B 1 83 ? -5.992 -23.453 -2.137 1 98.88 83 ALA B C 1
ATOM 2822 O O . ALA B 1 83 ? -6.375 -24.047 -3.146 1 98.88 83 ALA B O 1
ATOM 2823 N N . LEU B 1 84 ? -6.039 -22.156 -2 1 98.88 84 LEU B N 1
ATOM 2824 C CA . LEU B 1 84 ? -6.637 -21.281 -3.006 1 98.88 84 LEU B CA 1
ATOM 2825 C C . LEU B 1 84 ? -5.891 -19.969 -3.094 1 98.88 84 LEU B C 1
ATOM 2827 O O . LEU B 1 84 ? -5.5 -19.391 -2.07 1 98.88 84 LEU B O 1
ATOM 2831 N N . TRP B 1 85 ? -5.648 -19.531 -4.281 1 98.94 85 TRP B N 1
ATOM 2832 C CA . TRP B 1 85 ? -4.992 -18.266 -4.574 1 98.94 85 TRP B CA 1
ATOM 2833 C C . TRP B 1 85 ? -5.84 -17.422 -5.523 1 98.94 85 TRP B C 1
ATOM 2835 O O . TRP B 1 85 ? -6.379 -17.938 -6.504 1 98.94 85 TRP B O 1
ATOM 2845 N N . VAL B 1 86 ? -6.043 -16.188 -5.227 1 98.88 86 VAL B N 1
ATOM 2846 C CA . VAL B 1 86 ? -6.719 -15.219 -6.09 1 98.88 86 VAL B CA 1
ATOM 2847 C C . VAL B 1 86 ? -5.824 -14 -6.305 1 98.88 86 VAL B C 1
ATOM 2849 O O . VAL B 1 86 ? -5.32 -13.414 -5.348 1 98.88 86 VAL B O 1
ATOM 2852 N N . TRP B 1 87 ? -5.547 -13.703 -7.523 1 98.75 87 TRP B N 1
ATOM 2853 C CA . TRP B 1 87 ? -4.793 -12.516 -7.914 1 98.75 87 TRP B CA 1
ATOM 2854 C C . TRP B 1 87 ? -5.715 -11.461 -8.523 1 98.75 87 TRP B C 1
ATOM 2856 O O . TRP B 1 87 ? -6.23 -11.641 -9.625 1 98.75 87 TRP B O 1
ATOM 2866 N N . LEU B 1 88 ? -5.938 -10.422 -7.738 1 98.38 88 LEU B N 1
ATOM 2867 C CA . LEU B 1 88 ? -6.711 -9.281 -8.203 1 98.38 88 LEU B CA 1
ATOM 2868 C C . LEU B 1 88 ? -5.789 -8.172 -8.703 1 98.38 88 LEU B C 1
ATOM 2870 O O . LEU B 1 88 ? -4.75 -7.898 -8.102 1 98.38 88 LEU B O 1
ATOM 2874 N N . HIS B 1 89 ? -6.059 -7.656 -9.844 1 96.88 89 HIS B N 1
ATOM 2875 C CA . HIS B 1 89 ? -5.199 -6.566 -10.289 1 96.88 89 HIS B CA 1
ATOM 2876 C C . HIS B 1 89 ? -6.008 -5.477 -10.984 1 96.88 89 HIS B C 1
ATOM 2878 O O . HIS B 1 89 ? -7.156 -5.703 -11.375 1 96.88 89 HIS B O 1
ATOM 2884 N N . GLY B 1 90 ? -5.539 -4.297 -11.031 1 95.88 90 GLY B N 1
ATOM 2885 C CA . GLY B 1 90 ? -6.199 -3.113 -11.562 1 95.88 90 GLY B CA 1
ATOM 2886 C C . GLY B 1 90 ? -5.395 -1.844 -11.367 1 95.88 90 GLY B C 1
ATOM 2887 O O . GLY B 1 90 ? -4.164 -1.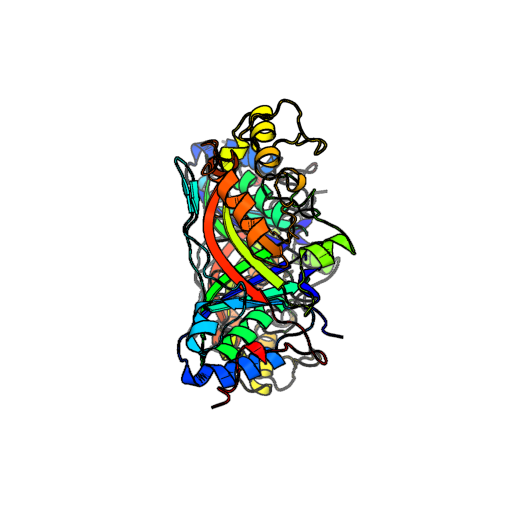888 -11.289 1 95.88 90 GLY B O 1
ATOM 2888 N N . VAL B 1 91 ? -6.113 -0.718 -11.344 1 96.19 91 VAL B N 1
ATOM 2889 C CA . VAL B 1 91 ? -5.402 0.556 -11.312 1 96.19 91 VAL B CA 1
ATOM 2890 C C . VAL B 1 91 ? -5.746 1.308 -10.023 1 96.19 91 VAL B C 1
ATOM 2892 O O . VAL B 1 91 ? -4.98 2.164 -9.578 1 96.19 91 VAL B O 1
ATOM 2895 N N . ASP B 1 92 ? -6.875 0.987 -9.469 1 97.38 92 ASP B N 1
ATOM 2896 C CA . ASP B 1 92 ? -7.352 1.697 -8.289 1 97.38 92 ASP B CA 1
ATOM 2897 C C . ASP B 1 92 ? -7.191 0.843 -7.031 1 97.38 92 ASP B C 1
ATOM 2899 O O . ASP B 1 92 ? -7.871 -0.173 -6.875 1 97.38 92 ASP B O 1
ATOM 2903 N N . ARG B 1 93 ? -6.348 1.269 -6.098 1 97.38 93 ARG B N 1
ATOM 2904 C CA . ARG B 1 93 ? -6.016 0.51 -4.895 1 97.38 93 ARG B CA 1
ATOM 2905 C C . ARG B 1 93 ? -7.238 0.337 -4 1 97.38 93 ARG B C 1
ATOM 2907 O O . ARG B 1 93 ? -7.402 -0.704 -3.361 1 97.38 93 ARG B O 1
ATOM 2914 N N . GLY B 1 94 ? -8.062 1.377 -3.906 1 98 94 GLY B N 1
ATOM 2915 C CA . GLY B 1 94 ? -9.273 1.286 -3.104 1 98 94 GLY B CA 1
ATOM 2916 C C . GLY B 1 94 ? -10.266 0.278 -3.639 1 98 94 GLY B C 1
ATOM 2917 O O . GLY B 1 94 ? -10.844 -0.5 -2.875 1 98 94 GLY B O 1
ATOM 2918 N N . GLU B 1 95 ? -10.453 0.31 -4.957 1 97.44 95 GLU B N 1
ATOM 2919 C CA . GLU B 1 95 ? -11.336 -0.675 -5.578 1 97.44 95 GLU B CA 1
ATOM 2920 C C . GLU B 1 95 ? -10.844 -2.096 -5.328 1 97.44 95 GLU B C 1
ATOM 2922 O O . GLU B 1 95 ? -11.633 -2.988 -5.016 1 97.44 95 GLU B O 1
ATOM 2927 N N . LEU B 1 96 ? -9.555 -2.273 -5.461 1 97.62 96 LEU B N 1
ATOM 2928 C CA . LEU B 1 96 ? -8.977 -3.6 -5.262 1 97.62 96 LEU B CA 1
ATOM 2929 C C . LEU B 1 96 ? -9.141 -4.047 -3.812 1 97.62 96 LEU B C 1
ATOM 2931 O O . LEU B 1 96 ? -9.391 -5.227 -3.547 1 97.62 96 LEU B O 1
ATOM 2935 N N . LEU B 1 97 ? -8.961 -3.119 -2.896 1 97.94 97 LEU B N 1
ATOM 2936 C CA . LEU B 1 97 ? -9.164 -3.436 -1.487 1 97.94 97 LEU B CA 1
ATOM 2937 C C . LEU B 1 97 ? -10.594 -3.906 -1.23 1 97.94 97 LEU B C 1
ATOM 2939 O O . LEU B 1 97 ? -10.805 -4.949 -0.611 1 97.94 97 LEU B O 1
ATOM 2943 N N . LEU B 1 98 ? -11.523 -3.164 -1.7 1 97.25 98 LEU B N 1
ATOM 2944 C CA . LEU B 1 98 ? -12.922 -3.496 -1.461 1 97.25 98 LEU B CA 1
ATOM 2945 C C . LEU B 1 98 ? -13.297 -4.805 -2.15 1 97.25 98 LEU B C 1
ATOM 2947 O O . LEU B 1 98 ? -14.047 -5.609 -1.598 1 97.25 98 LEU B O 1
ATOM 2951 N N . ARG B 1 99 ? -12.773 -5 -3.342 1 97.19 99 ARG B N 1
ATOM 2952 C CA . ARG B 1 99 ? -12.992 -6.262 -4.039 1 97.19 99 ARG B CA 1
ATOM 2953 C C . ARG B 1 99 ? -12.406 -7.43 -3.254 1 97.19 99 ARG B C 1
ATOM 2955 O O . ARG B 1 99 ? -13.031 -8.484 -3.137 1 97.19 99 ARG B O 1
ATOM 2962 N N . SER B 1 100 ? -11.242 -7.258 -2.75 1 97.75 100 SER B N 1
ATOM 2963 C CA . SER B 1 100 ? -10.609 -8.305 -1.957 1 97.75 100 SER B CA 1
ATOM 2964 C C . SER B 1 100 ? -11.445 -8.664 -0.735 1 97.75 100 SER B C 1
ATOM 2966 O O . SER B 1 100 ? -11.555 -9.836 -0.368 1 97.75 100 SER B O 1
ATOM 2968 N N . ARG B 1 101 ? -12.008 -7.668 -0.12 1 97 101 ARG B N 1
ATOM 2969 C CA . ARG B 1 101 ? -12.867 -7.902 1.033 1 97 101 ARG B CA 1
ATOM 2970 C C . ARG B 1 101 ? -14.109 -8.695 0.634 1 97 101 ARG B C 1
ATOM 2972 O O . ARG B 1 101 ? -14.57 -9.555 1.386 1 97 101 ARG B O 1
ATOM 2979 N N . ALA B 1 102 ? -14.648 -8.398 -0.501 1 97.06 102 ALA B N 1
ATOM 2980 C CA . ALA B 1 102 ? -15.805 -9.133 -1.004 1 97.06 102 ALA B CA 1
ATOM 2981 C C . ALA B 1 102 ? -15.469 -10.609 -1.218 1 97.06 102 ALA B C 1
ATOM 2983 O O . ALA B 1 102 ? -16.25 -11.484 -0.858 1 97.06 102 ALA B O 1
ATOM 2984 N N . PHE B 1 103 ? -14.328 -10.891 -1.809 1 98.38 103 PHE B N 1
ATOM 2985 C CA . PHE B 1 103 ? -13.867 -12.258 -1.98 1 98.38 103 PHE B CA 1
ATOM 2986 C C . PHE B 1 103 ? -13.734 -12.961 -0.633 1 98.38 103 PHE B C 1
ATOM 2988 O O . PHE B 1 103 ? -14.227 -14.078 -0.456 1 98.38 103 PHE B O 1
ATOM 2995 N N . GLU B 1 104 ? -13.094 -12.281 0.255 1 98.12 104 GLU B N 1
ATOM 2996 C CA . GLU B 1 104 ? -12.867 -12.867 1.571 1 98.12 104 GLU B CA 1
ATOM 2997 C C . GLU B 1 104 ? -14.188 -13.219 2.252 1 98.12 104 GLU B C 1
ATOM 2999 O O . GLU B 1 104 ? -14.344 -14.312 2.791 1 98.12 104 GLU B O 1
ATOM 3004 N N . LYS B 1 105 ? -15.109 -12.305 2.189 1 97.31 105 LYS B N 1
ATOM 3005 C CA . LYS B 1 105 ? -16.406 -12.516 2.822 1 97.31 105 LYS B CA 1
ATOM 3006 C C . LYS B 1 105 ? -17.156 -13.68 2.178 1 97.31 105 LYS B C 1
ATOM 3008 O O . LYS B 1 105 ? -17.703 -14.539 2.875 1 97.31 105 LYS B O 1
ATOM 3013 N N . ALA B 1 106 ? -17.125 -13.719 0.902 1 98.06 106 ALA B N 1
ATOM 3014 C CA . ALA B 1 106 ? -17.844 -14.75 0.166 1 98.06 106 ALA B CA 1
ATOM 3015 C C . ALA B 1 106 ? -17.25 -16.125 0.425 1 98.06 106 ALA B C 1
ATOM 3017 O O . ALA B 1 106 ? -17.969 -17.141 0.445 1 98.06 106 ALA B O 1
ATOM 3018 N N . LEU B 1 107 ? -15.992 -16.203 0.677 1 98.75 107 LEU B N 1
ATOM 3019 C CA . LEU B 1 107 ? -15.289 -17.484 0.793 1 98.75 107 LEU B CA 1
ATOM 3020 C C . LEU B 1 107 ? -15.18 -17.906 2.252 1 98.75 107 LEU B C 1
ATOM 3022 O O . LEU B 1 107 ? -14.844 -19.062 2.539 1 98.75 107 LEU B O 1
ATOM 3026 N N . ALA B 1 108 ? -15.539 -17.062 3.164 1 98.38 108 ALA B N 1
ATOM 3027 C CA . ALA B 1 108 ? -15.289 -17.234 4.594 1 98.38 108 ALA B CA 1
ATOM 3028 C C . ALA B 1 108 ? -15.953 -18.5 5.129 1 98.38 108 ALA B C 1
ATOM 3030 O O . ALA B 1 108 ? -15.438 -19.141 6.039 1 98.38 108 ALA B O 1
ATOM 3031 N N . PRO B 1 109 ? -17.109 -18.891 4.609 1 98.5 109 PRO B N 1
ATOM 3032 C CA . PRO B 1 109 ? -17.719 -20.094 5.148 1 98.5 109 PRO B CA 1
ATOM 3033 C C . PRO B 1 109 ? -16.859 -21.344 4.945 1 98.5 109 PRO B C 1
ATOM 3035 O O . PRO B 1 109 ? -16.938 -22.281 5.734 1 98.5 109 PRO B O 1
ATOM 3038 N N . ALA B 1 110 ? -15.992 -21.297 3.92 1 98.81 110 ALA B N 1
ATOM 3039 C CA . ALA B 1 110 ? -15.242 -22.516 3.572 1 98.81 110 ALA B CA 1
ATOM 3040 C C . ALA B 1 110 ? -13.742 -22.281 3.727 1 98.81 110 ALA B C 1
ATOM 3042 O O . ALA B 1 110 ? -12.984 -23.234 3.916 1 98.81 110 ALA B O 1
ATOM 3043 N N . PHE B 1 111 ? -13.336 -21.031 3.602 1 98.88 111 PHE B N 1
ATOM 3044 C CA . PHE B 1 111 ? -11.906 -20.734 3.512 1 98.88 111 PHE B CA 1
ATOM 3045 C C . PHE B 1 111 ? -11.516 -19.641 4.5 1 98.88 111 PHE B C 1
ATOM 3047 O O . PHE B 1 111 ? -12.305 -18.734 4.777 1 98.88 111 PHE B O 1
ATOM 3054 N N . ARG B 1 112 ? -10.344 -19.719 4.957 1 98.62 112 ARG B N 1
ATOM 3055 C CA . ARG B 1 112 ? -9.75 -18.656 5.773 1 98.62 112 ARG B CA 1
ATOM 3056 C C . ARG B 1 112 ? -8.625 -17.953 5.027 1 98.62 112 ARG B C 1
ATOM 3058 O O . ARG B 1 112 ? -7.738 -18.609 4.473 1 98.62 112 ARG B O 1
ATOM 3065 N N . LEU B 1 113 ? -8.648 -16.688 5.031 1 98.5 113 LEU B N 1
ATOM 3066 C CA . LEU B 1 113 ? -7.555 -15.906 4.457 1 98.5 113 LEU B CA 1
ATOM 3067 C C . LEU B 1 113 ? -6.289 -16.047 5.293 1 98.5 113 LEU B C 1
ATOM 3069 O O . LEU B 1 113 ? -6.281 -15.695 6.477 1 98.5 113 LEU B O 1
ATOM 3073 N N . VAL B 1 114 ? -5.25 -16.531 4.691 1 98.19 114 VAL B N 1
ATOM 3074 C CA . VAL B 1 114 ? -3.988 -16.75 5.391 1 98.19 114 VAL B CA 1
ATOM 3075 C C . VAL B 1 114 ? -3.055 -15.562 5.176 1 98.19 114 VAL B C 1
ATOM 3077 O O . VAL B 1 114 ? -2.262 -15.227 6.059 1 98.19 114 VAL B O 1
ATOM 3080 N N . GLN B 1 115 ? -3.184 -14.984 3.986 1 97.81 115 GLN B N 1
ATOM 3081 C CA . GLN B 1 115 ? -2.277 -13.906 3.607 1 97.81 115 GLN B CA 1
ATOM 3082 C C . GLN B 1 115 ? -2.879 -13.047 2.498 1 97.81 115 GLN B C 1
ATOM 3084 O O . GLN B 1 115 ? -3.508 -13.57 1.574 1 97.81 115 GLN B O 1
ATOM 3089 N N . ALA B 1 116 ? -2.764 -11.836 2.658 1 98.19 116 ALA B N 1
ATOM 3090 C CA . ALA B 1 116 ? -3.016 -10.859 1.598 1 98.19 116 ALA B CA 1
ATOM 3091 C C . ALA B 1 116 ? -1.807 -9.953 1.389 1 98.19 116 ALA B C 1
ATOM 3093 O O . ALA B 1 116 ? -1.263 -9.406 2.35 1 98.19 116 ALA B O 1
ATOM 3094 N N . THR B 1 117 ? -1.301 -9.828 0.177 1 98.06 117 THR B N 1
ATOM 3095 C CA . THR B 1 117 ? -0.136 -9.008 -0.13 1 98.06 117 THR B CA 1
ATOM 3096 C C . THR B 1 117 ? -0.424 -8.078 -1.309 1 98.06 117 THR B C 1
ATOM 3098 O O . THR B 1 117 ? -0.864 -8.531 -2.367 1 98.06 117 THR B O 1
ATOM 3101 N N . GLU B 1 118 ? -0.193 -6.82 -1.106 1 98 118 GLU B N 1
ATOM 3102 C CA . GLU B 1 118 ? -0.344 -5.871 -2.207 1 98 118 GLU B CA 1
ATOM 3103 C C . GLU B 1 118 ? 0.908 -5.832 -3.076 1 98 118 GLU B C 1
ATOM 3105 O O . GLU B 1 118 ? 2.029 -5.863 -2.564 1 98 118 GLU B O 1
ATOM 3110 N N . GLY B 1 119 ? 0.695 -5.836 -4.359 1 98.12 119 GLY B N 1
ATOM 3111 C CA . GLY B 1 119 ? 1.742 -5.617 -5.344 1 98.12 119 GLY B CA 1
ATOM 3112 C C . GLY B 1 119 ? 1.532 -4.363 -6.168 1 98.12 119 GLY B C 1
ATOM 3113 O O . GLY B 1 119 ? 0.413 -3.855 -6.262 1 98.12 119 GLY B O 1
ATOM 3114 N N . PHE B 1 120 ? 2.604 -3.908 -6.684 1 98.56 120 PHE B N 1
ATOM 3115 C CA . PHE B 1 120 ? 2.514 -2.713 -7.516 1 98.56 120 PHE B CA 1
ATOM 3116 C C . PHE B 1 120 ? 3.57 -2.734 -8.609 1 98.56 120 PHE B C 1
ATOM 3118 O O . PHE B 1 120 ? 4.578 -3.436 -8.5 1 98.56 120 PHE B O 1
ATOM 3125 N N . ARG B 1 121 ? 3.324 -2.029 -9.609 1 97.88 121 ARG B N 1
ATOM 3126 C CA . ARG B 1 121 ? 4.316 -1.864 -10.664 1 97.88 121 ARG B CA 1
ATOM 3127 C C . ARG B 1 121 ? 5.293 -0.74 -10.328 1 97.88 121 ARG B C 1
ATOM 3129 O O . ARG B 1 121 ? 4.875 0.356 -9.945 1 97.88 121 ARG B O 1
ATOM 3136 N N . TYR B 1 122 ? 6.523 -1.013 -10.344 1 98.31 122 TYR B N 1
ATOM 3137 C CA . TYR B 1 122 ? 7.586 -0.019 -10.234 1 98.31 122 TYR B CA 1
ATOM 3138 C C . TYR B 1 122 ? 8.18 0.292 -11.602 1 98.31 122 TYR B C 1
ATOM 3140 O O . TYR B 1 122 ? 8.672 -0.606 -12.297 1 98.31 122 TYR B O 1
ATOM 3148 N N . LYS B 1 123 ? 8.086 1.658 -12.031 1 97.12 123 LYS B N 1
ATOM 3149 C CA . LYS B 1 123 ? 8.492 2.07 -13.367 1 97.12 123 LYS B CA 1
ATOM 3150 C C . LYS B 1 123 ? 7.754 1.268 -14.438 1 97.12 123 LYS B C 1
ATOM 3152 O O . LYS B 1 123 ? 6.523 1.267 -14.484 1 97.12 123 LYS B O 1
ATOM 3157 N N . THR B 1 124 ? 8.344 0.612 -15.352 1 95.06 124 THR B N 1
ATOM 3158 C CA . THR B 1 124 ? 7.688 -0.153 -16.406 1 95.06 124 THR B CA 1
ATOM 3159 C C . THR B 1 124 ? 7.738 -1.647 -16.109 1 95.06 124 THR B C 1
ATOM 3161 O O . THR B 1 124 ? 7.582 -2.475 -17 1 95.06 124 THR B O 1
ATOM 3164 N N . GLY B 1 125 ? 7.98 -1.976 -14.898 1 95.94 125 GLY B N 1
ATOM 3165 C CA . GLY B 1 125 ? 8.078 -3.377 -14.523 1 95.94 125 GLY B CA 1
ATOM 3166 C C . GLY B 1 125 ? 9.43 -3.744 -13.938 1 95.94 125 GLY B C 1
ATOM 3167 O O . GLY B 1 125 ? 9.984 -4.805 -14.242 1 95.94 125 GLY B O 1
ATOM 3168 N N . PHE B 1 126 ? 9.969 -2.84 -13.102 1 97.31 126 PHE B N 1
ATOM 3169 C CA . PHE B 1 126 ? 11.273 -3.031 -12.477 1 97.31 126 PHE B CA 1
ATOM 3170 C C . PHE B 1 126 ? 11.133 -3.688 -11.109 1 97.31 126 PHE B C 1
ATOM 3172 O O . PHE B 1 126 ? 10.055 -3.648 -10.508 1 97.31 126 PHE B O 1
ATOM 3179 N N . ASP B 1 127 ? 12.18 -4.328 -10.766 1 97.38 127 ASP B N 1
ATOM 3180 C CA . ASP B 1 127 ? 12.398 -4.715 -9.375 1 97.38 127 ASP B CA 1
ATOM 3181 C C . ASP B 1 127 ? 12.875 -3.521 -8.547 1 97.38 127 ASP B C 1
ATOM 3183 O O . ASP B 1 127 ? 13.477 -2.588 -9.078 1 97.38 127 ASP B O 1
ATOM 3187 N N . LEU B 1 128 ? 12.648 -3.594 -7.219 1 98.12 128 LEU B N 1
ATOM 3188 C CA . LEU B 1 128 ? 13.016 -2.477 -6.355 1 98.12 128 LEU B CA 1
ATOM 3189 C C . LEU B 1 128 ? 14.531 -2.318 -6.285 1 98.12 128 LEU B C 1
ATOM 3191 O O . LEU B 1 128 ? 15.039 -1.302 -5.797 1 98.12 128 LEU B O 1
ATOM 3195 N N . THR B 1 129 ? 15.281 -3.283 -6.801 1 97.25 129 THR B N 1
ATOM 3196 C CA . THR B 1 129 ? 16.719 -3.129 -6.965 1 97.25 129 THR B CA 1
ATOM 3197 C C . THR B 1 129 ? 17.031 -2.191 -8.125 1 97.25 129 THR B C 1
ATOM 3199 O O . THR B 1 129 ? 18.188 -1.836 -8.352 1 97.25 129 THR B O 1
ATOM 3202 N N . ASP B 1 130 ? 16.016 -1.838 -8.867 1 96.62 130 ASP B N 1
ATOM 3203 C CA . ASP B 1 130 ? 16.078 -0.894 -9.977 1 96.62 130 ASP B CA 1
ATOM 3204 C C . ASP B 1 130 ? 16.594 -1.571 -11.242 1 96.62 130 ASP B C 1
ATOM 3206 O O . ASP B 1 130 ? 17.094 -0.905 -12.148 1 96.62 130 ASP B O 1
ATOM 3210 N N . TYR B 1 131 ? 16.562 -2.877 -11.258 1 97.12 131 TYR B N 1
ATOM 3211 C CA . TYR B 1 131 ? 16.766 -3.637 -12.484 1 97.12 131 TYR B CA 1
ATOM 3212 C C . TYR B 1 131 ? 15.445 -4.098 -13.086 1 97.12 131 TYR B C 1
ATOM 3214 O O . TYR B 1 131 ? 14.508 -4.41 -12.352 1 97.12 131 TYR B O 1
ATOM 3222 N N . GLU B 1 132 ? 15.406 -4.18 -14.352 1 94.31 132 GLU B N 1
ATOM 3223 C CA . GLU B 1 132 ? 14.195 -4.625 -15.023 1 94.31 132 GLU B CA 1
ATOM 3224 C C . GLU B 1 132 ? 13.93 -6.105 -14.766 1 94.31 132 GLU B C 1
ATOM 3226 O O . GLU B 1 132 ? 14.852 -6.922 -14.797 1 94.31 132 GLU B O 1
ATOM 3231 N N . ASP B 1 133 ? 12.75 -6.414 -14.461 1 91.12 133 ASP B N 1
ATOM 3232 C CA . ASP B 1 133 ? 12.32 -7.797 -14.297 1 91.12 133 ASP B CA 1
ATOM 3233 C C . ASP B 1 133 ? 11.578 -8.297 -15.539 1 91.12 133 ASP B C 1
ATOM 3235 O O . ASP B 1 133 ? 10.852 -7.535 -16.188 1 91.12 133 ASP B O 1
ATOM 3239 N N . GLY B 1 134 ? 11.766 -9.5 -15.922 1 84 134 GLY B N 1
ATOM 3240 C CA . GLY B 1 134 ? 11.039 -10.125 -17.016 1 84 134 GLY B CA 1
ATOM 3241 C C . GLY B 1 134 ? 11.555 -9.727 -18.391 1 84 134 GLY B C 1
ATOM 3242 O O . GLY B 1 134 ? 10.789 -9.672 -19.359 1 84 134 GLY B O 1
ATOM 3243 N N . THR B 1 135 ? 12.75 -9.383 -18.438 1 85.44 135 THR B N 1
ATOM 3244 C CA . THR B 1 135 ? 13.359 -9 -19.719 1 85.44 135 THR B CA 1
ATOM 3245 C C . THR B 1 135 ? 13.219 -10.125 -20.734 1 85.44 135 THR B C 1
ATOM 3247 O O . THR B 1 135 ? 13.039 -9.859 -21.938 1 85.44 135 THR B O 1
ATOM 3250 N N . GLU B 1 136 ? 13.195 -11.398 -20.328 1 87.5 136 GLU B N 1
ATOM 3251 C CA . GLU B 1 136 ? 13.18 -12.547 -21.234 1 87.5 136 GLU B CA 1
ATOM 3252 C C . GLU B 1 136 ? 11.773 -13.141 -21.344 1 87.5 136 GLU B C 1
ATOM 3254 O O . GLU B 1 136 ? 11.609 -14.281 -21.781 1 87.5 136 GLU B O 1
ATOM 3259 N N . ASN B 1 137 ? 10.828 -12.414 -20.922 1 93.75 137 ASN B N 1
ATOM 3260 C CA . ASN B 1 137 ? 9.461 -12.891 -21.047 1 93.75 137 ASN B CA 1
ATOM 3261 C C . ASN B 1 137 ? 9.094 -13.18 -22.5 1 93.75 137 ASN B C 1
ATOM 3263 O O . ASN B 1 137 ? 9.32 -12.344 -23.375 1 93.75 137 ASN B O 1
ATOM 3267 N N . PRO B 1 138 ? 8.547 -14.398 -22.734 1 95.69 138 PRO B N 1
ATOM 3268 C CA . PRO B 1 138 ? 8 -14.609 -24.078 1 95.69 138 PRO B CA 1
ATOM 3269 C C . PRO B 1 138 ? 6.844 -13.664 -24.406 1 95.69 138 PRO B C 1
ATOM 3271 O O . PRO B 1 138 ? 6.191 -13.148 -23.5 1 95.69 138 PRO B O 1
ATOM 3274 N N . HIS B 1 139 ? 6.621 -13.469 -25.734 1 94.25 139 HIS B N 1
ATOM 3275 C CA . HIS B 1 139 ? 5.582 -12.539 -26.156 1 94.25 139 HIS B CA 1
ATOM 3276 C C . HIS B 1 139 ? 4.598 -13.203 -27.109 1 94.25 139 HIS B C 1
ATOM 3278 O O . HIS B 1 139 ? 4.922 -14.219 -27.734 1 94.25 139 HIS B O 1
ATOM 3284 N N . ASP B 1 140 ? 3.477 -12.664 -27.109 1 93.94 140 ASP B N 1
ATOM 3285 C CA . ASP B 1 140 ? 2.434 -13.055 -28.062 1 93.94 140 ASP B CA 1
ATOM 3286 C C . ASP B 1 140 ? 2.234 -14.57 -28.047 1 93.94 140 ASP B C 1
ATOM 3288 O O . ASP B 1 140 ? 2.045 -15.172 -27 1 93.94 140 ASP B O 1
ATOM 3292 N N . ASP B 1 141 ? 2.383 -15.141 -29.234 1 95.69 141 ASP B N 1
ATOM 3293 C CA . ASP B 1 141 ? 2.104 -16.562 -29.359 1 95.69 141 ASP B CA 1
ATOM 3294 C C . ASP B 1 141 ? 3.045 -17.391 -28.484 1 95.69 141 ASP B C 1
ATOM 3296 O O . ASP B 1 141 ? 2.65 -18.422 -27.938 1 95.69 141 ASP B O 1
ATOM 3300 N N . ALA B 1 142 ? 4.223 -16.922 -28.359 1 96.75 142 ALA B N 1
ATOM 3301 C CA . ALA B 1 142 ? 5.184 -17.641 -27.516 1 96.75 142 ALA B CA 1
ATOM 3302 C C . ALA B 1 142 ? 4.766 -17.594 -26.047 1 96.75 142 ALA B C 1
ATOM 3304 O O . ALA B 1 142 ? 5 -18.547 -25.312 1 96.75 142 ALA B O 1
ATOM 3305 N N . ALA B 1 143 ? 4.18 -16.516 -25.703 1 97.06 143 ALA B N 1
ATOM 3306 C CA . ALA B 1 143 ? 3.674 -16.406 -24.328 1 97.06 143 ALA B CA 1
ATOM 3307 C C . ALA B 1 143 ? 2.527 -17.375 -24.094 1 97.06 143 ALA B C 1
ATOM 3309 O O . ALA B 1 143 ? 2.463 -18.031 -23.047 1 97.06 143 ALA B O 1
ATOM 3310 N N . VAL B 1 144 ? 1.683 -17.453 -25.047 1 97 144 VAL B N 1
ATOM 3311 C CA . VAL B 1 144 ? 0.551 -18.375 -24.953 1 97 144 VAL B CA 1
ATOM 3312 C C . VAL B 1 144 ? 1.059 -19.812 -24.828 1 97 144 VAL B C 1
ATOM 3314 O O . VAL B 1 144 ? 0.615 -20.547 -23.953 1 97 144 VAL B O 1
ATOM 3317 N N . GLU B 1 145 ? 1.979 -20.156 -25.625 1 97.19 145 GLU B N 1
ATOM 3318 C CA . GLU B 1 145 ? 2.527 -21.5 -25.641 1 97.19 145 GLU B CA 1
ATOM 3319 C C . GLU B 1 145 ? 3.225 -21.828 -24.328 1 97.19 145 GLU B C 1
ATOM 3321 O O . GLU B 1 145 ? 3.127 -22.953 -23.828 1 97.19 145 GLU B O 1
ATOM 3326 N N . ALA B 1 146 ? 3.887 -20.875 -23.812 1 97.94 146 ALA B N 1
ATOM 3327 C CA . ALA B 1 146 ? 4.641 -21.078 -22.578 1 97.94 146 ALA B CA 1
ATOM 3328 C C . ALA B 1 146 ? 3.707 -21.172 -21.375 1 97.94 146 ALA B C 1
ATOM 3330 O O . ALA B 1 146 ? 3.924 -21.969 -20.469 1 97.94 146 ALA B O 1
ATOM 3331 N N . ALA B 1 147 ? 2.635 -20.422 -21.391 1 98.31 147 ALA B N 1
ATOM 3332 C CA . ALA B 1 147 ? 1.839 -20.219 -20.188 1 98.31 147 ALA B CA 1
ATOM 3333 C C . ALA B 1 147 ? 0.683 -21.203 -20.109 1 98.31 147 ALA B C 1
ATOM 3335 O O . ALA B 1 147 ? 0.191 -21.516 -19.016 1 98.31 147 ALA B O 1
ATOM 3336 N N . LEU B 1 148 ? 0.245 -21.688 -21.266 1 98.38 148 LEU B N 1
ATOM 3337 C CA . LEU B 1 148 ? -1.069 -22.312 -21.266 1 98.38 148 LEU B CA 1
ATOM 3338 C C . LEU B 1 148 ? -0.979 -23.75 -21.781 1 98.38 148 LEU B C 1
ATOM 3340 O O . LEU B 1 148 ? -0.186 -24.047 -22.672 1 98.38 148 LEU B O 1
ATOM 3344 N N . THR B 1 149 ? -1.814 -24.609 -21.203 1 97.62 149 THR B N 1
A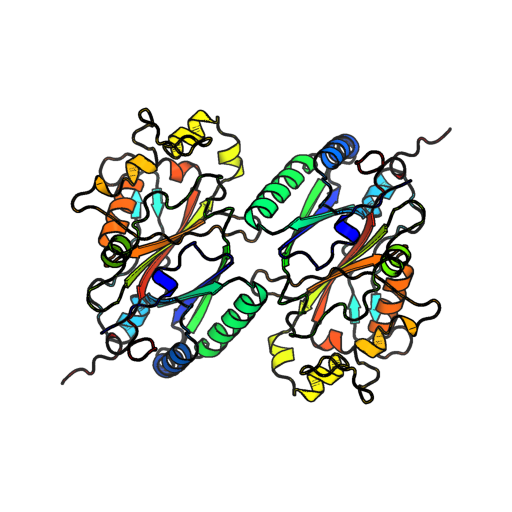TOM 3345 C CA . THR B 1 149 ? -2.061 -25.922 -21.781 1 97.62 149 THR B CA 1
ATOM 3346 C C . THR B 1 149 ? -3.037 -25.844 -22.938 1 97.62 149 THR B C 1
ATOM 3348 O O . THR B 1 149 ? -3.637 -24.781 -23.188 1 97.62 149 THR B O 1
ATOM 3351 N N . ASP B 1 150 ? -3.209 -26.969 -23.578 1 95.19 150 ASP B N 1
ATOM 3352 C CA . ASP B 1 150 ? -4.129 -27.016 -24.703 1 95.19 150 ASP B CA 1
ATOM 3353 C C . ASP B 1 150 ? -5.562 -26.734 -24.266 1 95.19 150 ASP B C 1
ATOM 3355 O O . ASP B 1 150 ? -6.363 -26.219 -25.047 1 95.19 150 ASP B O 1
ATOM 3359 N N . SER B 1 151 ? -5.867 -27.047 -23.016 1 94.5 151 SER B N 1
ATOM 3360 C CA . SER B 1 151 ? -7.219 -26.859 -22.516 1 94.5 151 SER B CA 1
ATOM 3361 C C . SER B 1 151 ? -7.469 -25.391 -22.141 1 94.5 151 SER B C 1
ATOM 3363 O O . SER B 1 151 ? -8.602 -25.016 -21.844 1 94.5 151 SER B O 1
ATOM 3365 N N . GLY B 1 152 ? -6.41 -24.594 -22.062 1 96.56 152 GLY B N 1
ATOM 3366 C CA . GLY B 1 152 ? -6.531 -23.219 -21.609 1 96.56 152 GLY B CA 1
ATOM 3367 C C . GLY B 1 152 ? -6.184 -23.031 -20.156 1 96.56 152 GLY B C 1
ATOM 3368 O O . GLY B 1 152 ? -6.191 -21.906 -19.641 1 96.56 152 GLY B O 1
ATOM 3369 N N . ALA B 1 153 ? -5.832 -24.125 -19.5 1 98.12 153 ALA B N 1
ATOM 3370 C CA . ALA B 1 153 ? -5.375 -24.047 -18.125 1 98.12 153 ALA B CA 1
ATOM 3371 C C . ALA B 1 153 ? -3.934 -23.547 -18.047 1 98.12 153 ALA B C 1
ATOM 3373 O O . ALA B 1 153 ? -3.23 -23.5 -19.047 1 98.12 153 ALA B O 1
ATOM 3374 N N . SER B 1 154 ? -3.588 -23.141 -16.891 1 98.69 154 SER B N 1
ATOM 3375 C CA . SER B 1 154 ? -2.221 -22.719 -16.594 1 98.69 154 SER B CA 1
ATOM 3376 C C . SER B 1 154 ? -1.791 -23.156 -15.203 1 98.69 154 SER B C 1
ATOM 3378 O O . SER B 1 154 ? -2.605 -23.672 -14.422 1 98.69 154 SER B O 1
ATOM 3380 N N . PHE B 1 155 ? -0.544 -23.109 -14.977 1 98.94 155 PHE B N 1
ATOM 3381 C CA . PHE B 1 155 ? 0.056 -23.391 -13.672 1 98.94 155 PHE B CA 1
ATOM 3382 C C . PHE B 1 155 ? 0.844 -22.172 -13.18 1 98.94 155 PHE B C 1
ATOM 3384 O O . PHE B 1 155 ? 1.679 -21.641 -13.906 1 98.94 155 PHE B O 1
ATOM 3391 N N . ALA B 1 156 ? 0.536 -21.766 -12 1 98.94 156 ALA B N 1
ATOM 3392 C CA . ALA B 1 156 ? 1.193 -20.594 -11.422 1 98.94 156 ALA B CA 1
ATOM 3393 C C . ALA B 1 156 ? 2.154 -21 -10.312 1 98.94 156 ALA B C 1
ATOM 3395 O O . ALA B 1 156 ? 1.791 -21.766 -9.414 1 98.94 156 ALA B O 1
ATOM 3396 N N . ALA B 1 157 ? 3.354 -20.531 -10.391 1 98.94 157 ALA B N 1
ATOM 3397 C CA . ALA B 1 157 ? 4.332 -20.594 -9.305 1 98.94 157 ALA B CA 1
ATOM 3398 C C . ALA B 1 157 ? 4.535 -19.234 -8.664 1 98.94 157 ALA B C 1
ATOM 3400 O O . ALA B 1 157 ? 4.824 -18.25 -9.359 1 98.94 157 ALA B O 1
ATOM 3401 N N . ILE B 1 158 ? 4.371 -19.188 -7.375 1 98.88 158 ILE B N 1
ATOM 3402 C CA . ILE B 1 158 ? 4.414 -17.906 -6.68 1 98.88 158 ILE B CA 1
ATOM 3403 C C . ILE B 1 158 ? 5.379 -17.984 -5.5 1 98.88 158 ILE B C 1
ATOM 3405 O O . ILE B 1 158 ? 5.352 -18.953 -4.734 1 98.88 158 ILE B O 1
ATOM 3409 N N . GLN B 1 159 ? 6.258 -17.016 -5.371 1 98.88 159 GLN B N 1
ATOM 3410 C CA . GLN B 1 159 ? 7.137 -16.844 -4.219 1 98.88 159 GLN B CA 1
ATOM 3411 C C . GLN B 1 159 ? 7.152 -15.398 -3.754 1 98.88 159 GLN B C 1
ATOM 3413 O O . GLN B 1 159 ? 7.148 -14.477 -4.574 1 98.88 159 GLN B O 1
ATOM 3418 N N . GLN B 1 160 ? 7.117 -15.219 -2.5 1 98.88 160 GLN B N 1
ATOM 3419 C CA . GLN B 1 160 ? 7.406 -13.914 -1.93 1 98.88 160 GLN B CA 1
ATOM 3420 C C . GLN B 1 160 ? 8.867 -13.812 -1.5 1 98.88 160 GLN B C 1
ATOM 3422 O O . GLN B 1 160 ? 9.336 -14.594 -0.669 1 98.88 160 GLN B O 1
ATOM 3427 N N . TRP B 1 161 ? 9.602 -12.898 -2.078 1 98.81 161 TRP B N 1
ATOM 3428 C CA . TRP B 1 161 ? 11 -12.656 -1.759 1 98.81 161 TRP B CA 1
ATOM 3429 C C . TRP B 1 161 ? 11.172 -11.352 -0.988 1 98.81 161 TRP B C 1
ATOM 3431 O O . TRP B 1 161 ? 10.586 -10.328 -1.355 1 98.81 161 TRP B O 1
ATOM 3441 N N . GLN B 1 162 ? 11.875 -11.375 0.072 1 98.81 162 GLN B N 1
ATOM 3442 C CA . GLN B 1 162 ? 12.234 -10.164 0.806 1 98.81 162 GLN B CA 1
ATOM 3443 C C . GLN B 1 162 ? 13.641 -9.695 0.44 1 98.81 162 GLN B C 1
ATOM 3445 O O . GLN B 1 162 ? 14.602 -10.461 0.535 1 98.81 162 GLN B O 1
ATOM 3450 N N . HIS B 1 163 ? 13.766 -8.453 0.033 1 98.75 163 HIS B N 1
ATOM 3451 C CA . HIS B 1 163 ? 15.047 -7.906 -0.373 1 98.75 163 HIS B CA 1
ATOM 3452 C C . HIS B 1 163 ? 15.75 -7.227 0.798 1 98.75 163 HIS B C 1
ATOM 3454 O O . HIS B 1 163 ? 15.109 -6.555 1.607 1 98.75 163 HIS B O 1
ATOM 3460 N N . ASP B 1 164 ? 17.016 -7.418 0.876 1 98.25 164 ASP B N 1
ATOM 3461 C CA . ASP B 1 164 ? 17.891 -6.531 1.639 1 98.25 164 ASP B CA 1
ATOM 3462 C C . ASP B 1 164 ? 18.312 -5.324 0.806 1 98.25 164 ASP B C 1
ATOM 3464 O O . ASP B 1 164 ? 19.453 -5.246 0.339 1 98.25 164 ASP B O 1
ATOM 3468 N N . LEU B 1 165 ? 17.438 -4.418 0.696 1 97.69 165 LEU B N 1
ATOM 3469 C CA . LEU B 1 165 ? 17.656 -3.287 -0.203 1 97.69 165 LEU B CA 1
ATOM 3470 C C . LEU B 1 165 ? 18.844 -2.447 0.252 1 97.69 165 LEU B C 1
ATOM 3472 O O . LEU B 1 165 ? 19.625 -1.955 -0.575 1 97.69 165 LEU B O 1
ATOM 3476 N N . ASP B 1 166 ? 19 -2.26 1.523 1 96.12 166 ASP B N 1
ATOM 3477 C CA . ASP B 1 166 ? 20.125 -1.493 2.041 1 96.12 166 ASP B CA 1
ATOM 3478 C C . ASP B 1 166 ? 21.453 -2.211 1.771 1 96.12 166 ASP B C 1
ATOM 3480 O O . ASP B 1 166 ? 22.422 -1.588 1.344 1 96.12 166 ASP B O 1
ATOM 3484 N N . GLY B 1 167 ? 21.406 -3.512 2.043 1 97.19 167 GLY B N 1
ATOM 3485 C CA . GLY B 1 167 ? 22.594 -4.289 1.738 1 97.19 167 GLY B CA 1
ATOM 3486 C C . GLY B 1 167 ? 22.984 -4.25 0.27 1 97.19 167 GLY B C 1
ATOM 3487 O O . GLY B 1 167 ? 24.156 -4.109 -0.071 1 97.19 167 GLY B O 1
ATOM 3488 N N . PHE B 1 168 ? 22.031 -4.328 -0.584 1 97.88 168 PHE B N 1
ATOM 3489 C CA . PHE B 1 168 ? 22.266 -4.293 -2.021 1 97.88 168 PHE B CA 1
ATOM 3490 C C . PHE B 1 168 ? 22.812 -2.932 -2.445 1 97.88 168 PHE B C 1
ATOM 3492 O O . PHE B 1 168 ? 23.781 -2.854 -3.207 1 97.88 168 PHE B O 1
ATOM 3499 N N . ALA B 1 169 ? 22.25 -1.903 -1.938 1 95.31 169 ALA B N 1
ATOM 3500 C CA . ALA B 1 169 ? 22.656 -0.545 -2.293 1 95.31 169 ALA B CA 1
ATOM 3501 C C . ALA B 1 169 ? 24.078 -0.258 -1.83 1 95.31 169 ALA B C 1
ATOM 3503 O O . ALA B 1 169 ? 24.766 0.572 -2.422 1 95.31 169 ALA B O 1
ATOM 3504 N N . ALA B 1 170 ? 24.5 -0.912 -0.851 1 96.56 170 ALA B N 1
ATOM 3505 C CA . ALA B 1 170 ? 25.812 -0.666 -0.261 1 96.56 170 ALA B CA 1
ATOM 3506 C C . ALA B 1 170 ? 26.906 -1.365 -1.058 1 96.56 170 ALA B C 1
ATOM 3508 O O . ALA B 1 170 ? 28.094 -1.068 -0.885 1 96.56 170 ALA B O 1
ATOM 3509 N N . LEU B 1 171 ? 26.562 -2.244 -1.953 1 97.94 171 LEU B N 1
ATOM 3510 C CA . LEU B 1 171 ? 27.547 -2.949 -2.768 1 97.94 171 LEU B CA 1
ATOM 3511 C C . LEU B 1 171 ? 28.109 -2.037 -3.85 1 97.94 171 LEU B C 1
ATOM 3513 O O . LEU B 1 171 ? 27.422 -1.142 -4.336 1 97.94 171 LEU B O 1
ATOM 3517 N N . PRO B 1 172 ? 29.375 -2.348 -4.223 1 97.62 172 PRO B N 1
ATOM 3518 C CA . PRO B 1 172 ? 29.875 -1.654 -5.414 1 97.62 172 PRO B CA 1
ATOM 3519 C C . PRO B 1 172 ? 29.031 -1.922 -6.648 1 97.62 172 PRO B C 1
ATOM 3521 O O . PRO B 1 172 ? 28.5 -3.027 -6.816 1 97.62 172 PRO B O 1
ATOM 3524 N N . ALA B 1 173 ? 28.969 -0.953 -7.469 1 97 173 ALA B N 1
ATOM 3525 C CA . ALA B 1 173 ? 28.109 -1.025 -8.656 1 97 173 ALA B CA 1
ATOM 3526 C C . ALA B 1 173 ? 28.422 -2.279 -9.469 1 97 173 ALA B C 1
ATOM 3528 O O . ALA B 1 173 ? 27.5 -2.961 -9.938 1 97 173 ALA B O 1
ATOM 3529 N N . GLN B 1 174 ? 29.656 -2.551 -9.625 1 96.81 174 GLN B N 1
ATOM 3530 C CA . GLN B 1 174 ? 30.047 -3.713 -10.422 1 96.81 174 GLN B CA 1
ATOM 3531 C C . GLN B 1 174 ? 29.547 -5.008 -9.781 1 96.81 174 GLN B C 1
ATOM 3533 O O . GLN B 1 174 ? 29.141 -5.938 -10.484 1 96.81 174 GLN B O 1
ATOM 3538 N N . GLU B 1 175 ? 29.609 -5.055 -8.508 1 97.75 175 GLU B N 1
ATOM 3539 C CA . GLU B 1 175 ? 29.141 -6.246 -7.809 1 97.75 175 GLU B CA 1
ATOM 3540 C C . GLU B 1 175 ? 27.641 -6.414 -7.957 1 97.75 175 GLU B C 1
ATOM 3542 O O . GLU B 1 175 ? 27.141 -7.531 -8.148 1 97.75 175 GLU B O 1
ATOM 3547 N N . ARG B 1 176 ? 26.875 -5.34 -7.848 1 98.38 176 ARG B N 1
ATOM 3548 C CA . ARG B 1 176 ? 25.438 -5.391 -8.086 1 98.38 176 ARG B CA 1
ATOM 3549 C C . ARG B 1 176 ? 25.125 -5.91 -9.484 1 98.38 176 ARG B C 1
ATOM 3551 O O . ARG B 1 176 ? 24.312 -6.82 -9.648 1 98.38 176 ARG B O 1
ATOM 3558 N N . ASP B 1 177 ? 25.844 -5.352 -10.43 1 98.38 177 ASP B N 1
ATOM 3559 C CA . ASP B 1 177 ? 25.688 -5.793 -11.812 1 98.38 177 ASP B CA 1
ATOM 3560 C C . ASP B 1 177 ? 26.016 -7.277 -11.961 1 98.38 177 ASP B C 1
ATOM 3562 O O . ASP B 1 177 ? 25.359 -7.996 -12.703 1 98.38 177 ASP B O 1
ATOM 3566 N N . HIS B 1 178 ? 27.016 -7.699 -11.273 1 98.25 178 HIS B N 1
ATOM 3567 C CA . HIS B 1 178 ? 27.469 -9.086 -11.367 1 98.25 178 HIS B CA 1
ATOM 3568 C C . HIS B 1 178 ? 26.469 -10.031 -10.719 1 98.25 178 HIS B C 1
ATOM 3570 O O . HIS B 1 178 ? 26.297 -11.164 -11.172 1 98.25 178 HIS B O 1
ATOM 3576 N N . ILE B 1 179 ? 25.844 -9.625 -9.664 1 98.31 179 ILE B N 1
ATOM 3577 C CA . ILE B 1 179 ? 24.797 -10.438 -9.039 1 98.31 179 ILE B CA 1
ATOM 3578 C C . ILE B 1 179 ? 23.641 -10.641 -10.016 1 98.31 179 ILE B C 1
ATOM 3580 O O . ILE B 1 179 ? 23.172 -11.758 -10.195 1 98.31 179 ILE B O 1
ATOM 3584 N N . ILE B 1 180 ? 23.281 -9.578 -10.68 1 97.94 180 ILE B N 1
ATOM 3585 C CA . ILE B 1 180 ? 22.156 -9.609 -11.609 1 97.94 180 ILE B CA 1
ATOM 3586 C C . ILE B 1 180 ? 22.594 -10.234 -12.93 1 97.94 180 ILE B C 1
ATOM 3588 O O . ILE B 1 180 ? 21.875 -11.039 -13.516 1 97.94 180 ILE B O 1
ATOM 3592 N N . GLY B 1 181 ? 23.766 -9.914 -13.422 1 97.75 181 GLY B N 1
ATOM 3593 C CA . GLY B 1 181 ? 24.281 -10.352 -14.703 1 97.75 181 GLY B CA 1
ATOM 3594 C C . GLY B 1 181 ? 24.031 -9.359 -15.82 1 97.75 181 GLY B C 1
ATOM 3595 O O . GLY B 1 181 ? 24.234 -9.672 -17 1 97.75 181 GLY B O 1
ATOM 3596 N N . ARG B 1 182 ? 23.594 -8.133 -15.477 1 97.62 182 ARG B N 1
ATOM 3597 C CA . ARG B 1 182 ? 23.328 -7.059 -16.422 1 97.62 182 ARG B CA 1
ATOM 3598 C C . ARG B 1 182 ? 23.844 -5.723 -15.891 1 97.62 182 ARG B C 1
ATOM 3600 O O . ARG B 1 182 ? 23.875 -5.504 -14.68 1 97.62 182 ARG B O 1
ATOM 3607 N N . ARG B 1 183 ? 24.141 -4.914 -16.812 1 96.56 183 ARG B N 1
ATOM 3608 C CA . ARG B 1 183 ? 24.562 -3.564 -16.453 1 96.56 183 ARG B CA 1
ATOM 3609 C C . ARG B 1 183 ? 23.344 -2.688 -16.141 1 96.56 183 ARG B C 1
ATOM 3611 O O . ARG B 1 183 ? 22.422 -2.598 -16.938 1 96.56 183 ARG B O 1
ATOM 3618 N N . HIS B 1 184 ? 23.438 -2.113 -15 1 95.5 184 HIS B N 1
ATOM 3619 C CA . HIS B 1 184 ? 22.328 -1.323 -14.492 1 95.5 184 HIS B CA 1
ATOM 3620 C C . HIS B 1 184 ? 21.969 -0.198 -15.461 1 95.5 184 HIS B C 1
ATOM 3622 O O . HIS B 1 184 ? 20.781 0.056 -15.711 1 95.5 184 HIS B O 1
ATOM 3628 N N . SER B 1 185 ? 22.906 0.404 -16.125 1 93.81 185 SER B N 1
ATOM 3629 C CA . SER B 1 185 ? 22.734 1.642 -16.875 1 93.81 185 SER B CA 1
ATOM 3630 C C . SER B 1 185 ? 21.969 1.399 -18.172 1 93.81 185 SER B C 1
ATOM 3632 O O . SER B 1 185 ? 21.219 2.264 -18.625 1 93.81 185 SER B O 1
ATOM 3634 N N . ASP B 1 186 ? 22.141 0.179 -18.766 1 93.69 186 ASP B N 1
ATOM 3635 C CA . ASP B 1 186 ? 21.547 -0.002 -20.078 1 93.69 186 ASP B CA 1
ATOM 3636 C C . ASP B 1 186 ? 20.906 -1.382 -20.219 1 93.69 186 ASP B C 1
ATOM 3638 O O . ASP B 1 186 ? 20.484 -1.78 -21.297 1 93.69 186 ASP B O 1
ATOM 3642 N N . ASN B 1 187 ? 20.938 -2.135 -19.141 1 93.69 187 ASN B N 1
ATOM 3643 C CA . ASN B 1 187 ? 20.234 -3.412 -19.062 1 93.69 187 ASN B CA 1
ATOM 3644 C C . ASN B 1 187 ? 20.891 -4.465 -19.969 1 93.69 187 ASN B C 1
ATOM 3646 O O . ASN B 1 187 ? 20.281 -5.48 -20.281 1 93.69 187 ASN B O 1
ATOM 3650 N N . GLU B 1 188 ? 22.125 -4.215 -20.359 1 95.19 188 GLU B N 1
ATOM 3651 C CA . GLU B 1 188 ? 22.812 -5.188 -21.203 1 95.19 188 GLU B CA 1
ATOM 3652 C C . GLU B 1 188 ? 23.422 -6.309 -20.359 1 95.19 188 GLU B C 1
ATOM 3654 O O . GLU B 1 188 ? 23.969 -6.059 -19.281 1 95.19 188 GLU B O 1
ATOM 3659 N N . GLU B 1 189 ? 23.312 -7.477 -20.844 1 95.38 189 GLU B N 1
ATOM 3660 C CA . GLU B 1 189 ? 23.922 -8.609 -20.172 1 95.38 189 GLU B CA 1
ATOM 3661 C C . GLU B 1 189 ? 25.453 -8.5 -20.188 1 95.38 189 GLU B C 1
ATOM 3663 O O . GLU B 1 189 ? 26.031 -8.102 -21.203 1 95.38 189 GLU B O 1
ATOM 3668 N N . LEU B 1 190 ? 26 -8.953 -19.125 1 96.81 190 LEU B N 1
ATOM 3669 C CA . LEU B 1 190 ? 27.453 -8.883 -18.984 1 96.81 190 LEU B CA 1
ATOM 3670 C C . LEU B 1 190 ? 28.094 -10.211 -19.359 1 96.81 190 LEU B C 1
ATOM 3672 O O . LEU B 1 190 ? 27.875 -11.227 -18.703 1 96.81 190 LEU B O 1
ATOM 3676 N N . ASP B 1 191 ? 28.953 -10.18 -20.281 1 94.44 191 ASP B N 1
ATOM 3677 C CA . ASP B 1 191 ? 29.656 -11.383 -20.719 1 94.44 191 ASP B CA 1
ATOM 3678 C C . ASP B 1 191 ? 30.562 -11.914 -19.609 1 94.44 191 ASP B C 1
ATOM 3680 O O . ASP B 1 191 ? 30.703 -13.133 -19.453 1 94.44 191 ASP B O 1
ATOM 3684 N N . ASP B 1 192 ? 31.125 -11.055 -18.891 1 95.56 192 ASP B N 1
ATOM 3685 C CA . ASP B 1 192 ? 32.094 -11.453 -17.875 1 95.56 192 ASP B CA 1
ATOM 3686 C C . ASP B 1 192 ? 31.422 -11.656 -16.516 1 95.56 192 ASP B C 1
ATOM 3688 O O . ASP B 1 192 ? 32.094 -11.742 -15.492 1 95.56 192 ASP B O 1
ATOM 3692 N N . ALA B 1 193 ? 30.109 -11.656 -16.5 1 97.12 193 ALA B N 1
ATOM 3693 C CA . ALA B 1 193 ? 29.438 -11.938 -15.234 1 97.12 193 ALA B CA 1
ATOM 3694 C C . ALA B 1 193 ? 29.812 -13.32 -14.711 1 97.12 193 ALA B C 1
ATOM 3696 O O . ALA B 1 193 ? 30.047 -14.25 -15.5 1 97.12 193 ALA B O 1
ATOM 3697 N N . PRO B 1 194 ? 29.906 -13.422 -13.398 1 98.06 194 PRO B N 1
ATOM 3698 C CA . PRO B 1 194 ? 30.219 -14.742 -12.844 1 98.06 194 PRO B CA 1
ATOM 3699 C C . PRO B 1 194 ? 29.125 -15.766 -13.109 1 98.06 194 PRO B C 1
ATOM 3701 O O . PRO B 1 194 ? 28 -15.398 -13.469 1 98.06 194 PRO B O 1
ATOM 3704 N N . GLU B 1 195 ? 29.406 -17.062 -12.906 1 97.56 195 GLU B N 1
ATOM 3705 C CA . GLU B 1 195 ? 28.453 -18.141 -13.117 1 97.56 195 GLU B CA 1
ATOM 3706 C C . GLU B 1 195 ? 27.266 -18.016 -12.164 1 97.56 195 GLU B C 1
ATOM 3708 O O . GLU B 1 195 ? 26.172 -18.516 -12.445 1 97.56 195 GLU B O 1
ATOM 3713 N N . SER B 1 196 ? 27.453 -17.344 -11.047 1 98.06 196 SER B N 1
ATOM 3714 C CA . SER B 1 196 ? 26.406 -17.172 -10.031 1 98.06 196 SER B CA 1
ATOM 3715 C C . SER B 1 196 ? 25.438 -16.062 -10.414 1 98.06 196 SER B C 1
ATOM 3717 O O . SER B 1 196 ? 24.422 -15.867 -9.742 1 98.06 196 SER B O 1
ATOM 3719 N N . ALA B 1 197 ? 25.75 -15.367 -11.508 1 98.31 197 ALA B N 1
ATOM 3720 C CA . ALA B 1 197 ? 24.859 -14.289 -11.922 1 98.31 197 ALA B CA 1
ATOM 3721 C C . ALA B 1 197 ? 23.453 -14.82 -12.188 1 98.31 197 ALA B C 1
ATOM 3723 O O . ALA B 1 197 ? 23.281 -15.891 -12.781 1 98.31 197 ALA B O 1
ATOM 3724 N N . HIS B 1 198 ? 22.484 -14.039 -11.812 1 97.69 198 HIS B N 1
ATOM 3725 C CA . HIS B 1 198 ? 21.094 -14.461 -11.922 1 97.69 198 HIS B CA 1
ATOM 3726 C C . HIS B 1 198 ? 20.719 -14.797 -13.359 1 97.69 198 HIS B C 1
ATOM 3728 O O . HIS B 1 198 ? 20.078 -15.812 -13.625 1 97.69 198 HIS B O 1
ATOM 3734 N N . THR B 1 199 ? 21.125 -13.938 -14.312 1 96.69 199 THR B N 1
ATOM 3735 C CA . THR B 1 199 ? 20.781 -14.133 -15.711 1 96.69 199 THR B CA 1
ATOM 3736 C C . THR B 1 199 ? 21.391 -15.43 -16.234 1 96.69 199 THR B C 1
ATOM 3738 O O . THR B 1 199 ? 20.828 -16.078 -17.125 1 96.69 199 THR B O 1
ATOM 3741 N N . LYS B 1 200 ? 22.516 -15.773 -15.727 1 96.62 200 LYS B N 1
ATOM 3742 C CA . LYS B 1 200 ? 23.141 -17.016 -16.156 1 96.62 200 LYS B CA 1
ATOM 3743 C C . LYS B 1 200 ? 22.484 -18.234 -15.508 1 96.62 200 LYS B C 1
ATOM 3745 O O . LYS B 1 200 ? 22.312 -19.266 -16.141 1 96.62 200 LYS B O 1
ATOM 3750 N N . ARG B 1 201 ? 22.141 -18.062 -14.266 1 97.06 201 ARG B N 1
ATOM 3751 C CA . ARG B 1 201 ? 21.484 -19.156 -13.555 1 97.06 201 ARG B CA 1
ATOM 3752 C C . ARG B 1 201 ? 20.109 -19.453 -14.148 1 97.06 201 ARG B C 1
ATOM 3754 O O . ARG B 1 201 ? 19.641 -20.594 -14.109 1 97.06 201 ARG B O 1
ATOM 3761 N N . THR B 1 202 ? 19.438 -18.422 -14.742 1 96.31 202 THR B N 1
ATOM 3762 C CA . THR B 1 202 ? 18.047 -18.578 -15.109 1 96.31 202 THR B CA 1
ATOM 3763 C C . THR B 1 202 ? 17.859 -18.359 -16.609 1 96.31 202 THR B C 1
ATOM 3765 O O . THR B 1 202 ? 16.75 -18.062 -17.062 1 96.31 202 THR B O 1
ATOM 3768 N N . ALA B 1 203 ? 18.906 -18.438 -17.375 1 94.62 203 ALA B N 1
ATOM 3769 C CA . ALA B 1 203 ? 18.781 -18.328 -18.828 1 94.62 203 ALA B CA 1
ATOM 3770 C C . ALA B 1 203 ? 17.875 -19.422 -19.375 1 94.62 203 ALA B C 1
ATOM 3772 O O . ALA B 1 203 ? 18.297 -20.562 -19.531 1 94.62 203 ALA B O 1
ATOM 3773 N N . GLN B 1 204 ? 16.703 -19.062 -19.781 1 93.44 204 GLN B N 1
ATOM 3774 C CA . GLN B 1 204 ? 15.633 -20.031 -20.062 1 93.44 204 GLN B CA 1
ATOM 3775 C C . GLN B 1 204 ? 16 -20.922 -21.25 1 93.44 204 GLN B C 1
ATOM 3777 O O . GLN B 1 204 ? 15.633 -22.094 -21.281 1 93.44 204 GLN B O 1
ATOM 3782 N N . GLU B 1 205 ? 16.766 -20.375 -22.203 1 93.75 205 GLU B N 1
ATOM 3783 C CA . GLU B 1 205 ? 17.156 -21.125 -23.391 1 93.75 205 GLU B CA 1
ATOM 3784 C C . GLU B 1 205 ? 18.25 -22.125 -23.094 1 93.75 205 GLU B C 1
ATOM 3786 O O . GLU B 1 205 ? 18.547 -23.016 -23.922 1 93.75 205 GLU B O 1
ATOM 3791 N N . SER B 1 206 ? 18.859 -22 -21.938 1 93 206 SER B N 1
ATOM 3792 C CA . SER B 1 206 ? 20.016 -22.828 -21.625 1 93 206 SER B CA 1
ATOM 3793 C C . SER B 1 206 ? 19.594 -24.172 -21.062 1 93 206 SER B C 1
ATOM 3795 O O . SER B 1 206 ? 20.438 -25.062 -20.891 1 93 206 SER B O 1
ATOM 3797 N N . PHE B 1 207 ? 18.391 -24.359 -20.797 1 95.75 207 PHE B N 1
ATOM 3798 C CA . PHE B 1 207 ? 17.875 -25.609 -20.266 1 95.75 207 PHE B CA 1
ATOM 3799 C C . PHE B 1 207 ? 17.469 -26.547 -21.391 1 95.75 207 PHE B C 1
ATOM 3801 O O . PHE B 1 207 ? 17.281 -26.125 -22.531 1 95.75 207 PHE B O 1
ATOM 3808 N N . THR B 1 208 ? 17.391 -27.891 -21.062 1 95.56 208 THR B N 1
ATOM 3809 C CA . THR B 1 208 ? 16.844 -28.906 -21.953 1 95.56 208 THR B CA 1
ATOM 3810 C C . THR B 1 208 ? 15.797 -29.75 -21.234 1 95.56 208 THR B C 1
ATOM 3812 O O . THR B 1 208 ? 16.125 -30.516 -20.328 1 95.56 208 THR B O 1
ATOM 3815 N N . PRO B 1 209 ? 14.586 -29.609 -21.656 1 96.06 209 PRO B N 1
ATOM 3816 C CA . PRO B 1 209 ? 14.055 -28.641 -22.625 1 96.06 209 PRO B CA 1
ATOM 3817 C C . PRO B 1 209 ? 14.148 -27.203 -22.141 1 96.06 209 PRO B C 1
ATOM 3819 O O . PRO B 1 209 ? 14.375 -26.969 -20.953 1 96.06 209 PRO B O 1
ATOM 3822 N N . GLU B 1 210 ? 13.969 -26.234 -23.047 1 96.62 210 GLU B N 1
ATOM 3823 C CA . GLU B 1 210 ? 13.969 -24.828 -22.672 1 96.62 210 GLU B CA 1
ATOM 3824 C C . GLU B 1 210 ? 12.93 -24.531 -21.594 1 96.62 210 GLU B C 1
ATOM 3826 O O . GLU B 1 210 ? 11.828 -25.094 -21.625 1 96.62 210 GLU B O 1
ATOM 3831 N N . ALA B 1 211 ? 13.25 -23.672 -20.703 1 97.44 211 ALA B N 1
ATOM 3832 C CA . ALA B 1 211 ? 12.453 -23.453 -19.5 1 97.44 211 ALA B CA 1
ATOM 3833 C C . ALA B 1 211 ? 11.789 -22.078 -19.516 1 97.44 211 ALA B C 1
ATOM 3835 O O . ALA B 1 211 ? 11.953 -21.297 -18.578 1 97.44 211 ALA B O 1
ATOM 3836 N N . PHE B 1 212 ? 10.953 -21.844 -20.5 1 97.38 212 PHE B N 1
ATOM 3837 C CA . PHE B 1 212 ? 10.273 -20.547 -20.625 1 97.38 212 PHE B CA 1
ATOM 3838 C C . PHE B 1 212 ? 9.07 -20.484 -19.688 1 97.38 212 PHE B C 1
ATOM 3840 O O . PHE B 1 212 ? 8.312 -21.453 -19.578 1 97.38 212 PHE B O 1
ATOM 3847 N N . VAL B 1 213 ? 8.961 -19.422 -19 1 97.81 213 VAL B N 1
ATOM 3848 C CA . VAL B 1 213 ? 7.793 -19.078 -18.188 1 97.81 213 VAL B CA 1
ATOM 3849 C C . VAL B 1 213 ? 7.352 -17.641 -18.5 1 97.81 213 VAL B C 1
ATOM 3851 O O . VAL B 1 213 ? 8.117 -16.859 -19.062 1 97.81 213 VAL B O 1
ATOM 3854 N N . VAL B 1 214 ? 6.102 -17.297 -18.266 1 97.88 214 VAL B N 1
ATOM 3855 C CA . VAL B 1 214 ? 5.605 -15.93 -18.359 1 97.88 214 VAL B CA 1
ATOM 3856 C C . VAL B 1 214 ? 5.566 -15.297 -16.969 1 97.88 214 VAL B C 1
ATOM 3858 O O . VAL B 1 214 ? 4.754 -15.688 -16.125 1 97.88 214 VAL B O 1
ATOM 3861 N N . ARG B 1 215 ? 6.402 -14.336 -16.766 1 97.44 215 ARG B N 1
ATOM 3862 C CA . ARG B 1 215 ? 6.523 -13.711 -15.461 1 97.44 215 ARG B CA 1
ATOM 3863 C C . ARG B 1 215 ? 5.574 -12.523 -15.336 1 97.44 215 ARG B C 1
ATOM 3865 O O . ARG B 1 215 ? 5.422 -11.734 -16.281 1 97.44 215 ARG B O 1
ATOM 3872 N N . ARG B 1 216 ? 4.922 -12.43 -14.234 1 97.06 216 ARG B N 1
ATOM 3873 C CA . ARG B 1 216 ? 4.082 -11.305 -13.844 1 97.06 216 ARG B CA 1
ATOM 3874 C C . ARG B 1 216 ? 4.426 -10.82 -12.438 1 97.06 216 ARG B C 1
ATOM 3876 O O . ARG B 1 216 ? 3.531 -10.57 -11.625 1 97.06 216 ARG B O 1
ATOM 3883 N N . SER B 1 217 ? 5.699 -10.727 -12.133 1 97.88 217 SER B N 1
ATOM 3884 C CA . SER B 1 217 ? 6.203 -10.352 -10.82 1 97.88 217 SER B CA 1
ATOM 3885 C C . SER B 1 217 ? 5.934 -8.883 -10.523 1 97.88 217 SER B C 1
ATOM 3887 O O . SER B 1 217 ? 5.941 -8.047 -11.43 1 97.88 217 SER B O 1
ATOM 3889 N N . MET B 1 218 ? 5.703 -8.625 -9.281 1 98.19 218 MET B N 1
ATOM 3890 C CA . MET B 1 218 ? 5.48 -7.258 -8.828 1 98.19 218 MET B CA 1
ATOM 3891 C C . MET B 1 218 ? 6.148 -7.02 -7.477 1 98.19 218 MET B C 1
ATOM 3893 O O . MET B 1 218 ? 6.117 -7.887 -6.602 1 98.19 218 MET B O 1
ATOM 3897 N N . PRO B 1 219 ? 6.695 -5.824 -7.281 1 98.69 219 PRO B N 1
ATOM 3898 C CA . PRO B 1 219 ? 7.18 -5.473 -5.945 1 98.69 219 PRO B CA 1
ATOM 3899 C C . PRO B 1 219 ? 6.066 -5.445 -4.898 1 98.69 219 PRO B C 1
ATOM 3901 O O . PRO B 1 219 ? 4.895 -5.289 -5.246 1 98.69 219 PRO B O 1
ATOM 3904 N N . TRP B 1 220 ? 6.477 -5.645 -3.736 1 98.44 220 TRP B N 1
ATOM 3905 C CA . TRP B 1 220 ? 5.625 -5.445 -2.566 1 98.44 220 TRP B CA 1
ATOM 3906 C C . TRP B 1 220 ? 6.371 -4.691 -1.472 1 98.44 220 TRP B C 1
ATOM 3908 O O . TRP B 1 220 ? 7.602 -4.66 -1.46 1 98.44 220 TRP B O 1
ATOM 3918 N N . ALA B 1 221 ? 5.672 -3.961 -0.647 1 97.56 221 ALA B N 1
ATOM 3919 C CA . ALA B 1 221 ? 6.195 -3.273 0.53 1 97.56 221 ALA B CA 1
ATOM 3920 C C . ALA B 1 221 ? 5.168 -3.254 1.657 1 97.56 221 ALA B C 1
ATOM 3922 O O . ALA B 1 221 ? 4.023 -2.838 1.454 1 97.56 221 ALA B O 1
ATOM 3923 N N . GLU B 1 222 ? 5.559 -3.686 2.783 1 94.44 222 GLU B N 1
ATOM 3924 C CA . GLU B 1 222 ? 4.668 -3.758 3.939 1 94.44 222 GLU B CA 1
ATOM 3925 C C . GLU B 1 222 ? 5.461 -3.809 5.242 1 94.44 222 GLU B C 1
ATOM 3927 O O . GLU B 1 222 ? 6.438 -4.555 5.352 1 94.44 222 GLU B O 1
ATOM 3932 N N . ASN B 1 223 ? 5.078 -3.002 6.223 1 91.81 223 ASN B N 1
ATOM 3933 C CA . ASN B 1 223 ? 5.633 -3.029 7.57 1 91.81 223 ASN B CA 1
ATOM 3934 C C . ASN B 1 223 ? 7.152 -2.883 7.559 1 91.81 223 ASN B C 1
ATOM 3936 O O . ASN B 1 223 ? 7.859 -3.627 8.234 1 91.81 223 ASN B O 1
ATOM 3940 N N . GLY B 1 224 ? 7.633 -2.105 6.699 1 91.75 224 GLY B N 1
ATOM 3941 C CA . GLY B 1 224 ? 9.055 -1.797 6.664 1 91.75 224 GLY B CA 1
ATOM 3942 C C . GLY B 1 224 ? 9.859 -2.783 5.84 1 91.75 224 GLY B C 1
ATOM 3943 O O . GLY B 1 224 ? 11.07 -2.619 5.668 1 91.75 224 GLY B O 1
ATOM 3944 N N . GLN B 1 225 ? 9.188 -3.812 5.371 1 96.12 225 GLN B N 1
ATOM 3945 C CA . GLN B 1 225 ? 9.828 -4.797 4.512 1 96.12 225 GLN B CA 1
ATOM 3946 C C . GLN B 1 225 ? 9.398 -4.621 3.057 1 96.12 225 GLN B C 1
ATOM 3948 O O . GLN B 1 225 ? 8.375 -3.988 2.779 1 96.12 225 GLN B O 1
ATOM 3953 N N . ALA B 1 226 ? 10.227 -5.094 2.164 1 98.44 226 ALA B N 1
ATOM 3954 C CA . ALA B 1 226 ? 9.938 -4.969 0.737 1 98.44 226 ALA B CA 1
ATOM 3955 C C . ALA B 1 226 ? 10.664 -6.047 -0.065 1 98.44 226 ALA B C 1
ATOM 3957 O O . ALA B 1 226 ? 11.633 -6.641 0.414 1 98.44 226 ALA B O 1
ATOM 3958 N N . GLY B 1 227 ? 10.148 -6.281 -1.179 1 98.69 227 GLY B N 1
ATOM 3959 C CA . GLY B 1 227 ? 10.766 -7.254 -2.068 1 98.69 227 GLY B CA 1
ATOM 3960 C C . GLY B 1 227 ? 9.961 -7.492 -3.336 1 98.69 227 GLY B C 1
ATOM 3961 O O . GLY B 1 227 ? 9.531 -6.543 -3.992 1 98.69 227 GLY B O 1
ATOM 3962 N N . LEU B 1 228 ? 9.883 -8.758 -3.691 1 98.69 228 LEU B N 1
ATOM 3963 C CA . LEU B 1 228 ? 9.25 -9.133 -4.953 1 98.69 228 LEU B CA 1
ATOM 3964 C C . LEU B 1 228 ? 8.273 -10.281 -4.75 1 98.69 228 LEU B C 1
ATOM 3966 O O . LEU B 1 228 ? 8.625 -11.305 -4.148 1 98.69 228 LEU B O 1
ATOM 3970 N N . MET B 1 229 ? 7.059 -10.039 -5.188 1 98.75 229 MET B N 1
ATOM 3971 C CA . MET B 1 229 ? 6.172 -11.172 -5.43 1 98.75 229 MET B CA 1
ATOM 3972 C C . MET B 1 229 ? 6.449 -11.805 -6.793 1 98.75 229 MET B C 1
ATOM 3974 O O . MET B 1 229 ? 5.941 -11.328 -7.812 1 98.75 229 MET B O 1
ATOM 3978 N N . PHE B 1 230 ? 7.246 -12.828 -6.727 1 98.69 230 PHE B N 1
ATOM 3979 C CA . PHE B 1 230 ? 7.512 -13.539 -7.973 1 98.69 230 PHE B CA 1
ATOM 3980 C C . PHE B 1 230 ? 6.293 -14.344 -8.406 1 98.69 230 PHE B C 1
ATOM 3982 O O . PHE B 1 230 ? 5.691 -15.055 -7.598 1 98.69 230 PHE B O 1
ATOM 3989 N N . LEU B 1 231 ? 5.926 -14.172 -9.617 1 98.56 231 LEU B N 1
ATOM 3990 C CA . LEU B 1 231 ? 4.812 -14.906 -10.211 1 98.56 231 LEU B CA 1
ATOM 3991 C C . LEU B 1 231 ? 5.148 -15.359 -11.625 1 98.56 231 LEU B C 1
ATOM 3993 O O . LEU B 1 231 ? 5.5 -14.539 -12.477 1 98.56 231 LEU B O 1
ATOM 3997 N N . ALA B 1 232 ? 5.074 -16.609 -11.852 1 98.31 232 ALA B N 1
ATOM 3998 C CA . ALA B 1 232 ? 5.328 -17.172 -13.18 1 98.31 232 ALA B CA 1
ATOM 3999 C C . ALA B 1 232 ? 4.211 -18.125 -13.586 1 98.31 232 ALA B C 1
ATOM 4001 O O . ALA B 1 232 ? 3.756 -18.938 -12.781 1 98.31 232 ALA B O 1
ATOM 4002 N N . PHE B 1 233 ? 3.781 -18 -14.812 1 98.69 233 PHE B N 1
ATOM 4003 C CA . PHE B 1 233 ? 2.814 -18.906 -15.398 1 98.69 233 PHE B CA 1
ATOM 4004 C C . PHE B 1 233 ? 3.494 -19.844 -16.391 1 98.69 233 PHE B C 1
ATOM 4006 O O . PHE B 1 233 ? 4.395 -19.438 -17.125 1 98.69 233 PHE B O 1
ATOM 4013 N N . GLY B 1 234 ? 3.059 -21.078 -16.406 1 98.69 234 GLY B N 1
ATOM 4014 C CA . GLY B 1 234 ? 3.52 -22.094 -17.344 1 98.69 234 GLY B CA 1
ATOM 4015 C C . GLY B 1 234 ? 2.465 -23.125 -17.672 1 98.69 234 GLY B C 1
ATOM 4016 O O . GLY B 1 234 ? 1.462 -23.25 -16.969 1 98.69 234 GLY B O 1
ATOM 4017 N N . HIS B 1 235 ? 2.705 -23.828 -18.766 1 98.5 235 HIS B N 1
ATOM 4018 C CA . HIS B 1 235 ? 1.82 -24.953 -19.078 1 98.5 235 HIS B CA 1
ATOM 4019 C C . HIS B 1 235 ? 2.096 -26.141 -18.156 1 98.5 235 HIS B C 1
ATOM 4021 O O . HIS B 1 235 ? 1.36 -27.125 -18.188 1 98.5 235 HIS B O 1
ATOM 4027 N N . SER B 1 236 ? 3.08 -26.094 -17.359 1 98.5 236 SER B N 1
ATOM 4028 C CA . SER B 1 236 ? 3.451 -26.969 -16.25 1 98.5 236 SER B CA 1
ATOM 4029 C C . SER B 1 236 ? 4.398 -26.266 -15.281 1 98.5 236 SER B C 1
ATOM 4031 O O . SER B 1 236 ? 4.797 -25.125 -15.516 1 98.5 236 SER B O 1
ATOM 4033 N N . PHE B 1 237 ? 4.793 -26.969 -14.18 1 98.75 237 PHE B N 1
ATOM 4034 C CA . PHE B 1 237 ? 5.715 -26.391 -13.211 1 98.75 237 PHE B CA 1
ATOM 4035 C C . PHE B 1 237 ? 7.16 -26.672 -13.602 1 98.75 237 PHE B C 1
ATOM 4037 O O . PHE B 1 237 ? 8.086 -26.141 -12.984 1 98.75 237 PHE B O 1
ATOM 4044 N N . ASP B 1 238 ? 7.371 -27.438 -14.633 1 98.44 238 ASP B N 1
ATOM 4045 C CA . ASP B 1 238 ? 8.68 -28.016 -14.914 1 98.44 238 ASP B CA 1
ATOM 4046 C C . ASP B 1 238 ? 9.711 -26.938 -15.211 1 98.44 238 ASP B C 1
ATOM 4048 O O . ASP B 1 238 ? 10.836 -26.984 -14.703 1 98.44 238 ASP B O 1
ATOM 4052 N N . ALA B 1 239 ? 9.352 -26 -16.047 1 98.19 239 ALA B N 1
ATOM 4053 C CA . ALA B 1 239 ? 10.273 -24.922 -16.406 1 98.19 239 ALA B CA 1
ATOM 4054 C C . ALA B 1 239 ? 10.711 -24.141 -15.164 1 98.19 239 ALA B C 1
ATOM 4056 O O . ALA B 1 239 ? 11.898 -23.875 -14.977 1 98.19 239 ALA B O 1
ATOM 4057 N N . PHE B 1 240 ? 9.781 -23.797 -14.32 1 98.38 240 PHE B N 1
ATOM 4058 C CA . PHE B 1 240 ? 10.086 -23.078 -13.086 1 98.38 240 PHE B CA 1
ATOM 4059 C C . PHE B 1 240 ? 11 -23.906 -12.188 1 98.38 240 PHE B C 1
ATOM 4061 O O . PHE B 1 240 ? 11.977 -23.391 -11.641 1 98.38 240 PHE B O 1
ATOM 4068 N N . GLU B 1 241 ? 10.648 -25.141 -12.008 1 98.06 241 GLU B N 1
ATOM 4069 C CA . GLU B 1 241 ? 11.422 -26 -11.125 1 98.06 241 GLU B CA 1
ATOM 4070 C C . GLU B 1 241 ? 12.867 -26.141 -11.609 1 98.06 241 GLU B C 1
ATOM 4072 O O . GLU B 1 241 ? 13.797 -26.156 -10.812 1 98.06 241 GLU B O 1
ATOM 4077 N N . ALA B 1 242 ? 13.016 -26.281 -12.906 1 97.88 242 ALA B N 1
ATOM 4078 C CA . ALA B 1 242 ? 14.367 -26.359 -13.461 1 97.88 242 ALA B CA 1
ATOM 4079 C C . ALA B 1 242 ? 15.188 -25.125 -13.086 1 97.88 242 ALA B C 1
ATOM 4081 O O . ALA B 1 242 ? 16.328 -25.234 -12.641 1 97.88 242 ALA B O 1
ATOM 4082 N N . GLN B 1 243 ? 14.586 -24 -13.227 1 97.75 243 GLN B N 1
ATOM 4083 C CA . GLN B 1 243 ? 15.273 -22.75 -12.906 1 97.75 243 GLN B CA 1
ATOM 4084 C C . GLN B 1 243 ? 15.562 -22.641 -11.414 1 97.75 243 GLN B C 1
ATOM 4086 O O . GLN B 1 243 ? 16.672 -22.266 -11.016 1 97.75 243 GLN B O 1
ATOM 4091 N N . LEU B 1 244 ? 14.586 -23 -10.594 1 98.12 244 LEU B N 1
ATOM 4092 C CA . LEU B 1 244 ? 14.734 -22.891 -9.148 1 98.12 244 LEU B CA 1
ATOM 4093 C C . LEU B 1 244 ? 15.836 -23.812 -8.648 1 98.12 244 LEU B C 1
ATOM 4095 O O . LEU B 1 244 ? 16.625 -23.422 -7.781 1 98.12 244 LEU B O 1
ATOM 4099 N N . ARG B 1 245 ? 15.883 -25.016 -9.125 1 97.06 245 ARG B N 1
ATOM 4100 C CA . ARG B 1 245 ? 16.922 -25.969 -8.727 1 97.06 245 ARG B CA 1
ATOM 4101 C C . ARG B 1 245 ? 18.312 -25.453 -9.086 1 97.06 245 ARG B C 1
ATOM 4103 O O . ARG B 1 245 ? 19.234 -25.547 -8.281 1 97.06 245 ARG B O 1
ATOM 4110 N N . ARG B 1 246 ? 18.438 -24.922 -10.273 1 97 246 ARG B N 1
ATOM 4111 C CA . ARG B 1 246 ? 19.703 -24.359 -10.688 1 97 246 ARG B CA 1
ATOM 4112 C C . ARG B 1 246 ? 20.078 -23.156 -9.82 1 97 246 ARG B C 1
ATOM 4114 O O . ARG B 1 246 ? 21.219 -23.047 -9.359 1 97 246 ARG B O 1
ATOM 4121 N N . MET B 1 247 ? 19.125 -22.25 -9.609 1 97.88 247 MET B N 1
ATOM 4122 C CA . MET B 1 247 ? 19.359 -21.078 -8.766 1 97.88 247 MET B CA 1
ATOM 4123 C C . MET B 1 247 ? 19.859 -21.5 -7.383 1 97.88 247 MET B C 1
ATOM 4125 O O . MET B 1 247 ? 20.688 -20.812 -6.785 1 97.88 247 MET B O 1
ATOM 4129 N N . SER B 1 248 ? 19.344 -22.625 -6.918 1 97.88 248 SER B N 1
ATOM 4130 C CA . SER B 1 248 ? 19.594 -23.047 -5.547 1 97.88 248 SER B CA 1
ATOM 4131 C C . SER B 1 248 ? 20.906 -23.828 -5.445 1 97.88 248 SER B C 1
ATOM 4133 O O . SER B 1 248 ? 21.297 -24.281 -4.359 1 97.88 248 SER B O 1
ATOM 4135 N N . GLY B 1 249 ? 21.547 -24.109 -6.574 1 96.88 249 GLY B N 1
ATOM 4136 C CA . GLY B 1 249 ? 22.828 -24.781 -6.578 1 96.88 249 GLY B CA 1
ATOM 4137 C C . GLY B 1 249 ? 22.703 -26.297 -6.531 1 96.88 249 GLY B C 1
ATOM 4138 O O . GLY B 1 249 ? 23.672 -27 -6.23 1 96.88 249 GLY B O 1
ATOM 4139 N N . LEU B 1 250 ? 21.594 -26.766 -6.773 1 96 250 LEU B N 1
ATOM 4140 C CA . LEU B 1 250 ? 21.375 -28.203 -6.641 1 96 250 LEU B CA 1
ATOM 4141 C C . LEU B 1 250 ? 21.969 -28.953 -7.82 1 96 250 LEU B C 1
ATOM 4143 O O . LEU B 1 250 ? 22.234 -30.156 -7.73 1 96 250 LEU B O 1
ATOM 4147 N N . GLU B 1 251 ? 22.172 -28.344 -8.922 1 92.38 251 GLU B N 1
ATOM 4148 C CA . GLU B 1 251 ? 22.703 -28.984 -10.117 1 92.38 251 GLU B CA 1
ATOM 4149 C C . GLU B 1 251 ? 24.219 -29.016 -10.109 1 92.38 251 GLU B C 1
ATOM 4151 O O . GLU B 1 251 ? 24.828 -30.016 -10.477 1 92.38 251 GLU B O 1
ATOM 4156 N N . ASP B 1 252 ? 24.859 -27.938 -9.68 1 94.94 252 ASP B N 1
ATOM 4157 C CA . ASP B 1 252 ? 26.297 -27.812 -9.883 1 94.94 252 ASP B CA 1
ATOM 4158 C C . ASP B 1 252 ? 26.984 -27.172 -8.672 1 94.94 252 ASP B C 1
ATOM 4160 O O . ASP B 1 252 ? 28.172 -26.891 -8.695 1 94.94 252 ASP B O 1
ATOM 4164 N N . GLY B 1 253 ? 26.172 -26.891 -7.66 1 95.94 253 GLY B N 1
ATOM 4165 C CA . GLY B 1 253 ? 26.703 -26.328 -6.43 1 95.94 253 GLY B CA 1
ATOM 4166 C C . GLY B 1 253 ? 26.844 -24.828 -6.469 1 95.94 253 GLY B C 1
ATOM 4167 O O . GLY B 1 253 ? 27.234 -24.203 -5.477 1 95.94 253 GLY B O 1
ATOM 4168 N N . ILE B 1 254 ? 26.562 -24.188 -7.586 1 97.5 254 ILE B N 1
ATOM 4169 C CA . ILE B 1 254 ? 26.656 -22.734 -7.727 1 97.5 254 ILE B CA 1
ATOM 4170 C C . ILE B 1 254 ? 25.312 -22.094 -7.402 1 97.5 254 ILE B C 1
ATOM 4172 O O . ILE B 1 254 ? 24.312 -22.344 -8.094 1 97.5 254 ILE B O 1
ATOM 4176 N N . VAL B 1 255 ? 25.297 -21.297 -6.352 1 97.94 255 VAL B N 1
ATOM 4177 C CA . VAL B 1 255 ? 24.062 -20.656 -5.895 1 97.94 255 VAL B CA 1
ATOM 4178 C C . VAL B 1 255 ? 23.906 -19.297 -6.582 1 97.94 255 VAL B C 1
ATOM 4180 O O . VAL B 1 255 ? 24.875 -18.547 -6.707 1 97.94 255 VAL B O 1
ATOM 4183 N N . ASP B 1 256 ? 22.75 -19 -7.031 1 98.25 256 ASP B N 1
ATOM 4184 C CA . ASP B 1 256 ? 22.391 -17.703 -7.609 1 98.25 256 ASP B CA 1
ATOM 4185 C C . ASP B 1 256 ? 22.734 -16.562 -6.656 1 98.25 256 ASP B C 1
ATOM 4187 O O . ASP B 1 256 ? 22.375 -16.594 -5.48 1 98.25 256 ASP B O 1
ATOM 4191 N N . GLY B 1 257 ? 23.375 -15.57 -7.184 1 97.94 257 GLY B N 1
ATOM 4192 C CA . GLY B 1 257 ? 23.797 -14.438 -6.383 1 97.94 257 GLY B CA 1
ATOM 4193 C C . GLY B 1 257 ? 22.641 -13.688 -5.754 1 97.94 257 GLY B C 1
ATOM 4194 O O . GLY B 1 257 ? 22.828 -12.953 -4.781 1 97.94 257 GLY B O 1
ATOM 4195 N N . LEU B 1 258 ? 21.453 -13.852 -6.266 1 97.56 258 LEU B N 1
ATOM 4196 C CA . LEU B 1 258 ? 20.281 -13.18 -5.727 1 97.56 258 LEU B CA 1
ATOM 4197 C C . LEU B 1 258 ? 20.047 -13.57 -4.27 1 97.56 258 LEU B C 1
ATOM 4199 O O . LEU B 1 258 ? 19.531 -12.781 -3.482 1 97.56 258 LEU B O 1
ATOM 4203 N N . TYR B 1 259 ? 20.453 -14.758 -3.893 1 98.25 259 TYR B N 1
ATOM 4204 C CA . TYR B 1 259 ? 20.25 -15.242 -2.531 1 98.25 259 TYR B CA 1
ATOM 4205 C C . TYR B 1 259 ? 21.078 -14.438 -1.537 1 98.25 259 TYR B C 1
ATOM 4207 O O . TYR B 1 259 ? 20.828 -14.492 -0.33 1 98.25 259 TYR B O 1
ATOM 4215 N N . ARG B 1 260 ? 22.047 -13.742 -2.008 1 97 260 ARG B N 1
ATOM 4216 C CA . ARG B 1 260 ? 22.859 -12.898 -1.139 1 97 260 ARG B CA 1
ATOM 4217 C C . ARG B 1 260 ? 22.062 -11.68 -0.676 1 97 260 ARG B C 1
ATOM 4219 O O . ARG B 1 260 ? 22.344 -11.117 0.385 1 97 260 ARG B O 1
ATOM 4226 N N . ILE B 1 261 ? 21.062 -11.289 -1.497 1 97.69 261 ILE B N 1
ATOM 4227 C CA . ILE B 1 261 ? 20.438 -9.992 -1.246 1 97.69 261 ILE B CA 1
ATOM 4228 C C . ILE B 1 261 ? 18.938 -10.156 -1.102 1 97.69 261 ILE B C 1
ATOM 4230 O O . ILE B 1 261 ? 18.203 -9.18 -0.895 1 97.69 261 ILE B O 1
ATOM 4234 N N . SER B 1 262 ? 18.484 -11.359 -1.248 1 98.25 262 SER B N 1
ATOM 4235 C CA . SER B 1 262 ? 17.047 -11.625 -1.194 1 98.25 262 SER B CA 1
ATOM 4236 C C . SER B 1 262 ? 16.766 -12.984 -0.556 1 98.25 262 SER B C 1
ATOM 4238 O O . SER B 1 262 ? 17.547 -13.93 -0.725 1 98.25 262 SER B O 1
ATOM 4240 N N . THR B 1 263 ? 15.688 -13.062 0.156 1 98.38 263 THR B N 1
ATOM 4241 C CA . THR B 1 263 ? 15.305 -14.273 0.877 1 98.38 263 THR B CA 1
ATOM 4242 C C . THR B 1 263 ? 13.883 -14.695 0.511 1 98.38 263 THR B C 1
ATOM 4244 O O . THR B 1 263 ? 12.93 -13.93 0.713 1 98.38 263 THR B O 1
ATOM 4247 N N . PRO B 1 264 ? 13.734 -15.859 -0.065 1 98.38 264 PRO B N 1
ATOM 4248 C CA . PRO B 1 264 ? 12.367 -16.328 -0.265 1 98.38 264 PRO B CA 1
ATOM 4249 C C . PRO B 1 264 ? 11.641 -16.609 1.05 1 98.38 264 PRO B C 1
ATOM 4251 O O . PRO B 1 264 ? 12.164 -17.312 1.912 1 98.38 264 PRO B O 1
ATOM 4254 N N . LEU B 1 265 ? 10.469 -16.094 1.196 1 98.5 265 LEU B N 1
ATOM 4255 C CA . LEU B 1 265 ? 9.68 -16.234 2.414 1 98.5 265 LEU B CA 1
ATOM 4256 C C . LEU B 1 265 ? 8.602 -17.297 2.236 1 98.5 265 LEU B C 1
ATOM 4258 O O . LEU B 1 265 ? 8.227 -17.984 3.199 1 98.5 265 LEU B O 1
ATOM 4262 N N . THR B 1 266 ? 8.031 -17.375 1.079 1 98.69 266 THR B N 1
ATOM 4263 C CA . THR B 1 266 ? 6.93 -18.281 0.798 1 98.69 266 THR B CA 1
ATOM 4264 C C . THR B 1 266 ? 7.098 -18.938 -0.572 1 98.69 266 THR B C 1
ATOM 4266 O O . THR B 1 266 ? 7.926 -18.5 -1.375 1 98.69 266 THR B O 1
ATOM 4269 N N . GLY B 1 267 ? 6.379 -20 -0.798 1 98.75 267 GLY B N 1
ATOM 4270 C CA . GLY B 1 267 ? 6.277 -20.688 -2.078 1 98.75 267 GLY B CA 1
ATOM 4271 C C . GLY B 1 267 ? 4.98 -21.453 -2.24 1 98.75 267 GLY B C 1
ATOM 4272 O O . GLY B 1 267 ? 4.523 -22.125 -1.309 1 98.75 267 GLY B O 1
ATOM 4273 N N . GLY B 1 268 ? 4.355 -21.359 -3.367 1 98.88 268 GLY B N 1
ATOM 4274 C CA . GLY B 1 268 ? 3.113 -22.062 -3.648 1 98.88 268 GLY B CA 1
ATOM 4275 C C . GLY B 1 268 ? 2.887 -22.297 -5.129 1 98.88 268 GLY B C 1
ATOM 4276 O O . GLY B 1 268 ? 3.328 -21.516 -5.965 1 98.88 268 GLY B O 1
ATOM 4277 N N . TYR B 1 269 ? 2.217 -23.438 -5.414 1 98.94 269 TYR B N 1
ATOM 4278 C CA . TYR B 1 269 ? 1.805 -23.828 -6.758 1 98.94 269 TYR B CA 1
ATOM 4279 C C . TYR B 1 269 ? 0.286 -23.844 -6.883 1 98.94 269 TYR B C 1
ATOM 4281 O O . TYR B 1 269 ? -0.419 -24.266 -5.965 1 98.94 269 TYR B O 1
ATOM 4289 N N . TYR B 1 270 ? -0.173 -23.438 -8.047 1 98.94 270 TYR B N 1
ATOM 4290 C CA . TYR B 1 270 ? -1.618 -23.406 -8.234 1 98.94 270 TYR B CA 1
ATOM 4291 C C . TYR B 1 270 ? -1.985 -23.766 -9.672 1 98.94 270 TYR B C 1
ATOM 4293 O O . TYR B 1 270 ? -1.32 -23.312 -10.617 1 98.94 270 TYR B O 1
ATOM 4301 N N . TRP B 1 271 ? -2.963 -24.531 -9.844 1 98.88 271 TRP B N 1
ATOM 4302 C CA . TRP B 1 271 ? -3.592 -24.781 -11.133 1 98.88 271 TRP B CA 1
ATOM 4303 C C . TRP B 1 271 ? -4.676 -23.75 -11.422 1 98.88 271 TRP B C 1
ATOM 4305 O O . TRP B 1 271 ? -5.57 -23.531 -10.602 1 98.88 271 TRP B O 1
ATOM 4315 N N . CYS B 1 272 ? -4.566 -23.109 -12.523 1 98.81 272 CYS B N 1
ATOM 4316 C CA . CYS B 1 272 ? -5.547 -22.141 -12.969 1 98.81 272 CYS B CA 1
ATOM 4317 C C . CYS B 1 272 ? -6.465 -22.734 -14.031 1 98.81 272 CYS B C 1
ATOM 4319 O O . CYS B 1 272 ? -6.055 -22.922 -15.172 1 98.81 272 CYS B O 1
ATOM 4321 N N . PRO B 1 273 ? -7.711 -22.891 -13.719 1 98 273 PRO B N 1
ATOM 4322 C CA . PRO B 1 273 ? -8.617 -23.531 -14.672 1 98 273 PRO B CA 1
ATOM 4323 C C . PRO B 1 273 ? -8.898 -22.672 -15.898 1 98 273 PRO B C 1
ATOM 4325 O O . PRO B 1 273 ? -8.758 -21.453 -15.852 1 98 273 PRO B O 1
ATOM 4328 N N . PRO B 1 274 ? -9.266 -23.344 -16.969 1 97.31 274 PRO B N 1
ATOM 4329 C CA . PRO B 1 274 ? -9.703 -22.594 -18.156 1 97.31 274 PRO B CA 1
ATOM 4330 C C . PRO B 1 274 ? -11.039 -21.875 -17.938 1 97.31 274 PRO B C 1
ATOM 4332 O O . PRO B 1 274 ? -11.648 -22.016 -16.875 1 97.31 274 PRO B O 1
ATOM 4335 N N . ILE B 1 275 ? -11.344 -21.062 -18.875 1 96.56 275 ILE B N 1
ATOM 4336 C CA . ILE B 1 275 ? -12.641 -20.391 -18.906 1 96.56 275 ILE B CA 1
ATOM 4337 C C . ILE B 1 275 ? -13.547 -21.078 -19.922 1 96.56 275 ILE B C 1
ATOM 4339 O O . ILE B 1 275 ? -13.109 -21.422 -21.031 1 96.56 275 ILE B O 1
ATOM 4343 N N . LYS B 1 276 ? -14.719 -21.391 -19.578 1 93.75 276 LYS B N 1
ATOM 4344 C CA . LYS B 1 276 ? -15.781 -21.891 -20.453 1 93.75 276 LYS B CA 1
ATOM 4345 C C . LYS B 1 276 ? -17.031 -21.047 -20.344 1 93.75 276 LYS B C 1
ATOM 4347 O O . LYS B 1 276 ? -17.562 -20.828 -19.25 1 93.75 276 LYS B O 1
ATOM 4352 N N . GLU B 1 277 ? -17.484 -20.547 -21.438 1 91.19 277 GLU B N 1
ATOM 4353 C CA . GLU B 1 277 ? -18.672 -19.688 -21.5 1 91.19 277 GLU B CA 1
ATOM 4354 C C . GLU B 1 277 ? -18.531 -18.484 -20.562 1 91.19 277 GLU B C 1
ATOM 4356 O O . GLU B 1 277 ? -19.438 -18.188 -19.797 1 91.19 277 GLU B O 1
ATOM 4361 N N . GLY B 1 278 ? -17.344 -18 -20.469 1 90.81 278 GLY B N 1
ATOM 4362 C CA . GLY B 1 278 ? -17.078 -16.75 -19.781 1 90.81 278 GLY B CA 1
ATOM 4363 C C . GLY B 1 278 ? -16.859 -16.922 -18.281 1 90.81 278 GLY B C 1
ATOM 4364 O O . GLY B 1 278 ? -16.688 -15.945 -17.562 1 90.81 278 GLY B O 1
ATOM 4365 N N . ARG B 1 279 ? -16.875 -18.234 -17.891 1 94.19 279 ARG B N 1
ATOM 4366 C CA . ARG B 1 279 ? -16.703 -18.5 -16.453 1 94.19 279 ARG B CA 1
ATOM 4367 C C . ARG B 1 279 ? -15.602 -19.531 -16.219 1 94.19 279 ARG B C 1
ATOM 4369 O O . ARG B 1 279 ? -15.266 -20.297 -17.125 1 94.19 279 ARG B O 1
ATOM 4376 N N . LEU B 1 280 ? -15.109 -19.5 -15 1 96.81 280 LEU B N 1
ATOM 4377 C CA . LEU B 1 280 ? -14.141 -20.516 -14.625 1 96.81 280 LEU B CA 1
ATOM 4378 C C . LEU B 1 280 ? -14.727 -21.922 -14.82 1 96.81 280 LEU B C 1
ATOM 4380 O O . LEU B 1 280 ? -15.836 -22.203 -14.359 1 96.81 280 LEU B O 1
ATOM 4384 N N . ASP B 1 281 ? -14.031 -22.734 -15.523 1 96.38 281 ASP B N 1
ATOM 4385 C CA . ASP B 1 281 ? -14.445 -24.125 -15.68 1 96.38 281 ASP B CA 1
ATOM 4386 C C . ASP B 1 281 ? -13.867 -24.984 -14.562 1 96.38 281 ASP B C 1
ATOM 4388 O O . ASP B 1 281 ? -12.703 -25.406 -14.633 1 96.38 281 ASP B O 1
ATOM 4392 N N . LEU B 1 282 ? -14.703 -25.344 -13.594 1 96.56 282 LEU B N 1
ATOM 4393 C CA . LEU B 1 282 ? -14.234 -26.094 -12.438 1 96.56 282 LEU B CA 1
ATOM 4394 C C . LEU B 1 282 ? -14.617 -27.562 -12.547 1 96.56 282 LEU B C 1
ATOM 4396 O O . LEU B 1 282 ? -14.578 -28.297 -11.555 1 96.56 282 LEU B O 1
ATOM 4400 N N . SER B 1 283 ? -14.984 -28.016 -13.75 1 94.56 283 SER B N 1
ATOM 4401 C CA . SER B 1 283 ? -15.469 -29.375 -13.938 1 94.56 283 SER B CA 1
ATOM 4402 C C . SER B 1 283 ? -14.422 -30.391 -13.523 1 94.56 283 SER B C 1
ATOM 4404 O O . SER B 1 283 ? -14.766 -31.484 -13.047 1 94.56 283 SER B O 1
ATOM 4406 N N . ALA B 1 284 ? -13.18 -30.031 -13.672 1 94.12 284 ALA B N 1
ATOM 4407 C CA . ALA B 1 284 ? -12.094 -30.953 -13.344 1 94.12 284 ALA B CA 1
ATOM 4408 C C . ALA B 1 284 ? -12.023 -31.219 -11.844 1 94.12 284 ALA B C 1
ATOM 4410 O O . ALA B 1 284 ? -11.391 -32.188 -11.398 1 94.12 284 ALA B O 1
ATOM 4411 N N . LEU B 1 285 ? -12.68 -30.328 -11.039 1 95 285 LEU B N 1
ATOM 4412 C CA . LEU B 1 285 ? -12.602 -30.453 -9.586 1 95 285 LEU B CA 1
ATOM 4413 C C . LEU B 1 285 ? -13.688 -31.375 -9.062 1 95 285 LEU B C 1
ATOM 4415 O O . LEU B 1 285 ? -13.633 -31.828 -7.918 1 95 285 LEU B O 1
ATOM 4419 N N . PHE B 1 286 ? -14.703 -31.656 -9.844 1 87.25 286 PHE B N 1
ATOM 4420 C CA . PHE B 1 286 ? -15.828 -32.438 -9.367 1 87.25 286 PHE B CA 1
ATOM 4421 C C . PHE B 1 286 ? -16 -33.688 -10.211 1 87.25 286 PHE B C 1
ATOM 4423 O O . PHE B 1 286 ? -17.047 -34.375 -10.148 1 87.25 286 PHE B O 1
ATOM 4430 N N . VAL B 1 287 ? -14.961 -34.406 -10.602 1 65.25 287 VAL B N 1
ATOM 4431 C CA . VAL B 1 287 ? -15.133 -35.594 -11.414 1 65.25 287 VAL B CA 1
ATOM 4432 C C . VAL B 1 287 ? -15.984 -36.625 -10.664 1 65.25 287 VAL B C 1
ATOM 4434 O O . VAL B 1 287 ? -15.719 -36.938 -9.492 1 65.25 287 VAL B O 1
ATOM 4437 N N . THR B 1 288 ? -17.234 -36.656 -10.969 1 52.25 288 THR B N 1
ATOM 4438 C CA . THR B 1 288 ? -18.156 -37.719 -10.578 1 52.25 288 THR B CA 1
ATOM 4439 C C . THR B 1 288 ? -17.516 -39.094 -10.742 1 52.25 288 THR B C 1
ATOM 4441 O O . THR B 1 288 ? -16.859 -39.344 -11.758 1 52.25 288 THR B O 1
ATOM 4444 N N . ALA B 1 289 ? -17.094 -39.844 -9.641 1 46.38 289 ALA B N 1
ATOM 4445 C CA . ALA B 1 289 ? -16.75 -41.25 -9.672 1 46.38 289 ALA B CA 1
ATOM 4446 C C . ALA B 1 289 ? -17.703 -42.031 -10.578 1 46.38 289 ALA B C 1
ATOM 4448 O O . ALA B 1 289 ? -18.922 -42.031 -10.367 1 46.38 289 ALA B O 1
ATOM 4449 N N . SER B 1 290 ? -17.531 -41.969 -11.812 1 38.09 290 SER B N 1
ATOM 4450 C CA . SER B 1 290 ? -18.297 -43.031 -12.461 1 38.09 290 SER B CA 1
ATOM 4451 C C . SER B 1 290 ? -18.188 -44.344 -11.68 1 38.09 290 SER B C 1
ATOM 4453 O O . SER B 1 290 ? -17.109 -44.938 -11.578 1 38.09 290 SER B O 1
ATOM 4455 N N . HIS B 1 291 ? -18.797 -44.406 -10.539 1 34.28 291 HIS B N 1
ATOM 4456 C CA . HIS B 1 291 ? -19.016 -45.812 -10.234 1 34.28 291 HIS B CA 1
ATOM 4457 C C . HIS B 1 291 ? -19.781 -46.531 -11.359 1 34.28 291 HIS B C 1
ATOM 4459 O O . HIS B 1 291 ? -20.703 -45.938 -11.938 1 34.28 291 HIS B O 1
#